Protein AF-0000000069873210 (afdb_homodimer)

Nearest PDB structures (foldseek):
  3wz3-assembly1_A  TM=5.097E-01  e=3.719E-01  Plasmid R64
  4kgo-assembly1_B  TM=3.446E-01  e=1.139E-01  Homo sapiens
  6baq-assembly4_D  TM=3.692E-01  e=7.681E-02  Mus musculus
  3wz3-assembly1_A  TM=5.098E-01  e=3.552E-01  Plasmid R64
  4kgo-assembly1_B  TM=3.445E-01  e=1.142E-01  Homo sapiens

Radius of gyration: 21.23 Å; Cα contacts (8 Å, |Δi|>4): 691; chains: 2; bounding box: 52×51×46 Å

Secondary structure (DSSP, 8-state):
--GGG-------------S-TTHHHHHHHHHHHHHHHHHT-HHHHHHHB-HHHHHHHHHTSTTHHHHHHHHHHHHHHHHHHHHHHTT-EEEEEEE---SEEEEETTTTEEEEEEEEEEEEEEE-TTS-EEEEEEEEEEEEEEETTTTPPPEEEE-TTB-HHHHHTT-TTS-SS--PPP-EEEEEP---/--GGG-------------S-TTHHHHHHHHHHHHHHHHHT-HHHHHHTB-HHHHHHHHHTSTTHHHHHHHHHHHHHHHHHHHHHHTT-EEEEEEE---SEEEEETTTTEEEEEEEEEEEEEEE-TTS-EEEEEEEEEEEEEEETTTTPPPEEEE-TTB-HHHHHTT-TTS-SS--PPP-EEEEEP---

Solvent-accessible surface area (backbone atoms only — not comparable to full-atom values): 20560 Å² total; per-residue (Å²): 131,73,81,61,68,76,53,68,80,69,89,63,77,83,69,76,56,52,82,44,99,52,39,68,64,48,48,57,56,52,53,60,47,40,57,33,62,57,69,61,39,57,67,59,49,59,71,37,32,34,60,72,60,49,49,52,59,27,72,70,21,54,77,33,63,65,43,39,51,52,51,50,50,52,49,48,51,53,48,51,51,51,38,57,75,30,55,52,39,59,76,39,68,44,77,49,70,62,59,29,52,43,65,26,74,94,59,40,28,39,39,39,32,25,32,33,40,34,31,39,35,30,35,44,95,87,61,50,74,43,26,34,40,34,35,23,30,36,34,36,36,28,41,61,77,76,64,48,69,75,20,38,41,83,42,48,38,40,32,55,57,35,51,31,65,78,33,54,63,48,51,86,79,57,73,68,62,76,62,48,75,45,70,44,83,69,80,130,132,73,81,66,65,79,54,69,78,68,87,66,80,84,69,77,55,54,83,45,99,52,41,67,64,48,47,58,55,51,54,59,48,40,58,33,62,57,69,59,40,55,66,59,50,60,70,38,31,34,61,71,61,49,48,54,58,27,72,69,21,54,77,33,61,66,44,39,51,52,49,50,50,52,50,47,51,54,48,50,52,52,37,57,76,32,54,52,40,59,78,40,68,44,78,49,69,64,60,29,52,44,66,27,74,92,59,40,27,39,38,38,32,26,33,32,41,33,31,38,36,32,36,45,96,88,61,51,75,44,25,36,38,35,34,22,30,36,34,36,38,30,42,62,77,75,63,49,70,75,21,39,42,83,42,49,37,39,32,56,58,36,53,31,68,79,32,57,65,48,56,86,77,57,71,68,61,74,62,49,74,44,71,43,83,66,80,129

Sequence (376 aa):
MIKSLLAGMMVAAVCAVQAGEYGDSAVRAARELSGAVKTGDMMWMIEKMYPPMKKQLVASFPGGEASFMETMREKMQAAAAVMKERGMVVETYEIGQPAAEHLVKGGGEVLVVLPTRMVISMKRPDGVPVKVENTGVLVLVKDLKDKGPWTFIDASRMNANGLRSMFYDLPEKVNLPPVSSRQLPVGQMIKSLLAGMMVAAVCAVQAGEYGDSAVRAARELSGAVKTGDMMWMIEKMYPPMKKQLVASFPGGEASFMETMREKMQAAAAVMKERGMVVETYEIGQPAAEHLVKGGGEVLVVLPTRMVISMKRPDGVPVKVENTGVLVLVKDLKDKGPWTFIDASRMNANGLRSMFYDLPEKVNLPPVSSRQLPVGQ

pLDDT: mean 84.12, std 19.32, range [21.66, 97.88]

Organism: Akkermansia muciniphila (strain ATCC BAA-835 / DSM 22959 / JCM 33894 / BCRC 81048 / CCUG 64013 / CIP 107961 / Muc) (NCBI:txid349741)

Foldseek 3Di:
DPVLPPQPPDPDDPPDQDCDPCQVVQQVLVVVVVVCVQVVVVVVQLVQADVVVSQVVQVVDPPGDVVVSVVVVVVSVVVVVVCVVFVKGWPDKDKAGWPGKDQFPVNQKIKTKIKIKIWMWTADPVGHIWIKIKIFIKIWMAGPVVRDDIGIDGCRPDDPVRVCSVTVPDDPDDDHDDIDMDIDDDDD/DPPLPPLDPDPDDPPDQDCDPCQVVQQVLVVVVVVCVQVVVVVVQLVQADVVVSQVVQVVDPPGDVVVSVVVVVVSVVVVVVCVVFVKGWPDKDKAGWPGKDQFPVNQKIKTKIKIKIWMWTADPVGHIWIKIKIFIKIWMAGPVVRDDIGIDGCRPDDPVRVCSVTSPDDPDDDHDDIDMDIDDDDD

Structure (mmCIF, N/CA/C/O backbone):
data_AF-0000000069873210-model_v1
#
loop_
_entity.id
_entity.type
_entity.pdbx_description
1 polymer 'DUF302 domain-containing protein'
#
loop_
_atom_site.group_PDB
_atom_site.id
_atom_site.type_symbol
_atom_site.label_atom_id
_atom_site.label_alt_id
_atom_site.label_comp_id
_atom_site.label_asym_id
_atom_site.label_entity_id
_atom_site.label_seq_id
_atom_site.pdbx_PDB_ins_code
_atom_site.Cartn_x
_atom_site.Cartn_y
_atom_site.Cartn_z
_atom_site.occupancy
_atom_site.B_iso_or_equiv
_atom_site.auth_seq_id
_atom_site.auth_comp_id
_atom_site.auth_asym_id
_atom_site.auth_atom_id
_atom_site.pdbx_PDB_model_num
ATOM 1 N N . MET A 1 1 ? 4.324 -6.938 -9 1 22.39 1 MET A N 1
ATOM 2 C CA . MET A 1 1 ? 4.539 -8.117 -8.172 1 22.39 1 MET A CA 1
ATOM 3 C C . MET A 1 1 ? 5.898 -8.742 -8.461 1 22.39 1 MET A C 1
ATOM 5 O O . MET A 1 1 ? 6.523 -9.32 -7.566 1 22.39 1 MET A O 1
ATOM 9 N N . ILE A 1 2 ? 6.375 -8.578 -9.766 1 27.92 2 ILE A N 1
ATOM 10 C CA . ILE A 1 2 ? 7.523 -9.352 -10.219 1 27.92 2 ILE A CA 1
ATOM 11 C C . ILE A 1 2 ? 8.812 -8.633 -9.828 1 27.92 2 ILE A C 1
ATOM 13 O O . ILE A 1 2 ? 9.891 -9.234 -9.82 1 27.92 2 ILE A O 1
ATOM 17 N N . LYS A 1 3 ? 8.852 -7.336 -9.812 1 29.58 3 LYS A N 1
ATOM 18 C CA . LYS A 1 3 ? 10.148 -6.668 -9.727 1 29.58 3 LYS A CA 1
ATOM 19 C C . LYS A 1 3 ? 10.836 -6.961 -8.391 1 29.58 3 LYS A C 1
ATOM 21 O O . LYS A 1 3 ? 12 -6.613 -8.195 1 29.58 3 LYS A O 1
ATOM 26 N N . SER A 1 4 ? 10.039 -7.207 -7.355 1 29.41 4 SER A N 1
ATOM 27 C CA . SER A 1 4 ? 10.719 -7.188 -6.062 1 29.41 4 SER A CA 1
ATOM 28 C C . SER A 1 4 ? 11.547 -8.445 -5.855 1 29.41 4 SER A C 1
ATOM 30 O O . SER A 1 4 ? 11.945 -8.758 -4.73 1 29.41 4 SER A O 1
ATOM 32 N N . LEU A 1 5 ? 11.609 -9.398 -6.805 1 25 5 LEU A N 1
ATOM 33 C CA . LEU A 1 5 ? 12.188 -10.688 -6.426 1 25 5 LEU A CA 1
ATOM 34 C C . LEU A 1 5 ? 13.664 -10.539 -6.074 1 25 5 LEU A C 1
ATOM 36 O O . LEU A 1 5 ? 14.25 -11.422 -5.441 1 25 5 LEU A O 1
ATOM 40 N N . LEU A 1 6 ? 14.32 -9.664 -6.719 1 26.38 6 LEU A N 1
ATOM 41 C CA . LEU A 1 6 ? 15.766 -9.867 -6.715 1 26.38 6 LEU A CA 1
ATOM 42 C C . LEU A 1 6 ? 16.391 -9.289 -5.449 1 26.38 6 LEU A C 1
ATOM 44 O O . LEU A 1 6 ? 17.062 -8.258 -5.5 1 26.38 6 LEU A O 1
ATOM 48 N N . ALA A 1 7 ? 15.695 -9.234 -4.344 1 28.53 7 ALA A N 1
ATOM 49 C CA . ALA A 1 7 ? 16.406 -8.516 -3.289 1 28.53 7 ALA A CA 1
ATOM 50 C C . ALA A 1 7 ? 17.547 -9.359 -2.729 1 28.53 7 ALA A C 1
ATOM 52 O O . ALA A 1 7 ? 17.344 -10.508 -2.334 1 28.53 7 ALA A O 1
ATOM 53 N N . GLY A 1 8 ? 18.766 -9.172 -3.014 1 25.61 8 GLY A N 1
ATOM 54 C CA . GLY A 1 8 ? 20 -9.703 -2.457 1 25.61 8 GLY A CA 1
ATOM 55 C C . GLY A 1 8 ? 20 -9.742 -0.94 1 25.61 8 GLY A C 1
ATOM 56 O O . GLY A 1 8 ? 19.516 -8.812 -0.29 1 25.61 8 GLY A O 1
ATOM 57 N N . MET A 1 9 ? 20.062 -10.93 -0.303 1 24.83 9 MET A N 1
ATOM 58 C CA . MET A 1 9 ? 20.078 -11.367 1.092 1 24.83 9 MET A CA 1
ATOM 59 C C . MET A 1 9 ? 21.219 -10.695 1.854 1 24.83 9 MET A C 1
ATOM 61 O O . MET A 1 9 ? 22.359 -11.141 1.794 1 24.83 9 MET A O 1
ATOM 65 N N . MET A 1 10 ? 21.438 -9.414 1.908 1 27.11 10 MET A N 1
ATOM 66 C CA . MET A 1 10 ? 22.531 -8.992 2.777 1 27.11 10 MET A CA 1
ATOM 67 C C . MET A 1 10 ? 22.172 -9.18 4.246 1 27.11 10 MET A C 1
ATOM 69 O O . MET A 1 10 ? 21.016 -8.977 4.633 1 27.11 10 MET A O 1
ATOM 73 N N . VAL A 1 11 ? 22.922 -9.93 5.086 1 26.52 11 VAL A N 1
ATOM 74 C CA . VAL A 1 11 ? 22.969 -10.18 6.523 1 26.52 11 VAL A CA 1
ATOM 75 C C . VAL A 1 11 ? 22.844 -8.859 7.277 1 26.52 11 VAL A C 1
ATOM 77 O O . VAL A 1 11 ? 23.734 -8.016 7.199 1 26.52 11 VAL A O 1
ATOM 80 N N . ALA A 1 12 ? 21.578 -8.352 7.531 1 27.42 12 ALA A N 1
ATOM 81 C CA . ALA A 1 12 ? 21.359 -7.086 8.227 1 27.42 12 ALA A CA 1
ATOM 82 C C . ALA A 1 12 ? 21.688 -7.215 9.711 1 27.42 12 ALA A C 1
ATOM 84 O O . ALA A 1 12 ? 21.141 -8.078 10.398 1 27.42 12 ALA A O 1
ATOM 85 N N . ALA A 1 13 ? 22.766 -6.75 10.227 1 27.11 13 ALA A N 1
ATOM 86 C CA . ALA A 1 13 ? 23.078 -6.391 11.609 1 27.11 13 ALA A CA 1
ATOM 87 C C . ALA A 1 13 ? 21.938 -5.609 12.25 1 27.11 13 ALA A C 1
ATOM 89 O O . ALA A 1 13 ? 21.438 -4.641 11.664 1 27.11 13 ALA A O 1
ATOM 90 N N . VAL A 1 14 ? 21.094 -6.199 13.148 1 30.11 14 VAL A N 1
ATOM 91 C CA . VAL A 1 14 ? 20.047 -5.629 13.992 1 30.11 14 VAL A CA 1
ATOM 92 C C . VAL A 1 14 ? 20.578 -4.395 14.711 1 30.11 14 VAL A C 1
ATOM 94 O O . VAL A 1 14 ? 21.359 -4.52 15.672 1 30.11 14 VAL A O 1
ATOM 97 N N . CYS A 1 15 ? 21 -3.291 14.109 1 31.44 15 CYS A N 1
ATOM 98 C CA . CYS A 1 15 ? 21.391 -2.115 14.875 1 31.44 15 CYS A CA 1
ATOM 99 C C . CYS A 1 15 ? 20.219 -1.564 15.672 1 31.44 15 CYS A C 1
ATOM 101 O O . CYS A 1 15 ? 19.094 -1.473 15.148 1 31.44 15 CYS A O 1
ATOM 103 N N . ALA A 1 16 ? 20.188 -1.582 16.984 1 34 16 ALA A N 1
ATOM 104 C CA . ALA A 1 16 ? 19.422 -0.821 17.969 1 34 16 ALA A CA 1
ATOM 105 C C . ALA A 1 16 ? 19.109 0.586 17.453 1 34 16 ALA A C 1
ATOM 107 O O . ALA A 1 16 ? 20.016 1.288 16.984 1 34 16 ALA A O 1
ATOM 108 N N . VAL A 1 17 ? 17.859 0.979 17.125 1 43.53 17 VAL A N 1
ATOM 109 C CA . VAL A 1 17 ? 17.453 2.277 16.609 1 43.53 17 VAL A CA 1
ATOM 110 C C . VAL A 1 17 ? 17.875 3.381 17.562 1 43.53 17 VAL A C 1
ATOM 112 O O . VAL A 1 17 ? 17.297 3.539 18.641 1 43.53 17 VAL A O 1
ATOM 115 N N . GLN A 1 18 ? 18.984 3.51 18.141 1 45.41 18 GLN A N 1
ATOM 116 C CA . GLN A 1 18 ? 19.469 4.742 18.75 1 45.41 18 GLN A CA 1
ATOM 117 C C . GLN A 1 18 ? 19.078 5.957 17.906 1 45.41 18 GLN A C 1
ATOM 119 O O . GLN A 1 18 ? 18.922 5.859 16.688 1 45.41 18 GLN A O 1
ATOM 124 N N . ALA A 1 19 ? 18.234 6.949 18.453 1 52.69 19 ALA A N 1
ATOM 125 C CA . ALA A 1 19 ? 18.062 8.227 17.766 1 52.69 19 ALA A CA 1
ATOM 126 C C . ALA A 1 19 ? 19.281 8.562 16.922 1 52.69 19 ALA A C 1
ATOM 128 O O . ALA A 1 19 ? 20.391 8.68 17.438 1 52.69 19 ALA A O 1
ATOM 129 N N . GLY A 1 20 ? 19.234 8.039 15.727 1 69.06 20 GLY A N 1
ATOM 130 C CA . GLY A 1 20 ? 20.391 8.078 14.859 1 69.06 20 GLY A CA 1
ATOM 131 C C . GLY A 1 20 ? 20.891 9.492 14.586 1 69.06 20 GLY A C 1
ATOM 132 O O . GLY A 1 20 ? 20.406 10.453 15.188 1 69.06 20 GLY A O 1
ATOM 133 N N . GLU A 1 21 ? 21.938 9.703 13.969 1 86.62 21 GLU A N 1
ATOM 134 C CA . GLU A 1 21 ? 22.672 10.883 13.523 1 86.62 21 GLU A CA 1
ATOM 135 C C . GLU A 1 21 ? 21.781 11.852 12.773 1 86.62 21 GLU A C 1
ATOM 137 O O . GLU A 1 21 ? 22 13.062 12.797 1 86.62 21 GLU A O 1
ATOM 142 N N . TYR A 1 22 ? 20.562 11.383 12.367 1 94.5 22 TYR A N 1
ATOM 143 C CA . TYR A 1 22 ? 19.797 12.188 11.422 1 94.5 22 TYR A CA 1
ATOM 144 C C . TYR A 1 22 ? 18.406 12.492 11.961 1 94.5 22 TYR A C 1
ATOM 146 O O . TYR A 1 22 ? 17.641 13.234 11.328 1 94.5 22 TYR A O 1
ATOM 154 N N . GLY A 1 23 ? 18.109 11.953 13.094 1 95.75 23 GLY A N 1
ATOM 155 C CA . GLY A 1 23 ? 16.766 12.039 13.656 1 95.75 23 GLY A CA 1
ATOM 156 C C . GLY A 1 23 ? 16.266 13.469 13.797 1 95.75 23 GLY A C 1
ATOM 157 O O . GLY A 1 23 ? 15.18 13.789 13.336 1 95.75 23 GLY A O 1
ATOM 158 N N . ASP A 1 24 ? 17.109 14.367 14.352 1 94.81 24 ASP A N 1
ATOM 159 C CA . ASP A 1 24 ? 16.688 15.75 14.586 1 94.81 24 ASP A CA 1
ATOM 160 C C . ASP A 1 24 ? 16.438 16.484 13.273 1 94.81 24 ASP A C 1
ATOM 162 O O . ASP A 1 24 ? 15.461 17.219 13.141 1 94.81 24 ASP A O 1
ATOM 166 N N . SER A 1 25 ? 17.344 16.312 12.391 1 95.06 25 S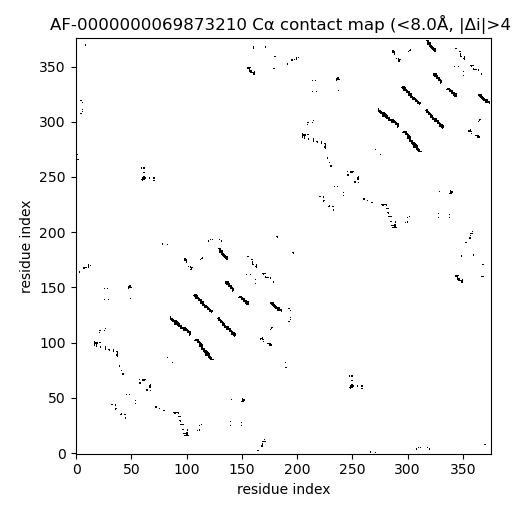ER A N 1
ATOM 167 C CA . SER A 1 25 ? 17.203 16.938 11.086 1 95.06 25 SER A CA 1
ATOM 168 C C . SER A 1 25 ? 15.961 16.453 10.367 1 95.06 25 SER A C 1
ATOM 170 O O . SER A 1 25 ? 15.258 17.234 9.719 1 95.06 25 SER A O 1
ATOM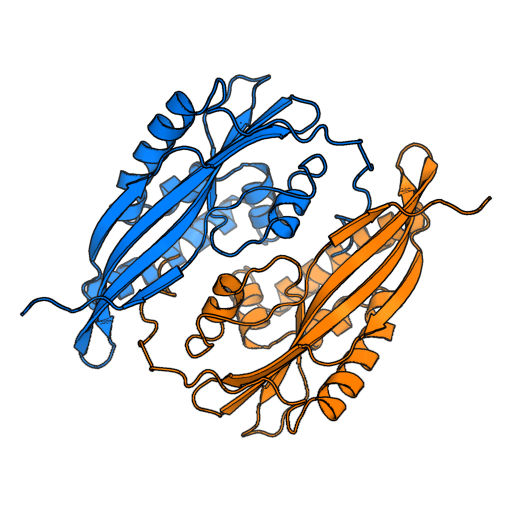 172 N N . ALA A 1 26 ? 15.648 15.188 10.492 1 96.75 26 ALA A N 1
ATOM 173 C CA . ALA A 1 26 ? 14.453 14.609 9.867 1 96.75 26 ALA A CA 1
ATOM 174 C C . ALA A 1 26 ? 13.18 15.164 10.492 1 96.75 26 ALA A C 1
ATOM 176 O O . ALA A 1 26 ? 12.227 15.5 9.789 1 96.75 26 ALA A O 1
ATOM 177 N N . VAL A 1 27 ? 13.227 15.258 11.766 1 96.56 27 VAL A N 1
ATOM 178 C CA . VAL A 1 27 ? 12.062 15.781 12.477 1 96.56 27 VAL A CA 1
ATOM 179 C C . VAL A 1 27 ? 11.797 17.219 12.047 1 96.56 27 VAL A C 1
ATOM 181 O O . VAL A 1 27 ? 10.648 17.609 11.797 1 96.56 27 VAL A O 1
ATOM 184 N N . ARG A 1 28 ? 12.812 18.047 11.898 1 94.44 28 ARG A N 1
ATOM 185 C CA . ARG A 1 28 ? 12.656 19.422 11.453 1 94.44 28 ARG A CA 1
ATOM 186 C C . ARG A 1 28 ? 12.07 19.469 10.047 1 94.44 28 ARG A C 1
ATOM 188 O O . ARG A 1 28 ? 11.156 20.266 9.781 1 94.44 28 ARG A O 1
ATOM 195 N N . ALA A 1 29 ? 12.57 18.656 9.227 1 94.44 29 ALA A N 1
ATOM 196 C CA . ALA A 1 29 ? 12.047 18.609 7.863 1 94.44 29 ALA A CA 1
ATOM 197 C C . ALA A 1 29 ? 10.586 18.156 7.852 1 94.44 29 ALA A C 1
ATOM 199 O O . ALA A 1 29 ? 9.773 18.703 7.102 1 94.44 29 ALA A O 1
ATOM 200 N N . ALA A 1 30 ? 10.234 17.203 8.688 1 95.69 30 ALA A N 1
ATOM 201 C CA . ALA A 1 30 ? 8.875 16.672 8.75 1 95.69 30 ALA A CA 1
ATOM 202 C C . ALA A 1 30 ? 7.895 17.75 9.227 1 95.69 30 ALA A C 1
ATOM 204 O O . ALA A 1 30 ? 6.723 17.734 8.844 1 95.69 30 ALA A O 1
ATOM 205 N N . ARG A 1 31 ? 8.367 18.547 10 1 92 31 ARG A N 1
ATOM 206 C CA . ARG A 1 31 ? 7.492 19.594 10.523 1 92 31 ARG A CA 1
ATOM 207 C C . ARG A 1 31 ? 7.094 20.578 9.422 1 92 31 ARG A C 1
ATOM 209 O O . ARG A 1 31 ? 6.035 21.203 9.5 1 92 31 ARG A O 1
ATOM 216 N N . GLU A 1 32 ? 7.914 20.688 8.391 1 88.06 32 GLU A N 1
ATOM 217 C CA . GLU A 1 32 ? 7.508 21.484 7.242 1 88.06 32 GLU A CA 1
ATOM 218 C C . GLU A 1 32 ? 6.309 20.875 6.531 1 88.06 32 GLU A C 1
ATOM 220 O O . GLU A 1 32 ? 5.5 21.594 5.93 1 88.06 32 GLU A O 1
ATOM 225 N N . LEU A 1 33 ? 6.184 19.594 6.629 1 88.44 33 LEU A N 1
ATOM 226 C CA . LEU A 1 33 ? 5.055 18.875 6.055 1 88.44 33 LEU A CA 1
ATOM 227 C C . LEU A 1 33 ? 3.76 19.219 6.781 1 88.44 33 LEU A C 1
ATOM 229 O O . LEU A 1 33 ? 2.684 19.203 6.18 1 88.44 33 LEU A O 1
ATOM 233 N N . SER A 1 34 ? 3.959 19.5 8.07 1 85.94 34 SER A N 1
ATOM 234 C CA . SER A 1 34 ? 2.793 19.766 8.898 1 85.94 34 SER A CA 1
ATOM 235 C C . SER A 1 34 ? 1.956 20.906 8.32 1 85.94 34 SER A C 1
ATOM 237 O O . SER A 1 34 ? 0.729 20.812 8.258 1 85.94 34 SER A O 1
ATOM 239 N N . GLY A 1 35 ? 2.623 21.953 7.855 1 83.12 35 GLY A N 1
ATOM 240 C CA . GLY A 1 35 ? 1.908 23.062 7.238 1 83.12 35 GLY A CA 1
ATOM 241 C C . GLY A 1 35 ? 1.146 22.656 5.992 1 83.12 35 GLY A C 1
ATOM 242 O O . GLY A 1 35 ? -0.016 23.031 5.82 1 83.12 35 GLY A O 1
ATOM 243 N N . ALA A 1 36 ? 1.744 21.875 5.164 1 86.31 36 ALA A N 1
ATOM 244 C CA . ALA A 1 36 ? 1.127 21.422 3.918 1 86.31 36 ALA A CA 1
ATOM 245 C C . ALA A 1 36 ? -0.077 20.531 4.195 1 86.31 36 ALA A C 1
ATOM 247 O O . ALA A 1 36 ? -1.095 20.625 3.506 1 86.31 36 ALA A O 1
ATOM 248 N N . VAL A 1 37 ? -0.01 19.719 5.215 1 86.31 37 VAL A N 1
ATOM 249 C CA . VAL A 1 37 ? -1.102 18.828 5.598 1 86.31 37 VAL A CA 1
ATOM 250 C C . VAL A 1 37 ? -2.277 19.656 6.125 1 86.31 37 VAL A C 1
ATOM 252 O O . VAL A 1 37 ? -3.428 19.406 5.75 1 86.31 37 VAL A O 1
ATOM 255 N N . LYS A 1 38 ? -2.004 20.625 6.91 1 86.38 38 LYS A N 1
ATOM 256 C CA . LYS A 1 38 ? -3.055 21.438 7.52 1 86.38 38 LYS A CA 1
ATOM 257 C C . LYS A 1 38 ? -3.785 22.266 6.465 1 86.38 38 LYS A C 1
ATOM 259 O O . LYS A 1 38 ? -4.996 22.469 6.559 1 86.38 38 LYS A O 1
ATOM 264 N N . THR A 1 39 ? -3.059 22.656 5.445 1 82.81 39 THR A N 1
ATOM 265 C CA . THR A 1 39 ? -3.664 23.516 4.438 1 82.81 39 THR A CA 1
ATOM 266 C C . THR A 1 39 ? -4.145 22.688 3.242 1 82.81 39 THR A C 1
ATOM 268 O O . THR A 1 39 ? -4.777 23.234 2.328 1 82.81 39 THR A O 1
ATOM 271 N N . GLY A 1 40 ? -3.781 21.469 3.258 1 80.94 40 GLY A N 1
ATOM 272 C CA . GLY A 1 40 ? -4.16 20.609 2.143 1 80.94 40 GLY A CA 1
ATOM 273 C C . GLY A 1 40 ? -3.361 20.875 0.883 1 80.94 40 GLY A C 1
ATOM 274 O O . GLY A 1 40 ? -3.867 20.719 -0.228 1 80.94 40 GLY A O 1
ATOM 275 N N . ASP A 1 41 ? -2.16 21.391 1.026 1 85.38 41 ASP A N 1
ATOM 276 C CA . ASP A 1 41 ? -1.308 21.641 -0.132 1 85.38 41 ASP A CA 1
ATOM 277 C C . ASP A 1 41 ? -0.726 20.344 -0.679 1 85.38 41 ASP A C 1
ATOM 279 O O . ASP A 1 41 ? 0.452 20.047 -0.469 1 85.38 41 ASP A O 1
ATOM 283 N N . MET A 1 42 ? -1.482 19.672 -1.434 1 82.94 42 MET A N 1
ATOM 284 C CA . MET A 1 42 ? -1.125 18.344 -1.945 1 82.94 42 MET A CA 1
ATOM 285 C C . MET A 1 42 ? -0.029 18.453 -3.002 1 82.94 42 MET A C 1
ATOM 287 O O . MET A 1 42 ? 0.768 17.531 -3.168 1 82.94 42 MET A O 1
ATOM 291 N N . MET A 1 43 ? -0.041 19.578 -3.682 1 84.75 43 MET A N 1
ATOM 292 C CA . MET A 1 43 ? 0.99 19.75 -4.703 1 84.75 43 MET A CA 1
ATOM 293 C C . MET A 1 43 ? 2.375 19.828 -4.066 1 84.75 43 MET A C 1
ATOM 295 O O . MET A 1 43 ? 3.332 19.25 -4.582 1 84.75 43 MET A O 1
ATOM 299 N N . TRP A 1 44 ? 2.408 20.547 -3.047 1 89.19 44 TRP A N 1
ATOM 300 C CA . TRP A 1 44 ? 3.664 20.594 -2.305 1 89.19 44 TRP A CA 1
ATOM 301 C C . TRP A 1 44 ? 4.078 19.188 -1.85 1 89.19 44 TRP A C 1
ATOM 303 O O . TRP A 1 44 ? 5.25 18.812 -1.961 1 89.19 44 TRP A O 1
ATOM 313 N N . MET A 1 45 ? 3.146 18.438 -1.41 1 88.69 45 MET A N 1
ATOM 314 C CA . MET A 1 45 ? 3.436 17.094 -0.905 1 88.69 45 MET A CA 1
ATOM 315 C C . MET A 1 45 ? 3.959 16.203 -2.02 1 88.69 45 MET A C 1
ATOM 317 O O . MET A 1 45 ? 4.887 15.414 -1.805 1 88.69 45 MET A O 1
ATOM 321 N N . ILE A 1 46 ? 3.348 16.312 -3.117 1 88.88 46 ILE A N 1
ATOM 322 C CA . ILE A 1 46 ? 3.791 15.516 -4.258 1 88.88 46 ILE A CA 1
ATOM 323 C C . ILE A 1 46 ? 5.207 15.922 -4.648 1 88.88 46 ILE A C 1
ATOM 325 O O . ILE A 1 46 ? 6.047 15.07 -4.953 1 88.88 46 ILE A O 1
ATOM 329 N N . GLU A 1 47 ? 5.496 17.172 -4.621 1 89.69 47 GLU A N 1
ATOM 330 C CA . GLU A 1 47 ? 6.82 17.672 -4.957 1 89.69 47 GLU A CA 1
ATOM 331 C C . GLU A 1 47 ? 7.879 17.141 -3.992 1 89.69 47 GLU A C 1
ATOM 333 O O . GLU A 1 47 ? 9.016 16.891 -4.387 1 89.69 47 GLU A O 1
ATOM 338 N N . LYS A 1 48 ? 7.461 16.922 -2.801 1 94.06 48 LYS A N 1
ATOM 339 C CA . LYS A 1 48 ? 8.422 16.516 -1.778 1 94.06 48 LYS A CA 1
ATOM 340 C C . LYS A 1 48 ? 8.398 15.008 -1.565 1 94.06 48 LYS A C 1
ATOM 342 O O . LYS A 1 48 ? 9.125 14.484 -0.723 1 94.06 48 LYS A O 1
ATOM 347 N N . MET A 1 49 ? 7.602 14.344 -2.318 1 94.25 49 MET A N 1
ATOM 348 C CA . MET A 1 49 ? 7.531 12.891 -2.244 1 94.25 49 MET A CA 1
ATOM 349 C C . MET A 1 49 ? 8.875 12.258 -2.611 1 94.25 49 MET A C 1
ATOM 351 O O . MET A 1 49 ? 9.617 12.812 -3.418 1 94.25 49 MET A O 1
ATOM 355 N N . TYR A 1 50 ? 9.195 11.148 -2.039 1 96.5 50 TYR A N 1
ATOM 356 C CA . TYR A 1 50 ? 10.375 10.375 -2.389 1 96.5 50 TYR A CA 1
ATOM 357 C C . TYR A 1 50 ? 10.445 10.125 -3.891 1 96.5 50 TYR A C 1
ATOM 359 O O . TYR A 1 50 ? 9.531 9.531 -4.469 1 96.5 50 TYR A O 1
ATOM 367 N N . PRO A 1 51 ? 11.547 10.5 -4.512 1 93.31 51 PRO A N 1
ATOM 368 C CA . PRO A 1 51 ? 11.586 10.594 -5.973 1 93.31 51 PRO A CA 1
ATOM 369 C C . PRO A 1 51 ? 11.336 9.25 -6.656 1 93.31 51 PRO A C 1
ATOM 371 O O . PRO A 1 51 ? 10.578 9.18 -7.625 1 93.31 51 PRO A O 1
ATOM 374 N N . PRO A 1 52 ? 11.906 8.164 -6.238 1 90.75 52 PRO A N 1
ATOM 375 C CA . PRO A 1 52 ? 11.609 6.898 -6.91 1 90.75 52 PRO A CA 1
ATOM 376 C C . PRO A 1 52 ? 10.125 6.539 -6.855 1 90.75 52 PRO A C 1
ATOM 378 O O . PRO A 1 52 ? 9.586 5.973 -7.812 1 90.75 52 PRO A O 1
ATOM 381 N N . MET A 1 53 ? 9.516 6.867 -5.742 1 90.5 53 MET A N 1
ATOM 382 C CA . MET A 1 53 ? 8.086 6.629 -5.633 1 90.5 53 MET A CA 1
ATOM 383 C C . MET A 1 53 ? 7.309 7.512 -6.602 1 90.5 53 MET A C 1
ATOM 385 O O . MET A 1 53 ? 6.402 7.039 -7.289 1 90.5 53 MET A O 1
ATOM 389 N N . LYS A 1 54 ? 7.664 8.727 -6.684 1 89.69 54 LYS A N 1
ATOM 390 C CA . LYS A 1 54 ? 7.031 9.656 -7.617 1 89.69 54 LYS A CA 1
ATOM 391 C C . LYS A 1 54 ? 7.219 9.188 -9.062 1 89.69 54 LYS A C 1
ATOM 393 O O . LYS A 1 54 ? 6.27 9.195 -9.852 1 89.69 54 LYS A O 1
ATOM 398 N N . LYS A 1 55 ? 8.398 8.797 -9.391 1 88.31 55 LYS A N 1
ATOM 399 C CA . LYS A 1 55 ? 8.711 8.32 -10.734 1 88.31 55 LYS A CA 1
ATOM 400 C C . LYS A 1 55 ? 7.84 7.129 -11.117 1 88.31 55 LYS A C 1
ATOM 402 O O . LYS A 1 55 ? 7.34 7.051 -12.242 1 88.31 55 LYS A O 1
ATOM 407 N N . GLN A 1 56 ? 7.66 6.305 -10.156 1 81.44 56 GLN A N 1
ATOM 408 C CA . GLN A 1 56 ? 6.828 5.133 -10.398 1 81.44 56 GLN A CA 1
ATOM 409 C C . GLN A 1 56 ? 5.379 5.535 -10.672 1 81.44 56 GLN A C 1
ATOM 411 O O . GLN A 1 56 ? 4.738 4.996 -11.578 1 81.44 56 GLN A O 1
ATOM 416 N N . LEU A 1 57 ? 4.91 6.453 -9.906 1 79.19 57 LEU A N 1
ATOM 417 C CA . LEU A 1 57 ? 3.549 6.941 -10.086 1 79.19 57 LEU A CA 1
ATOM 418 C C . LEU A 1 57 ? 3.389 7.602 -11.453 1 79.19 57 LEU A C 1
ATOM 420 O O . LEU A 1 57 ? 2.412 7.344 -12.164 1 79.19 57 LEU A O 1
ATOM 424 N N . VAL A 1 58 ? 4.395 8.273 -11.867 1 81.81 58 VAL A N 1
ATOM 425 C CA . VAL A 1 58 ? 4.371 9.008 -13.125 1 81.81 58 VAL A CA 1
ATOM 426 C C . VAL A 1 58 ? 4.512 8.031 -14.297 1 81.81 58 VAL A C 1
ATOM 428 O O . VAL A 1 58 ? 3.83 8.172 -15.312 1 81.81 58 VAL A O 1
ATOM 431 N N . ALA A 1 59 ? 5.422 7.145 -14.164 1 75.69 59 ALA A N 1
ATOM 432 C CA . ALA A 1 59 ? 5.695 6.188 -15.227 1 75.69 59 ALA A CA 1
ATOM 433 C C . ALA A 1 59 ? 4.441 5.395 -15.586 1 75.69 59 ALA A C 1
ATOM 435 O O . ALA A 1 59 ? 4.273 4.965 -16.734 1 75.69 59 ALA A O 1
ATOM 436 N N . SER A 1 60 ? 3.574 5.285 -14.625 1 68.88 60 SER A N 1
ATOM 437 C CA . SER A 1 60 ? 2.361 4.508 -14.852 1 68.88 60 SER A CA 1
ATOM 438 C C . SER A 1 60 ? 1.253 5.371 -15.445 1 68.88 60 SER A C 1
ATOM 440 O O . SER A 1 60 ? 0.203 4.859 -15.844 1 68.88 60 SER A O 1
ATOM 442 N N . PHE A 1 61 ? 1.656 6.637 -15.586 1 72.81 61 PHE A N 1
ATOM 443 C CA . PHE A 1 61 ? 0.647 7.594 -16.031 1 72.81 61 PHE A CA 1
ATOM 444 C C . PHE A 1 61 ? 0.851 7.961 -17.484 1 72.81 61 PHE A C 1
ATOM 446 O O . PHE A 1 61 ? 1.938 8.391 -17.875 1 72.81 61 PHE A O 1
ATOM 453 N N . PRO A 1 62 ? -0.228 7.695 -18.266 1 72.19 62 PRO A N 1
ATOM 454 C CA . PRO A 1 62 ? -0.091 8.117 -19.656 1 72.19 62 PRO A CA 1
ATOM 455 C C . PRO A 1 62 ? 0.102 9.625 -19.797 1 72.19 62 PRO A C 1
ATOM 457 O O . PRO A 1 62 ? -0.53 10.406 -19.078 1 72.19 62 PRO A O 1
ATOM 460 N N . GLY A 1 63 ? 0.977 10.078 -20.781 1 77 63 GLY A N 1
ATOM 461 C CA . GLY A 1 63 ? 1.22 11.492 -21.047 1 77 63 GLY A CA 1
ATOM 462 C C . GLY A 1 63 ? 2.359 12.062 -20.219 1 77 63 GLY A C 1
ATOM 463 O O . GLY A 1 63 ? 2.676 13.25 -20.328 1 77 63 GLY A O 1
ATOM 464 N N . GLY A 1 64 ? 2.838 11.234 -19.359 1 78.94 64 GLY A N 1
ATOM 465 C CA . GLY A 1 64 ? 4.047 11.617 -18.656 1 78.94 64 GLY A CA 1
ATOM 466 C C . GLY A 1 64 ? 3.77 12.5 -17.453 1 78.94 64 GLY A C 1
ATOM 467 O O . GLY A 1 64 ? 2.664 12.492 -16.906 1 78.94 64 GLY A O 1
ATOM 468 N N . GLU A 1 65 ? 4.797 13.203 -16.984 1 83.06 65 GLU A N 1
ATOM 469 C CA . GLU A 1 65 ? 4.766 13.969 -15.742 1 83.06 65 GLU A CA 1
ATOM 470 C C . GLU A 1 65 ? 3.781 15.133 -15.836 1 83.06 65 GLU A C 1
ATOM 472 O O . GLU A 1 65 ? 3.033 15.398 -14.891 1 83.06 65 GLU A O 1
ATOM 477 N N . ALA A 1 66 ? 3.771 15.805 -17 1 84.31 66 ALA A N 1
ATOM 478 C CA . ALA A 1 66 ? 2.889 16.953 -17.156 1 84.31 66 ALA A CA 1
ATOM 479 C C . ALA A 1 66 ? 1.424 16.547 -17.031 1 84.31 66 ALA A C 1
ATOM 481 O O . ALA A 1 66 ? 0.656 17.188 -16.312 1 84.31 66 ALA A O 1
ATOM 482 N N . SER A 1 67 ? 1.053 15.547 -17.703 1 83.69 67 SER A N 1
ATOM 483 C CA . SER A 1 67 ? -0.318 15.047 -17.625 1 83.69 67 SER A CA 1
ATOM 484 C C . SER A 1 67 ? -0.657 14.555 -16.219 1 83.69 67 SER A C 1
ATOM 486 O O . SER A 1 67 ? -1.764 14.789 -15.734 1 83.69 67 SER A O 1
ATOM 488 N N . PHE A 1 68 ? 0.287 13.922 -15.641 1 83.62 68 PHE A N 1
ATOM 489 C CA . PHE A 1 68 ? 0.115 13.461 -14.266 1 83.62 68 PHE A CA 1
ATOM 490 C C . PHE A 1 68 ? -0.175 14.641 -13.336 1 83.62 68 PHE A C 1
ATOM 492 O O . PHE A 1 68 ? -1.146 14.609 -12.578 1 83.62 68 PHE A O 1
ATOM 499 N N . MET A 1 69 ? 0.657 15.594 -13.469 1 85.75 69 MET A N 1
ATOM 500 C CA . MET A 1 69 ? 0.521 16.75 -12.586 1 85.75 69 MET A CA 1
ATOM 501 C C . MET A 1 69 ? -0.802 17.469 -12.836 1 85.75 69 MET A C 1
ATOM 503 O O . MET A 1 69 ? -1.442 17.938 -11.891 1 85.75 69 MET A O 1
ATOM 507 N N . GLU A 1 70 ? -1.193 17.562 -13.992 1 85.25 70 GLU A N 1
ATOM 508 C CA . GLU A 1 70 ? -2.467 18.203 -14.32 1 85.25 70 GLU A CA 1
ATOM 509 C C . GLU A 1 70 ? -3.639 17.422 -13.727 1 85.25 70 GLU A C 1
ATOM 511 O O . GLU A 1 70 ? -4.531 18.016 -13.117 1 85.25 70 GLU A O 1
ATOM 516 N N . THR A 1 71 ? -3.588 16.203 -13.906 1 82.44 71 THR A N 1
ATOM 517 C CA . THR A 1 71 ? -4.641 15.359 -13.359 1 82.44 71 THR A CA 1
ATOM 518 C C . THR A 1 71 ? -4.684 15.453 -11.836 1 82.44 71 THR A C 1
ATOM 520 O O . THR A 1 71 ? -5.758 15.539 -11.242 1 82.44 71 THR A O 1
ATOM 523 N N . MET A 1 72 ? -3.488 15.438 -11.25 1 85.44 72 MET A N 1
ATOM 524 C CA . MET A 1 72 ? -3.418 15.531 -9.797 1 85.44 72 MET A CA 1
ATOM 525 C C . MET A 1 72 ? -3.986 16.859 -9.305 1 85.44 72 MET A C 1
ATOM 527 O O . MET A 1 72 ? -4.688 16.906 -8.297 1 85.44 72 MET A O 1
ATOM 531 N N . ARG A 1 73 ? -3.701 17.859 -10.008 1 87 73 ARG A N 1
ATOM 532 C CA . ARG A 1 73 ? -4.242 19.172 -9.648 1 87 73 ARG A CA 1
ATOM 533 C C . ARG A 1 73 ? -5.77 19.156 -9.68 1 87 73 ARG A C 1
ATOM 535 O O . ARG A 1 73 ? -6.418 19.656 -8.758 1 87 73 ARG A O 1
ATOM 542 N N . GLU A 1 74 ? -6.336 18.594 -10.695 1 85.06 74 GLU A N 1
ATOM 543 C CA . GLU A 1 74 ? -7.785 18.516 -10.82 1 85.06 74 GLU A CA 1
ATOM 544 C C . GLU A 1 74 ? -8.398 17.688 -9.695 1 85.06 74 GLU A C 1
ATOM 546 O O . GLU A 1 74 ? -9.406 18.094 -9.102 1 85.06 74 GLU A O 1
ATOM 551 N N . LYS A 1 75 ? -7.793 16.656 -9.445 1 82.75 75 LYS A N 1
ATOM 552 C CA . LYS A 1 75 ? -8.312 15.789 -8.391 1 82.75 75 LYS A CA 1
ATOM 553 C C . LYS A 1 75 ? -8.211 16.453 -7.023 1 82.75 75 LYS A C 1
ATOM 555 O O . LYS A 1 75 ? -9.102 16.297 -6.188 1 82.75 75 LYS A O 1
ATOM 560 N N . MET A 1 76 ? -7.164 17.078 -6.844 1 85 76 MET A N 1
ATOM 561 C CA . MET A 1 76 ? -6.969 17.766 -5.57 1 85 76 MET A CA 1
ATOM 562 C C . MET A 1 76 ? -7.984 18.891 -5.402 1 85 76 MET A C 1
ATOM 564 O O . MET A 1 76 ? -8.477 19.125 -4.297 1 85 76 MET A O 1
ATOM 568 N N . GLN A 1 77 ? -8.234 19.594 -6.496 1 85.44 77 GLN A N 1
ATOM 569 C CA . GLN A 1 77 ? -9.25 20.641 -6.449 1 85.44 77 GLN A CA 1
ATOM 570 C C . GLN A 1 77 ? -10.617 20.062 -6.105 1 85.44 77 GLN A C 1
ATOM 572 O O . GLN A 1 77 ? -11.336 20.609 -5.27 1 85.44 77 GLN A O 1
ATOM 577 N N . ALA A 1 78 ? -10.898 19 -6.723 1 85.38 78 ALA A N 1
ATOM 578 C CA . ALA A 1 78 ? -12.164 18.344 -6.43 1 85.38 78 ALA A CA 1
ATOM 579 C C . ALA A 1 78 ? -12.219 17.875 -4.977 1 85.38 78 ALA A C 1
ATOM 581 O O . ALA A 1 78 ? -13.242 18.047 -4.305 1 85.38 78 ALA A O 1
ATOM 582 N N . ALA A 1 79 ? -11.156 17.359 -4.523 1 83.88 79 ALA A N 1
ATOM 583 C CA . ALA A 1 79 ? -11.086 16.891 -3.141 1 83.88 79 ALA A CA 1
ATOM 584 C C . ALA A 1 79 ? -11.219 18.062 -2.166 1 83.88 79 ALA A C 1
ATOM 586 O O . ALA A 1 79 ? -11.906 17.953 -1.149 1 83.88 79 ALA A O 1
ATOM 587 N N . ALA A 1 80 ? -10.5 19.094 -2.477 1 83.88 80 ALA A N 1
ATOM 588 C CA . ALA A 1 80 ? -10.555 20.281 -1.637 1 83.88 80 ALA A CA 1
ATOM 589 C C . ALA A 1 80 ? -11.984 20.812 -1.532 1 83.88 80 ALA A C 1
ATOM 591 O O . ALA A 1 80 ? -12.422 21.234 -0.462 1 83.88 80 ALA A O 1
ATOM 592 N N . ALA A 1 81 ? -12.727 20.766 -2.586 1 87.62 81 ALA A N 1
ATOM 593 C CA . ALA A 1 81 ? -14.117 21.203 -2.596 1 87.62 81 ALA A CA 1
ATOM 594 C C . ALA A 1 81 ? -14.977 20.359 -1.667 1 87.62 81 ALA A C 1
ATOM 596 O O . ALA A 1 81 ? -15.773 20.891 -0.891 1 87.62 81 ALA A O 1
ATOM 597 N N . VAL A 1 82 ? -14.75 19.125 -1.71 1 85.06 82 VAL A N 1
ATOM 598 C CA . VAL A 1 82 ? -15.5 18.203 -0.864 1 85.06 82 VAL A CA 1
ATOM 599 C C . VAL A 1 82 ? -15.148 18.438 0.602 1 85.06 82 VAL A C 1
ATOM 601 O O . VAL A 1 82 ? -16.031 18.453 1.466 1 85.06 82 VAL A O 1
ATOM 604 N N . MET A 1 83 ? -13.906 18.531 0.876 1 87.56 83 MET A N 1
ATOM 605 C CA . MET A 1 83 ? -13.445 18.781 2.24 1 87.56 83 MET A CA 1
ATOM 606 C C . MET A 1 83 ? -14.047 20.062 2.799 1 87.56 83 MET A C 1
ATOM 608 O O . MET A 1 83 ? -14.477 20.094 3.955 1 87.56 83 MET A O 1
ATOM 612 N N . LYS A 1 84 ? -14.062 21.078 2.008 1 88.5 84 LYS A N 1
ATOM 613 C CA . LYS A 1 84 ? -14.656 22.344 2.406 1 88.5 84 LYS A CA 1
ATOM 614 C C . LYS A 1 84 ? -16.156 22.188 2.682 1 88.5 84 LYS A C 1
ATOM 616 O O . LYS A 1 84 ? -16.656 22.703 3.676 1 88.5 84 LYS A O 1
ATOM 621 N N . GLU A 1 85 ? -16.797 21.547 1.794 1 91.12 85 GLU A N 1
ATOM 622 C CA . GLU A 1 85 ? -18.234 21.312 1.956 1 91.12 85 GLU A CA 1
ATOM 623 C C . GLU A 1 85 ? -18.516 20.578 3.268 1 91.12 85 GLU A C 1
ATOM 625 O O . GLU A 1 85 ? -19.516 20.875 3.934 1 91.12 85 GLU A O 1
ATOM 630 N N . ARG A 1 86 ? -17.641 19.703 3.654 1 92.69 86 ARG A N 1
ATOM 631 C CA . ARG A 1 86 ? -17.828 18.906 4.855 1 92.69 86 ARG A CA 1
ATOM 632 C C . ARG A 1 86 ? -17.281 19.625 6.09 1 92.69 86 ARG A C 1
ATOM 634 O O . ARG A 1 86 ? -17.344 19.094 7.199 1 92.69 86 ARG A O 1
ATOM 641 N N . GLY A 1 87 ? -16.688 20.75 5.852 1 93.56 87 GLY A N 1
ATOM 642 C CA . GLY A 1 87 ? -16.125 21.484 6.969 1 93.56 87 GLY A CA 1
ATOM 643 C C . GLY A 1 87 ? -14.93 20.781 7.602 1 93.56 87 GLY A C 1
ATOM 644 O O . GLY A 1 87 ? -14.742 20.844 8.82 1 93.56 87 GLY A O 1
ATOM 645 N N . MET A 1 88 ? -14.203 20.141 6.816 1 92.75 88 MET A N 1
ATOM 646 C CA . MET A 1 88 ? -13.07 19.391 7.348 1 92.75 88 MET A CA 1
ATOM 647 C C . MET A 1 88 ? -12 20.328 7.879 1 92.75 88 MET A C 1
ATOM 649 O O . MET A 1 88 ? -11.625 21.297 7.211 1 92.75 88 MET A O 1
ATOM 653 N N . VAL A 1 89 ? -11.516 20.078 9.078 1 92.88 89 VAL A N 1
ATOM 654 C CA . VAL A 1 89 ? -10.438 20.828 9.711 1 92.88 89 VAL A CA 1
ATOM 655 C C . VAL A 1 89 ? -9.414 19.859 10.289 1 92.88 89 VAL A C 1
ATOM 657 O O . VAL A 1 89 ? -9.766 18.938 11.031 1 92.88 89 VAL A O 1
ATOM 660 N N . VAL A 1 90 ? -8.211 20.078 9.867 1 92.94 90 VAL A N 1
ATOM 661 C CA . VAL A 1 90 ? -7.125 19.391 10.562 1 92.94 90 VAL A CA 1
ATOM 662 C C . VAL A 1 90 ? -6.773 20.141 11.844 1 92.94 90 VAL A C 1
ATOM 664 O O . VAL A 1 90 ? -6.082 21.172 11.797 1 92.94 90 VAL A O 1
ATOM 667 N N . GLU A 1 91 ? -7.152 19.594 12.922 1 94.44 91 GLU A N 1
ATOM 668 C CA . GLU A 1 91 ? -6.953 20.266 14.195 1 94.44 91 GLU A CA 1
ATOM 669 C C . GLU A 1 91 ? -5.512 20.125 14.68 1 94.44 91 GLU A C 1
ATOM 671 O O . GLU A 1 91 ? -4.957 21.047 15.273 1 94.44 91 GLU A O 1
ATOM 676 N N . THR A 1 92 ? -5.109 18.953 14.461 1 94.25 92 THR A N 1
ATOM 677 C CA . THR A 1 92 ? -3.76 18.656 14.93 1 94.25 92 THR A CA 1
ATOM 678 C C . THR A 1 92 ? -3.027 17.781 13.914 1 94.25 92 THR A C 1
ATOM 680 O O . THR A 1 92 ? -3.623 16.891 13.312 1 94.25 92 THR A O 1
ATOM 683 N N . TYR A 1 93 ? -1.815 18.125 13.656 1 95.25 93 TYR A N 1
ATOM 684 C CA . TYR A 1 93 ? -0.856 17.25 13.008 1 95.25 93 TYR A CA 1
ATOM 685 C C . TYR A 1 93 ? 0.501 17.312 13.695 1 95.25 93 TYR A C 1
ATOM 687 O O . TYR A 1 93 ? 1.192 18.328 13.633 1 95.25 93 TYR A O 1
ATOM 695 N N . GLU A 1 94 ? 0.881 16.188 14.297 1 96 94 GLU A N 1
ATOM 696 C CA . GLU A 1 94 ? 2.088 16.141 15.117 1 96 94 GLU A CA 1
ATOM 697 C C . GLU A 1 94 ? 3.064 15.086 14.602 1 96 94 GLU A C 1
ATOM 699 O O . GLU A 1 94 ? 2.65 14.016 14.156 1 96 94 GLU A O 1
ATOM 704 N N . ILE A 1 95 ? 4.223 15.5 14.688 1 96.38 95 ILE A N 1
ATOM 705 C CA . ILE A 1 95 ? 5.332 14.602 14.383 1 96.38 95 ILE A CA 1
ATOM 706 C C . ILE A 1 95 ? 5.992 14.141 15.68 1 96.38 95 ILE A C 1
ATOM 708 O O . ILE A 1 95 ? 6.367 14.961 16.516 1 96.38 95 ILE A O 1
ATOM 712 N N . GLY A 1 96 ? 6.086 12.836 15.828 1 95.69 96 GLY A N 1
ATOM 713 C CA . GLY A 1 96 ? 6.727 12.305 17.016 1 95.69 96 GLY A CA 1
ATOM 714 C C . GLY A 1 96 ? 8.219 12.102 16.844 1 95.69 96 GLY A C 1
ATOM 715 O O . GLY A 1 96 ? 8.797 12.492 15.836 1 95.69 96 GLY A O 1
ATOM 716 N N . GLN A 1 97 ? 8.812 11.5 17.938 1 95.5 97 GLN A N 1
ATOM 717 C CA . GLN A 1 97 ? 10.242 11.188 17.906 1 95.5 97 GLN A CA 1
ATOM 718 C C . GLN A 1 97 ? 10.523 10.008 16.969 1 95.5 97 GLN A C 1
ATOM 720 O O . GLN A 1 97 ? 9.672 9.133 16.797 1 95.5 97 GLN A O 1
ATOM 725 N N . PRO A 1 98 ? 11.727 9.977 16.375 1 96.75 98 PRO A N 1
ATOM 726 C CA . PRO A 1 98 ? 12.078 8.883 15.477 1 96.75 98 PRO A CA 1
ATOM 727 C C . PRO A 1 98 ? 11.93 7.508 16.125 1 96.75 98 PRO A C 1
ATOM 729 O O . PRO A 1 98 ? 12.398 7.297 17.25 1 96.75 98 PRO A O 1
ATOM 732 N N . ALA A 1 99 ? 11.289 6.645 15.398 1 95.94 99 ALA A N 1
ATOM 733 C CA . ALA A 1 99 ? 11.125 5.266 15.859 1 95.94 99 ALA A CA 1
ATOM 734 C C . ALA A 1 99 ? 12.273 4.387 15.367 1 95.94 99 ALA A C 1
ATOM 736 O O . ALA A 1 99 ? 12.586 3.367 15.984 1 95.94 99 ALA A O 1
ATOM 737 N N . ALA A 1 100 ? 12.844 4.738 14.281 1 95.31 100 ALA A N 1
ATOM 738 C CA . ALA A 1 100 ? 13.945 3.975 13.688 1 95.31 100 ALA A CA 1
ATOM 739 C C . ALA A 1 100 ? 14.719 4.816 12.68 1 95.31 100 ALA A C 1
ATOM 741 O O . ALA A 1 100 ? 14.188 5.793 12.141 1 95.31 100 ALA A O 1
ATOM 742 N N . GLU A 1 101 ? 15.914 4.457 12.508 1 96 101 GLU A N 1
ATOM 743 C CA . GLU A 1 101 ? 16.812 5.004 11.492 1 96 101 GLU A CA 1
ATOM 744 C C . GLU A 1 1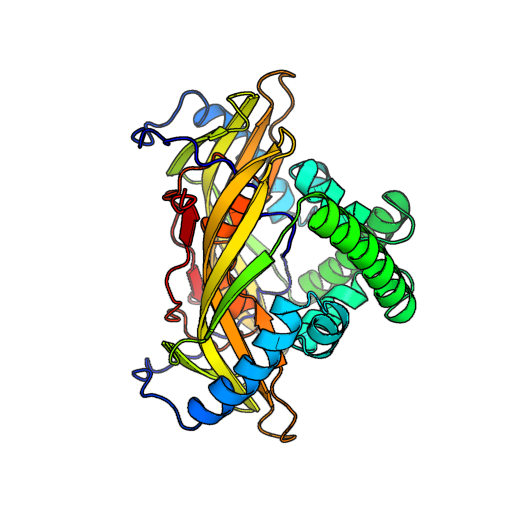01 ? 17.594 3.898 10.805 1 96 101 GLU A C 1
ATOM 746 O O . GLU A 1 101 ? 18.125 3.004 11.461 1 96 101 GLU A O 1
ATOM 751 N N . HIS A 1 102 ? 17.609 3.982 9.477 1 95.62 102 HIS A N 1
ATOM 752 C CA . HIS A 1 102 ? 18.328 2.959 8.727 1 95.62 102 HIS A CA 1
ATOM 753 C C . HIS A 1 102 ? 19.125 3.574 7.578 1 95.62 102 HIS A C 1
ATOM 755 O O . HIS A 1 102 ? 18.625 4.441 6.859 1 95.62 102 HIS A O 1
ATOM 761 N N . LEU A 1 103 ? 20.328 3.111 7.453 1 94 103 LEU A N 1
ATOM 762 C CA . LEU A 1 103 ? 21.031 3.342 6.199 1 94 103 LEU A CA 1
ATOM 763 C C . LEU A 1 103 ? 20.625 2.311 5.148 1 94 103 LEU A C 1
ATOM 765 O O . LEU A 1 103 ? 20.562 1.114 5.441 1 94 103 LEU A O 1
ATOM 769 N N . VAL A 1 104 ? 20.328 2.881 3.953 1 93.62 104 VAL A N 1
ATOM 770 C CA . VAL A 1 104 ? 19.844 1.987 2.906 1 93.62 104 VAL A CA 1
ATOM 771 C C . VAL A 1 104 ? 20.562 2.283 1.596 1 93.62 104 VAL A C 1
ATOM 773 O O . VAL A 1 104 ? 21.344 3.238 1.511 1 93.62 104 VAL A O 1
ATOM 776 N N . LYS A 1 105 ? 20.359 1.362 0.618 1 92 105 LYS A N 1
ATOM 777 C CA . LYS A 1 105 ? 21 1.46 -0.693 1 92 105 LYS A CA 1
ATOM 778 C C . LYS A 1 105 ? 22.516 1.55 -0.565 1 92 105 LYS A C 1
ATOM 780 O O . LYS A 1 105 ? 23.141 2.449 -1.132 1 92 105 LYS A O 1
ATOM 785 N N . GLY A 1 106 ? 22.984 0.621 0.213 1 90.75 106 GLY A N 1
ATOM 786 C CA . GLY A 1 106 ? 24.422 0.525 0.435 1 90.75 106 GLY A CA 1
ATOM 787 C C . GLY A 1 106 ? 24.984 1.708 1.199 1 90.75 106 GLY A C 1
ATOM 788 O O . GLY A 1 106 ? 26.141 2.094 0.992 1 90.75 106 GLY A O 1
ATOM 789 N N . GLY A 1 107 ? 24.125 2.41 1.899 1 91.12 107 GLY A N 1
ATOM 790 C CA . GLY A 1 107 ? 24.578 3.549 2.684 1 91.12 107 GLY A CA 1
ATOM 791 C C . GLY A 1 107 ? 24.438 4.871 1.952 1 91.12 107 GLY A C 1
ATOM 792 O O . GLY A 1 107 ? 24.766 5.926 2.498 1 91.12 107 GLY A O 1
ATOM 793 N N . GLY A 1 108 ? 23.875 4.867 0.789 1 93.62 108 GLY A N 1
ATOM 794 C CA . GLY A 1 108 ? 23.75 6.086 0.005 1 93.62 108 GLY A CA 1
ATOM 795 C C . GLY A 1 108 ? 22.562 6.941 0.433 1 93.62 108 GLY A C 1
ATOM 796 O O . GLY A 1 108 ? 22.516 8.133 0.115 1 93.62 108 GLY A O 1
ATOM 797 N N . GLU A 1 109 ? 21.594 6.289 1.116 1 95.88 109 GLU A N 1
ATOM 798 C CA . GLU A 1 109 ? 20.438 7 1.639 1 95.88 109 GLU A CA 1
ATOM 799 C C . GLU A 1 109 ? 20.188 6.652 3.104 1 95.88 109 GLU A C 1
ATOM 801 O O . GLU A 1 109 ? 20.625 5.598 3.578 1 95.88 109 GLU A O 1
ATOM 806 N N . VAL A 1 110 ? 19.594 7.629 3.746 1 96.5 110 VAL A N 1
ATOM 807 C CA . VAL A 1 110 ? 19.141 7.371 5.109 1 96.5 110 VAL A CA 1
ATOM 808 C C . VAL A 1 110 ? 17.625 7.484 5.18 1 96.5 110 VAL A C 1
ATOM 810 O O . VAL A 1 110 ? 17.031 8.367 4.559 1 96.5 110 VAL A O 1
ATOM 813 N N . LEU A 1 111 ? 17.062 6.523 5.922 1 96.75 111 LEU A N 1
ATOM 814 C CA . LEU A 1 111 ? 15.633 6.5 6.227 1 96.75 111 LEU A CA 1
ATOM 815 C C . LEU A 1 111 ? 15.391 6.762 7.707 1 96.75 111 LEU A C 1
ATOM 817 O O . LEU A 1 111 ? 16.047 6.16 8.562 1 96.75 111 LEU A O 1
ATOM 821 N N . VAL A 1 112 ? 14.516 7.691 7.977 1 97 112 VAL A N 1
ATOM 822 C CA . VAL A 1 112 ? 14.07 7.91 9.352 1 97 112 VAL A CA 1
ATOM 823 C C . VAL A 1 112 ? 12.57 7.684 9.445 1 97 112 VAL A C 1
ATOM 825 O O . VAL A 1 112 ? 11.797 8.266 8.68 1 97 112 VAL A O 1
ATOM 828 N N . VAL A 1 113 ? 12.188 6.816 10.406 1 97.56 113 VAL A N 1
ATOM 829 C CA . VAL A 1 113 ? 10.789 6.465 10.602 1 97.56 113 VAL A CA 1
ATOM 830 C C . VAL A 1 113 ? 10.195 7.305 11.734 1 97.56 113 VAL A C 1
ATOM 832 O O . VAL A 1 113 ? 10.695 7.27 12.859 1 97.56 113 VAL A O 1
ATOM 835 N N . LEU A 1 114 ? 9.164 8.023 11.383 1 97.44 114 LEU A N 1
ATOM 836 C CA . LEU A 1 114 ? 8.555 8.922 12.352 1 97.44 114 LEU A CA 1
ATOM 837 C C . LEU A 1 114 ? 7.09 8.57 12.578 1 97.44 114 LEU A C 1
ATOM 839 O O . LEU A 1 114 ? 6.348 8.359 11.617 1 97.44 114 LEU A O 1
ATOM 843 N N . PRO A 1 115 ? 6.684 8.523 13.844 1 97.75 115 PRO A N 1
ATOM 844 C CA . PRO A 1 115 ? 5.242 8.445 14.102 1 97.75 115 PRO A CA 1
ATOM 845 C C . PRO A 1 115 ? 4.527 9.773 13.883 1 97.75 115 PRO A C 1
ATOM 847 O O . PRO A 1 115 ? 5.102 10.836 14.133 1 97.75 115 PRO A O 1
ATOM 850 N N . THR A 1 116 ? 3.307 9.727 13.359 1 97.25 116 THR A N 1
ATOM 851 C CA . THR A 1 116 ? 2.479 10.922 13.195 1 97.25 116 THR A CA 1
ATOM 852 C C . THR A 1 116 ? 1.15 10.758 13.93 1 97.25 116 THR A C 1
ATOM 854 O O . THR A 1 116 ? 0.703 9.633 14.172 1 97.25 116 THR A O 1
ATOM 857 N N . ARG A 1 117 ? 0.623 11.883 14.375 1 97.12 117 ARG A N 1
ATOM 858 C CA . ARG A 1 117 ? -0.713 11.969 14.953 1 97.12 117 ARG A CA 1
ATOM 859 C C . ARG A 1 117 ? -1.516 13.094 14.305 1 97.12 117 ARG A C 1
ATOM 861 O O . ARG A 1 117 ? -1.071 14.242 14.266 1 97.12 117 ARG A O 1
ATOM 868 N N . MET A 1 118 ? -2.67 12.734 13.789 1 96.5 118 MET A N 1
ATOM 869 C CA . MET A 1 118 ? -3.547 13.711 13.148 1 96.5 118 MET A CA 1
ATOM 870 C C . MET A 1 118 ? -4.953 13.641 13.734 1 96.5 118 MET A C 1
ATOM 872 O O . MET A 1 118 ? -5.504 12.555 13.914 1 96.5 118 MET A O 1
ATOM 876 N N . VAL A 1 119 ? -5.457 14.766 14.039 1 96.31 119 VAL A N 1
ATOM 877 C CA . VAL A 1 119 ? -6.852 14.875 14.453 1 96.31 119 VAL A CA 1
ATOM 878 C C . VAL A 1 119 ? -7.629 15.711 13.438 1 96.31 119 VAL A C 1
ATOM 880 O O . VAL A 1 119 ? -7.238 16.828 13.117 1 96.31 119 VAL A O 1
ATOM 883 N N . ILE A 1 120 ? -8.688 15.141 12.938 1 95.12 120 ILE A N 1
ATOM 884 C CA . ILE A 1 120 ? -9.516 15.789 11.93 1 95.12 120 ILE A CA 1
ATOM 885 C C . ILE A 1 120 ? -10.953 15.891 12.43 1 95.12 120 ILE A C 1
ATOM 887 O O . ILE A 1 120 ? -11.484 14.945 13.016 1 95.12 120 ILE A O 1
ATOM 891 N N . SER A 1 121 ? -11.516 17.031 12.219 1 96.25 121 SER A N 1
ATOM 892 C CA . SER A 1 121 ? -12.953 17.203 12.406 1 96.25 121 SER A CA 1
ATOM 893 C C . SER A 1 121 ? -13.656 17.453 11.07 1 96.25 121 SER A C 1
ATOM 895 O O . SER A 1 121 ? -13.117 18.125 10.188 1 96.25 121 SER A O 1
ATOM 897 N N . MET A 1 122 ? -14.82 16.828 10.953 1 95.44 122 MET A N 1
ATOM 898 C CA . MET A 1 122 ? -15.633 17.031 9.758 1 95.44 122 MET A CA 1
ATOM 899 C C . MET A 1 122 ? -17.094 16.656 10.023 1 95.44 122 MET A C 1
ATOM 901 O O . MET A 1 122 ? -17.438 16.25 11.133 1 95.44 122 MET A O 1
ATOM 905 N N . LYS A 1 123 ? -17.891 16.891 9 1 94.44 123 LYS A N 1
ATOM 906 C CA . LYS A 1 123 ? -19.266 16.422 9.031 1 94.44 123 LYS A CA 1
ATOM 907 C C . LYS A 1 123 ? -19.469 15.258 8.062 1 94.44 123 LYS A C 1
ATOM 909 O O . LYS A 1 123 ? -18.922 15.258 6.953 1 94.44 123 LYS A O 1
ATOM 914 N N . ARG A 1 124 ? -20.266 14.281 8.539 1 89.31 124 ARG A N 1
ATOM 915 C CA . ARG A 1 124 ? -20.719 13.242 7.625 1 89.31 124 ARG A CA 1
ATOM 916 C C . ARG A 1 124 ? -21.688 13.812 6.59 1 89.31 124 ARG A C 1
ATOM 918 O O . ARG A 1 124 ? -22.141 14.953 6.715 1 89.31 124 ARG A O 1
ATOM 925 N N . PRO A 1 125 ? -21.938 12.945 5.602 1 86.12 125 PRO A N 1
ATOM 926 C CA . PRO A 1 125 ? -22.891 13.438 4.602 1 86.12 125 PRO A CA 1
ATOM 927 C C . PRO A 1 125 ? -24.25 13.789 5.203 1 86.12 125 PRO A C 1
ATOM 929 O O . PRO A 1 125 ? -24.953 14.664 4.695 1 86.12 125 PRO A O 1
ATOM 932 N N . ASP A 1 126 ? -24.609 13.172 6.227 1 90.06 126 ASP A N 1
ATOM 933 C CA . ASP A 1 126 ? -25.891 13.414 6.867 1 90.06 126 ASP A CA 1
ATOM 934 C C . ASP A 1 126 ? -25.828 14.617 7.801 1 90.06 126 ASP A C 1
ATOM 936 O O . ASP A 1 126 ? -26.797 14.938 8.484 1 90.06 126 ASP A O 1
ATOM 940 N N . GLY A 1 127 ? -24.672 15.219 7.914 1 91.56 127 GLY A N 1
ATOM 941 C CA . GLY A 1 127 ? -24.531 16.453 8.672 1 91.56 127 GLY A CA 1
ATOM 942 C C . GLY A 1 127 ? -24 16.234 10.078 1 91.56 127 GLY A C 1
ATOM 943 O O . GLY A 1 127 ? -23.719 17.188 10.805 1 91.56 127 GLY A O 1
ATOM 944 N N . VAL A 1 128 ? -23.812 14.992 10.477 1 93.12 128 VAL A N 1
ATOM 945 C CA . VAL A 1 128 ? -23.375 14.672 11.836 1 93.12 128 VAL A CA 1
ATOM 946 C C . VAL A 1 128 ? -21.891 14.969 11.984 1 93.12 128 VAL A C 1
ATOM 948 O O . VAL A 1 128 ? -21.062 14.5 11.195 1 93.12 128 VAL A O 1
ATOM 951 N N . PRO A 1 129 ? -21.547 15.758 13.008 1 95.44 129 PRO A N 1
ATOM 952 C CA . PRO A 1 129 ? -20.125 16.031 13.234 1 95.44 129 PRO A CA 1
ATOM 953 C C . PRO A 1 129 ? -19.344 14.805 13.672 1 95.44 129 PRO A C 1
ATOM 955 O O . PRO A 1 129 ? -19.859 13.977 14.43 1 95.44 129 PRO A O 1
ATOM 958 N N . VAL A 1 130 ? -18.188 14.703 13.141 1 94.5 130 VAL A N 1
ATOM 959 C CA . VAL A 1 130 ? -17.312 13.594 13.508 1 94.5 130 VAL A CA 1
ATOM 960 C C . VAL A 1 130 ? -15.883 14.109 13.727 1 94.5 130 VAL A C 1
ATOM 962 O O . VAL A 1 130 ? -15.453 15.055 13.062 1 94.5 130 VAL A O 1
ATOM 965 N N . LYS A 1 131 ? -15.289 13.547 14.727 1 95.88 131 LYS A N 1
ATOM 966 C CA . LYS A 1 131 ? -13.875 13.805 15.016 1 95.88 131 LYS A CA 1
ATOM 967 C C . LYS A 1 131 ? -13.078 12.508 15.047 1 95.88 131 LYS A C 1
ATOM 969 O O . LYS A 1 131 ? -13.469 11.539 15.703 1 95.88 131 LYS A O 1
ATOM 974 N N . VAL A 1 132 ? -11.992 12.531 14.258 1 93.56 132 VAL A N 1
ATOM 975 C CA . VAL A 1 132 ? -11.227 11.297 14.117 1 93.56 132 VAL A CA 1
ATOM 976 C C . VAL A 1 132 ? -9.758 11.562 14.438 1 93.56 132 VAL A C 1
ATOM 978 O O . VAL A 1 132 ? -9.203 12.586 14.047 1 93.56 132 VAL A O 1
ATOM 981 N N . GLU A 1 133 ? -9.219 10.68 15.234 1 95.62 133 GLU A N 1
ATOM 982 C CA . GLU A 1 133 ? -7.773 10.664 15.453 1 95.62 133 GLU A CA 1
ATOM 983 C C . GLU A 1 133 ? -7.113 9.547 14.648 1 95.62 133 GLU A C 1
ATOM 985 O O . GLU A 1 133 ? -7.543 8.391 14.703 1 95.62 133 GLU A O 1
ATOM 990 N N . ASN A 1 134 ? -6.117 9.93 13.867 1 94 134 ASN A N 1
ATOM 991 C CA . ASN A 1 134 ? -5.312 8.977 13.109 1 94 134 ASN A CA 1
ATOM 992 C C . ASN A 1 134 ? -3.85 9.016 13.547 1 94 134 ASN A C 1
ATOM 994 O O . ASN A 1 134 ? -3.238 10.086 13.586 1 94 134 ASN A O 1
ATOM 998 N N . THR A 1 135 ? -3.338 7.848 13.938 1 96 135 THR A N 1
ATOM 999 C CA . THR A 1 135 ? -1.89 7.719 14.047 1 96 135 THR A CA 1
ATOM 1000 C C . THR A 1 135 ? -1.309 7.031 12.82 1 96 135 THR A C 1
ATOM 1002 O O . THR A 1 135 ? -1.953 6.16 12.227 1 96 135 THR A O 1
ATOM 1005 N N . GLY A 1 136 ? -0.167 7.508 12.406 1 96.19 136 GLY A N 1
ATOM 1006 C CA . GLY A 1 136 ? 0.421 7 11.18 1 96.19 136 GLY A CA 1
ATOM 1007 C C . GLY A 1 136 ? 1.936 6.93 11.227 1 96.19 136 GLY A C 1
ATOM 1008 O O . GLY A 1 136 ? 2.535 7.078 12.297 1 96.19 136 GLY A O 1
ATOM 1009 N N . VAL A 1 137 ? 2.5 6.551 10.078 1 97.38 137 VAL A N 1
ATOM 1010 C CA . VAL A 1 137 ? 3.939 6.402 9.898 1 97.38 137 VAL A CA 1
ATOM 1011 C C . VAL A 1 137 ? 4.41 7.277 8.734 1 97.38 137 VAL A C 1
ATOM 1013 O O . VAL A 1 137 ? 3.893 7.168 7.621 1 97.38 137 VAL A O 1
ATOM 1016 N N . LEU A 1 138 ? 5.262 8.102 9 1 97.56 138 LEU A N 1
ATOM 1017 C CA . LEU A 1 138 ? 5.961 8.906 8.008 1 97.56 138 LEU A CA 1
ATOM 1018 C C . LEU A 1 138 ? 7.426 8.492 7.906 1 97.56 138 LEU A C 1
ATOM 1020 O O . LEU A 1 138 ? 8.102 8.336 8.922 1 97.56 138 LEU A O 1
ATOM 1024 N N . VAL A 1 139 ? 7.828 8.266 6.68 1 97.81 139 VAL A N 1
ATOM 1025 C CA . VAL A 1 139 ? 9.234 7.945 6.453 1 97.81 139 VAL A CA 1
ATOM 1026 C C . VAL A 1 139 ? 9.914 9.086 5.699 1 97.81 139 VAL A C 1
ATOM 1028 O O . VAL A 1 139 ? 9.445 9.5 4.637 1 97.81 139 VAL A O 1
ATOM 1031 N N . LEU A 1 140 ? 10.898 9.617 6.293 1 97.81 140 LEU A N 1
ATOM 1032 C CA . LEU A 1 140 ? 11.742 10.594 5.605 1 97.81 140 LEU A CA 1
ATOM 1033 C C . LEU A 1 140 ? 12.969 9.922 5.004 1 97.81 140 LEU A C 1
ATOM 1035 O O . LEU A 1 140 ? 13.562 9.031 5.621 1 97.81 140 LEU A O 1
ATOM 1039 N N . VAL A 1 141 ? 13.336 10.375 3.844 1 97.56 141 VAL A N 1
ATOM 1040 C CA . VAL A 1 141 ? 14.484 9.805 3.137 1 97.56 141 VAL A CA 1
ATOM 1041 C C . VAL A 1 141 ? 15.422 10.922 2.684 1 97.56 141 VAL A C 1
ATOM 1043 O O . VAL A 1 141 ? 14.969 11.953 2.184 1 97.56 141 VAL A O 1
ATOM 1046 N N . LYS A 1 142 ? 16.656 10.75 2.887 1 97.06 142 LYS A N 1
ATOM 1047 C CA . LYS A 1 142 ? 17.656 11.703 2.428 1 97.06 142 LYS A CA 1
ATOM 1048 C C . LYS A 1 142 ? 18.797 10.984 1.695 1 97.06 142 LYS A C 1
ATOM 1050 O O . LYS A 1 142 ? 19.297 9.961 2.164 1 97.06 142 LYS A O 1
ATOM 1055 N N . ASP A 1 143 ? 19.094 11.539 0.536 1 95.5 143 ASP A N 1
ATOM 1056 C CA . ASP A 1 143 ? 20.281 11.109 -0.18 1 95.5 143 ASP A CA 1
ATOM 1057 C C . ASP A 1 143 ? 21.547 11.648 0.483 1 95.5 143 ASP A C 1
ATOM 1059 O O . ASP A 1 143 ? 21.688 12.867 0.644 1 95.5 143 ASP A O 1
ATOM 1063 N N . LEU A 1 144 ? 22.406 10.773 0.817 1 93.81 144 LEU A N 1
ATOM 1064 C CA . LEU A 1 144 ? 23.594 11.195 1.556 1 93.81 144 LEU A CA 1
ATOM 1065 C C . LEU A 1 144 ? 24.734 11.531 0.604 1 93.81 144 LEU A C 1
ATOM 1067 O O . LEU A 1 144 ? 25.703 12.203 0.989 1 93.81 144 LEU A O 1
ATOM 1071 N N . LYS A 1 145 ? 24.656 11.055 -0.554 1 90.06 145 LYS A N 1
ATOM 1072 C CA . LYS A 1 145 ? 25.703 11.32 -1.531 1 90.06 145 LYS A CA 1
ATOM 1073 C C . LYS A 1 145 ? 25.562 12.727 -2.121 1 90.06 145 LYS A C 1
ATOM 1075 O O . LYS A 1 145 ? 26.531 13.484 -2.158 1 90.06 145 LYS A O 1
ATOM 1080 N N . ASP A 1 146 ? 24.375 13.055 -2.477 1 85.44 146 ASP A N 1
ATOM 1081 C CA . ASP A 1 146 ? 24.156 14.328 -3.164 1 85.44 146 ASP A CA 1
ATOM 1082 C C . ASP A 1 146 ? 23.672 15.398 -2.193 1 85.44 146 ASP A C 1
ATOM 1084 O O . ASP A 1 146 ? 23.312 16.5 -2.609 1 85.44 146 ASP A O 1
ATOM 1088 N N . LYS A 1 147 ? 23.625 15.016 -1.005 1 84.19 147 LYS A N 1
ATOM 1089 C CA . LYS A 1 147 ? 23.188 15.914 0.06 1 84.19 147 LYS A CA 1
ATOM 1090 C C . LYS A 1 147 ? 21.875 16.594 -0.303 1 84.19 147 LYS A C 1
ATOM 1092 O O . LYS A 1 147 ? 21.719 17.797 -0.106 1 84.19 147 LYS A O 1
ATOM 1097 N N . GLY A 1 148 ? 21.016 15.891 -0.896 1 86.81 148 GLY A N 1
ATOM 1098 C CA . GLY A 1 148 ? 19.719 16.422 -1.31 1 86.81 148 GLY A CA 1
ATOM 1099 C C . GLY A 1 148 ? 18.797 16.703 -0.146 1 86.81 148 GLY A C 1
ATOM 1100 O O . GLY A 1 148 ? 19.125 16.422 1.007 1 86.81 148 GLY A O 1
ATOM 1101 N N . PRO A 1 149 ? 17.688 17.375 -0.464 1 94.44 149 PRO A N 1
ATOM 1102 C CA . PRO A 1 149 ? 16.703 17.641 0.59 1 94.44 149 PRO A CA 1
ATOM 1103 C C . PRO A 1 149 ? 16.047 16.359 1.122 1 94.44 149 PRO A C 1
ATOM 1105 O O . PRO A 1 149 ? 16.172 15.305 0.507 1 94.44 149 PRO A O 1
ATOM 1108 N N . TRP A 1 150 ? 15.461 16.484 2.314 1 96.62 150 TRP A N 1
ATOM 1109 C CA . TRP A 1 150 ? 14.609 15.406 2.803 1 96.62 150 TRP A CA 1
ATOM 1110 C C . TRP A 1 150 ? 13.375 15.258 1.923 1 96.62 150 TRP A C 1
ATOM 1112 O O . TRP A 1 150 ? 12.781 16.25 1.497 1 96.62 150 TRP A O 1
ATOM 1122 N N . THR A 1 151 ? 12.992 13.992 1.657 1 97 151 THR A N 1
ATOM 1123 C CA . THR A 1 151 ? 11.742 13.641 0.984 1 97 151 THR A CA 1
ATOM 1124 C C . THR A 1 151 ? 10.922 12.68 1.834 1 97 151 THR A C 1
ATOM 1126 O 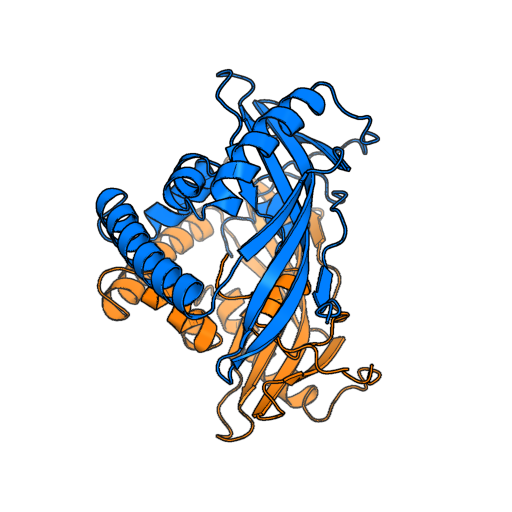O . THR A 1 151 ? 11.406 12.164 2.846 1 97 151 THR A O 1
ATOM 1129 N N . PHE A 1 152 ? 9.688 12.531 1.401 1 96.81 152 PHE A N 1
ATOM 1130 C CA . PHE A 1 152 ? 8.781 11.875 2.334 1 96.81 152 PHE A CA 1
ATOM 1131 C C . PHE A 1 152 ? 8.078 10.703 1.669 1 96.81 152 PHE A C 1
ATOM 1133 O O . PHE A 1 152 ? 7.852 10.711 0.457 1 96.81 152 PHE A O 1
ATOM 1140 N N . ILE A 1 153 ? 7.688 9.727 2.473 1 96.44 153 ILE A N 1
ATOM 1141 C CA . ILE A 1 153 ? 6.781 8.625 2.174 1 96.44 153 ILE A CA 1
ATOM 1142 C C . ILE A 1 153 ? 5.727 8.516 3.271 1 96.44 153 ILE A C 1
ATOM 1144 O O . ILE A 1 153 ? 6.055 8.328 4.445 1 96.44 153 ILE A O 1
ATOM 1148 N N . ASP A 1 154 ? 4.504 8.68 2.932 1 94.69 154 ASP A N 1
ATOM 1149 C CA . ASP A 1 154 ? 3.463 8.273 3.873 1 94.69 154 ASP A CA 1
ATOM 1150 C C . ASP A 1 154 ? 3.312 6.754 3.904 1 94.69 154 ASP A C 1
ATOM 1152 O O . ASP A 1 154 ? 2.721 6.164 2.996 1 94.69 154 ASP A O 1
ATOM 1156 N N . ALA A 1 155 ? 3.809 6.125 4.934 1 96.56 155 ALA A N 1
ATOM 1157 C CA . ALA A 1 155 ? 3.834 4.668 5.012 1 96.56 155 ALA A CA 1
ATOM 1158 C C . ALA A 1 155 ? 2.717 4.145 5.91 1 96.56 155 ALA A C 1
ATOM 1160 O O . ALA A 1 155 ? 2.752 2.996 6.355 1 96.56 155 ALA A O 1
ATOM 1161 N N . SER A 1 156 ? 1.726 4.938 6.133 1 95.75 156 SER A N 1
ATOM 1162 C CA . SER A 1 156 ? 0.695 4.637 7.121 1 95.75 156 SER A CA 1
ATOM 1163 C C . SER A 1 156 ? -0.123 3.414 6.715 1 95.75 156 SER A C 1
ATOM 1165 O O . SER A 1 156 ? -0.809 2.814 7.543 1 95.75 156 SER A O 1
ATOM 1167 N N . ARG A 1 157 ? -0.08 3.037 5.508 1 94.25 157 ARG A N 1
ATOM 1168 C CA . ARG A 1 157 ? -0.876 1.906 5.047 1 94.25 157 ARG A CA 1
ATOM 1169 C C . ARG A 1 157 ? 0.015 0.725 4.672 1 94.25 157 ARG A C 1
ATOM 1171 O O . ARG A 1 157 ? -0.469 -0.289 4.168 1 94.25 157 ARG A O 1
ATOM 1178 N N . MET A 1 158 ? 1.266 0.862 4.906 1 94.06 158 MET A N 1
ATOM 1179 C CA . MET A 1 158 ? 2.242 -0.142 4.496 1 94.06 158 MET A CA 1
ATOM 1180 C C . MET A 1 158 ? 2.723 -0.956 5.691 1 94.06 158 MET A C 1
ATOM 1182 O O . MET A 1 158 ? 2.799 -0.441 6.809 1 94.06 158 MET A O 1
ATOM 1186 N N . ASN A 1 159 ? 3.049 -2.186 5.449 1 92.44 159 ASN A N 1
ATOM 1187 C CA . ASN A 1 159 ? 3.854 -2.957 6.391 1 92.44 159 ASN A CA 1
ATOM 1188 C C . ASN A 1 159 ? 5.336 -2.918 6.031 1 92.44 159 ASN A C 1
ATOM 1190 O O . ASN A 1 159 ? 5.734 -2.201 5.109 1 92.44 159 ASN A O 1
ATOM 1194 N N . ALA A 1 160 ? 6.133 -3.643 6.805 1 91.06 160 ALA A N 1
ATOM 1195 C CA . ALA A 1 160 ? 7.578 -3.641 6.586 1 91.06 160 ALA A CA 1
ATOM 1196 C C . ALA A 1 160 ? 7.922 -4.129 5.184 1 91.06 160 ALA A C 1
ATOM 1198 O O . ALA A 1 160 ? 8.859 -3.627 4.555 1 91.06 160 ALA A O 1
ATOM 1199 N N . ASN A 1 161 ? 7.141 -5.031 4.715 1 89.62 161 ASN A N 1
ATOM 1200 C CA . ASN A 1 161 ? 7.379 -5.555 3.373 1 89.62 161 ASN A CA 1
ATOM 1201 C C . ASN A 1 161 ? 7.117 -4.5 2.305 1 89.62 161 ASN A C 1
ATOM 1203 O O . ASN A 1 161 ? 7.801 -4.461 1.281 1 89.62 161 ASN A O 1
ATOM 1207 N N . GLY A 1 162 ? 6.145 -3.68 2.539 1 91.69 162 GLY A N 1
ATOM 1208 C CA . GLY A 1 162 ? 5.91 -2.557 1.646 1 91.69 162 GLY A CA 1
ATOM 1209 C C . GLY A 1 162 ? 7.105 -1.628 1.532 1 91.69 162 GLY A C 1
ATOM 1210 O O . GLY A 1 162 ? 7.504 -1.255 0.427 1 91.69 162 GLY A O 1
ATOM 1211 N N . LEU A 1 163 ? 7.734 -1.357 2.57 1 93.75 163 LEU A N 1
ATOM 1212 C CA . LEU A 1 163 ? 8.922 -0.507 2.572 1 93.75 163 LEU A CA 1
ATOM 1213 C C . LEU A 1 163 ? 10.102 -1.226 1.935 1 93.75 163 LEU A C 1
ATOM 1215 O O . LEU A 1 163 ? 10.867 -0.62 1.182 1 93.75 163 LEU A O 1
ATOM 1219 N N . ARG A 1 164 ? 10.219 -2.467 2.191 1 90.94 164 ARG A N 1
ATOM 1220 C CA . ARG A 1 164 ? 11.352 -3.23 1.673 1 90.94 164 ARG A CA 1
ATOM 1221 C C . ARG A 1 164 ? 11.281 -3.346 0.154 1 90.94 164 ARG A C 1
ATOM 1223 O O . ARG A 1 164 ? 12.297 -3.582 -0.501 1 90.94 164 ARG A O 1
ATOM 1230 N N . SER A 1 165 ? 10.055 -3.176 -0.326 1 85.12 165 SER A N 1
ATOM 1231 C CA . SER A 1 165 ? 9.93 -3.197 -1.78 1 85.12 165 SER A CA 1
ATOM 1232 C C . SER A 1 165 ? 10.648 -2.008 -2.414 1 85.12 165 SER A C 1
ATOM 1234 O O . SER A 1 165 ? 11.023 -2.057 -3.588 1 85.12 165 SER A O 1
ATOM 1236 N N . MET A 1 166 ? 10.812 -0.963 -1.661 1 88.75 166 MET A N 1
ATOM 1237 C CA . MET A 1 166 ? 11.5 0.227 -2.146 1 88.75 166 MET A CA 1
ATOM 1238 C C . MET A 1 166 ? 12.953 0.24 -1.678 1 88.75 166 MET A C 1
ATOM 1240 O O . MET A 1 166 ? 13.812 0.835 -2.328 1 88.75 166 MET A O 1
ATOM 1244 N N . PHE A 1 167 ? 13.102 -0.426 -0.579 1 92.94 167 PHE A N 1
ATOM 1245 C CA . PHE A 1 167 ? 14.422 -0.487 0.038 1 92.94 167 PHE A CA 1
ATOM 1246 C C . PHE A 1 167 ? 14.82 -1.929 0.336 1 92.94 167 PHE A C 1
ATOM 1248 O O . PHE A 1 167 ? 14.617 -2.414 1.45 1 92.94 167 PHE A O 1
ATOM 1255 N N . TYR A 1 168 ? 15.508 -2.508 -0.577 1 83.94 168 TYR A N 1
ATOM 1256 C CA . TYR A 1 168 ? 15.75 -3.947 -0.568 1 83.94 168 TYR A CA 1
ATOM 1257 C C . TYR A 1 168 ? 16.656 -4.34 0.59 1 83.94 168 TYR A C 1
ATOM 1259 O O . TYR A 1 168 ? 16.625 -5.484 1.052 1 83.94 168 TYR A O 1
ATOM 1267 N N . ASP A 1 169 ? 17.453 -3.416 1.019 1 88.31 169 ASP A N 1
ATOM 1268 C CA . ASP A 1 169 ? 18.438 -3.754 2.045 1 88.31 169 ASP A CA 1
ATOM 1269 C C . ASP A 1 169 ? 17.938 -3.354 3.434 1 88.31 169 ASP A C 1
ATOM 1271 O O . ASP A 1 169 ? 18.703 -3.363 4.398 1 88.31 169 ASP A O 1
ATOM 1275 N N . LEU A 1 170 ? 16.641 -2.988 3.436 1 91.5 170 LEU A N 1
ATOM 1276 C CA . LEU A 1 170 ? 16.031 -2.797 4.75 1 91.5 170 LEU A CA 1
ATOM 1277 C C . LEU A 1 170 ? 15.969 -4.113 5.516 1 91.5 170 LEU A C 1
ATOM 1279 O O . LEU A 1 170 ? 15.656 -5.156 4.938 1 91.5 170 LEU A O 1
ATOM 1283 N N . PRO A 1 171 ? 16.219 -3.984 6.832 1 86.5 171 PRO A N 1
ATOM 1284 C CA . PRO A 1 171 ? 16.109 -5.219 7.609 1 86.5 171 PRO A CA 1
ATOM 1285 C C . PRO A 1 171 ? 14.703 -5.824 7.547 1 86.5 171 PRO A C 1
ATOM 1287 O O . PRO A 1 171 ? 13.734 -5.113 7.277 1 86.5 171 PRO A O 1
ATOM 1290 N N . GLU A 1 172 ? 14.68 -7.066 7.797 1 79 172 GLU A N 1
ATOM 1291 C CA . GLU A 1 172 ? 13.406 -7.781 7.773 1 79 172 GLU A CA 1
ATOM 1292 C C . GLU A 1 172 ? 12.445 -7.223 8.812 1 79 172 GLU A C 1
ATOM 1294 O O . GLU A 1 172 ? 11.242 -7.102 8.555 1 79 172 GLU A O 1
ATOM 1299 N N . LYS A 1 173 ? 13.141 -6.996 9.922 1 80.06 173 LYS A N 1
ATOM 1300 C CA . LYS A 1 173 ? 12.328 -6.41 10.984 1 80.06 173 LYS A CA 1
ATOM 1301 C C . LYS A 1 173 ? 12.562 -4.906 11.094 1 80.06 173 LYS A C 1
ATOM 1303 O O . LYS A 1 173 ? 13.68 -4.465 11.359 1 80.06 173 LYS A O 1
ATOM 1308 N N . VAL A 1 174 ? 11.633 -4.176 10.578 1 86.56 174 VAL A N 1
ATOM 1309 C CA . VAL A 1 174 ? 11.641 -2.727 10.734 1 86.56 174 VAL A CA 1
ATOM 1310 C C . VAL A 1 174 ? 10.625 -2.316 11.797 1 86.56 174 VAL A C 1
ATOM 1312 O O . VAL A 1 174 ? 9.469 -2.756 11.758 1 86.56 174 VAL A O 1
ATOM 1315 N N . ASN A 1 175 ? 11.109 -1.584 12.734 1 89 175 ASN A N 1
ATOM 1316 C CA . ASN A 1 175 ? 10.195 -1.069 13.742 1 89 175 ASN A CA 1
ATOM 1317 C C . ASN A 1 175 ? 9.297 0.028 13.18 1 89 175 ASN A C 1
ATOM 1319 O O . ASN A 1 175 ? 9.758 1.137 12.906 1 89 175 ASN A O 1
ATOM 1323 N N . LEU A 1 176 ? 8.125 -0.316 12.93 1 93.75 176 LEU A N 1
ATOM 1324 C CA . LEU A 1 176 ? 7.133 0.667 12.5 1 93.75 176 LEU A CA 1
ATOM 1325 C C . LEU A 1 176 ? 6.188 1.021 13.641 1 93.75 176 LEU A C 1
ATOM 1327 O O . LEU A 1 176 ? 5.707 0.137 14.359 1 93.75 176 LEU A O 1
ATOM 1331 N N . PRO A 1 177 ? 5.988 2.338 13.789 1 95.75 177 PRO A N 1
ATOM 1332 C CA . PRO A 1 177 ? 5.008 2.734 14.797 1 95.75 177 PRO A CA 1
ATOM 1333 C C . PRO A 1 177 ? 3.621 2.146 14.539 1 95.75 177 PRO A C 1
ATOM 1335 O O 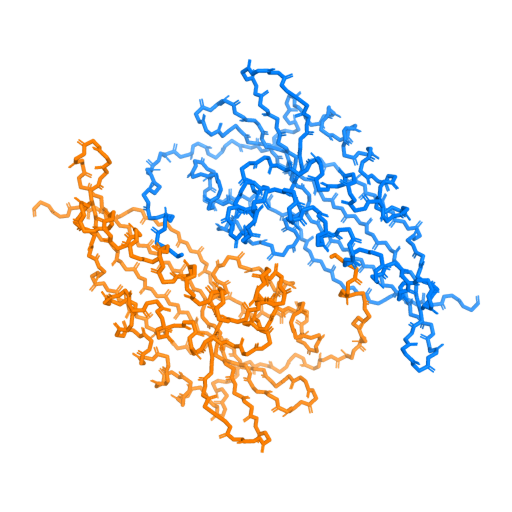. PRO A 1 177 ? 3.283 1.84 13.391 1 95.75 177 PRO A O 1
ATOM 1338 N N . PRO A 1 178 ? 2.918 1.97 15.688 1 91.75 178 PRO A N 1
ATOM 1339 C CA . PRO A 1 178 ? 1.545 1.5 15.484 1 91.75 178 PRO A CA 1
ATOM 1340 C C . PRO A 1 178 ? 0.68 2.512 14.734 1 91.75 178 PRO A C 1
ATOM 1342 O O . PRO A 1 178 ? 0.888 3.721 14.859 1 91.75 178 PRO A O 1
ATOM 1345 N N . VAL A 1 179 ? -0.221 1.987 13.93 1 92.88 179 VAL A N 1
ATOM 1346 C CA . VAL A 1 179 ? -1.181 2.818 13.211 1 92.88 179 VAL A CA 1
ATOM 1347 C C . VAL A 1 179 ? -2.592 2.535 13.719 1 92.88 179 VAL A C 1
ATOM 1349 O O . VAL A 1 179 ? -2.939 1.385 13.992 1 92.88 179 VAL A O 1
ATOM 1352 N N . SER A 1 180 ? -3.336 3.605 13.844 1 90.38 180 SER A N 1
ATOM 1353 C CA . SER A 1 180 ? -4.707 3.445 14.32 1 90.38 180 SER A CA 1
ATOM 1354 C C . SER A 1 180 ? -5.605 4.562 13.797 1 90.38 180 SER A C 1
ATOM 1356 O O . SER A 1 180 ? -5.117 5.594 13.328 1 90.38 180 SER A O 1
ATOM 1358 N N . SER A 1 181 ? -6.844 4.289 13.711 1 89.62 181 SER A N 1
ATOM 1359 C CA . SER A 1 181 ? -7.914 5.25 13.469 1 89.62 181 SER A CA 1
ATOM 1360 C C . SER A 1 181 ? -9.039 5.098 14.484 1 89.62 181 SER A C 1
ATOM 1362 O O . SER A 1 181 ? -9.594 4.008 14.648 1 89.62 181 SER A O 1
ATOM 1364 N N . ARG A 1 182 ? -9.273 6.152 15.195 1 90.19 182 ARG A N 1
ATOM 1365 C CA . ARG A 1 182 ? -10.344 6.062 16.188 1 90.19 182 ARG A CA 1
ATOM 1366 C C . ARG A 1 182 ? -11.18 7.34 16.203 1 90.19 182 ARG A C 1
ATOM 1368 O O . ARG A 1 182 ? -10.664 8.43 15.945 1 90.19 182 ARG A O 1
ATOM 1375 N N . GLN A 1 183 ? -12.375 7.199 16.453 1 90.62 183 GLN A N 1
ATOM 1376 C CA . GLN A 1 183 ? -13.258 8.344 16.609 1 90.62 183 GLN A CA 1
ATOM 1377 C C . GLN A 1 183 ? -13.109 8.961 18 1 90.62 183 GLN A C 1
ATOM 1379 O O . GLN A 1 183 ? -13 8.25 19 1 90.62 183 GLN A O 1
ATOM 1384 N N . LEU A 1 184 ? -13.023 10.242 17.953 1 95.06 184 LEU A N 1
ATOM 1385 C CA . LEU A 1 184 ? -12.984 10.977 19.219 1 95.06 184 LEU A CA 1
ATOM 1386 C C . LEU A 1 184 ? -14.344 11.609 19.516 1 95.06 184 LEU A C 1
ATOM 1388 O O . LEU A 1 184 ? -15.133 11.859 18.594 1 95.06 184 LEU A O 1
ATOM 1392 N N . PRO A 1 185 ? -14.609 11.758 20.828 1 93.12 185 PRO A N 1
ATOM 1393 C CA . PRO A 1 185 ? -15.82 12.508 21.156 1 93.12 185 PRO A CA 1
ATOM 1394 C C . PRO A 1 185 ? -15.805 13.93 20.578 1 93.12 185 PRO A C 1
ATOM 1396 O O . PRO A 1 185 ? -14.758 14.578 20.562 1 93.12 185 PRO A O 1
ATOM 1399 N N . VAL A 1 186 ? -16.984 14.242 20.031 1 89.06 186 VAL A N 1
ATOM 1400 C CA . VAL A 1 186 ? -17.109 15.586 19.484 1 89.06 186 VAL A CA 1
ATOM 1401 C C . VAL A 1 186 ? -17.484 16.562 20.594 1 89.06 186 VAL A C 1
ATOM 1403 O O . VAL A 1 186 ? -18.328 16.25 21.453 1 89.06 186 VAL A O 1
ATOM 1406 N N . GLY A 1 187 ? -16.578 17.188 21.297 1 65.06 187 GLY A N 1
ATOM 1407 C CA . GLY A 1 187 ? -16.922 18.094 22.375 1 65.06 187 GLY A CA 1
ATOM 1408 C C . GLY A 1 187 ? -18.156 18.922 22.078 1 65.06 187 GLY A C 1
ATOM 1409 O O . GLY A 1 187 ? -18.391 19.312 20.922 1 65.06 187 GLY A O 1
ATOM 1410 N N . GLN A 1 188 ? -19.234 18.812 22.953 1 47.38 188 GLN A N 1
ATOM 1411 C CA . GLN A 1 188 ? -20.344 19.766 23.031 1 47.38 188 GLN A CA 1
ATOM 1412 C C . GLN A 1 188 ? -19.812 21.188 23.141 1 47.38 188 GLN A C 1
ATOM 1414 O O . GLN A 1 188 ? -18.734 21.422 23.672 1 47.38 188 GLN A O 1
ATOM 1419 N N . MET B 1 1 ? -5.227 10.969 0.37 1 21.66 1 MET B N 1
ATOM 1420 C CA . MET B 1 1 ? -5.059 11.047 1.818 1 21.66 1 MET B CA 1
ATOM 1421 C C . MET B 1 1 ? -6.352 11.508 2.49 1 21.66 1 MET B C 1
ATOM 1423 O O . MET B 1 1 ? -6.605 11.172 3.648 1 21.66 1 MET B O 1
ATOM 1427 N N . ILE B 1 2 ? -7.215 12.297 1.719 1 27.73 2 ILE B N 1
ATOM 1428 C CA . ILE B 1 2 ? -8.336 12.992 2.346 1 27.73 2 ILE B CA 1
ATOM 1429 C C . ILE B 1 2 ? -9.547 12.062 2.414 1 27.73 2 ILE B C 1
ATOM 1431 O O . ILE B 1 2 ? -10.5 12.328 3.145 1 27.73 2 ILE B O 1
ATOM 1435 N N . LYS B 1 3 ? -9.727 11.156 1.468 1 28.81 3 LYS B N 1
ATOM 1436 C CA . LYS B 1 3 ? -11.023 10.5 1.378 1 28.81 3 LYS B CA 1
ATOM 1437 C C . LYS B 1 3 ? -11.289 9.641 2.607 1 28.81 3 LYS B C 1
ATOM 1439 O O . LYS B 1 3 ? -12.391 9.094 2.766 1 28.81 3 LYS B O 1
ATOM 1444 N N . SER B 1 4 ? -10.234 9.133 3.215 1 28.59 4 SER B N 1
ATOM 1445 C CA . SER B 1 4 ? -10.547 8.086 4.188 1 28.59 4 SER B CA 1
ATOM 1446 C C . SER B 1 4 ? -11.117 8.68 5.469 1 28.59 4 SER B C 1
ATOM 1448 O O . SER B 1 4 ? -11.141 8.016 6.508 1 28.59 4 SER B O 1
ATOM 1450 N N . LEU B 1 5 ? -11.336 10.008 5.586 1 24.66 5 LEU B N 1
ATOM 1451 C CA . LEU B 1 5 ? -11.609 10.516 6.926 1 24.66 5 LEU B CA 1
ATOM 1452 C C . LEU B 1 5 ? -12.922 9.945 7.461 1 24.66 5 LEU B C 1
ATOM 1454 O O . LEU B 1 5 ? -13.148 9.938 8.672 1 24.66 5 LEU B O 1
ATOM 1458 N N . LEU B 1 6 ? -13.859 9.773 6.617 1 26.12 6 LEU B N 1
ATOM 1459 C CA . LEU B 1 6 ? -15.195 9.727 7.207 1 26.12 6 LEU B CA 1
ATOM 1460 C C . LEU B 1 6 ? -15.508 8.32 7.719 1 26.12 6 LEU B C 1
ATOM 1462 O O . LEU B 1 6 ? -16.281 7.586 7.098 1 26.12 6 LEU B O 1
ATOM 1466 N N . ALA B 1 7 ? -14.531 7.598 8.18 1 28.08 7 ALA B N 1
ATOM 1467 C CA . ALA B 1 7 ? -14.984 6.246 8.516 1 28.08 7 ALA B CA 1
ATOM 1468 C C . ALA B 1 7 ? -15.852 6.258 9.766 1 28.08 7 ALA B C 1
ATOM 1470 O O . ALA B 1 7 ? -15.453 6.77 10.812 1 28.08 7 ALA B O 1
ATOM 1471 N N . GLY B 1 8 ? -17.109 6.156 9.766 1 25.19 8 GLY B N 1
ATOM 1472 C CA . GLY B 1 8 ? -18.094 5.934 10.812 1 25.19 8 GLY B CA 1
ATOM 1473 C C . GLY B 1 8 ? -17.719 4.816 11.766 1 25.19 8 GLY B C 1
ATOM 1474 O O . GLY B 1 8 ? -17.188 3.783 11.336 1 25.19 8 GLY B O 1
ATOM 1475 N N . MET B 1 9 ? -17.484 5.078 13.078 1 24.44 9 MET B N 1
ATOM 1476 C CA . MET B 1 9 ? -17.078 4.32 14.258 1 24.44 9 MET B CA 1
ATOM 1477 C C . MET B 1 9 ? -18.047 3.172 14.531 1 24.44 9 MET B C 1
ATOM 1479 O O . MET B 1 9 ? -19.078 3.359 15.172 1 24.44 9 MET B O 1
ATOM 1483 N N . MET B 1 10 ? -18.453 2.277 13.664 1 27 10 MET B N 1
ATOM 1484 C CA . MET B 1 10 ? -19.328 1.235 14.188 1 27 10 MET B CA 1
ATOM 1485 C C . MET B 1 10 ? -18.562 0.275 15.086 1 27 10 MET B C 1
ATOM 1487 O O . MET B 1 10 ? -17.422 -0.063 14.805 1 27 10 MET B O 1
ATOM 1491 N N . VAL B 1 11 ? -18.891 0.099 16.375 1 26.39 11 VAL B N 1
ATOM 1492 C CA . VAL B 1 11 ? -18.469 -0.818 17.438 1 26.39 11 VAL B CA 1
ATOM 1493 C C . VAL B 1 11 ? -18.5 -2.252 16.906 1 26.39 11 VAL B C 1
ATOM 1495 O O . VAL B 1 11 ? -19.562 -2.799 16.625 1 26.39 11 VAL B O 1
ATOM 1498 N N . ALA B 1 12 ? -17.516 -2.703 16.094 1 27.03 12 ALA B N 1
ATOM 1499 C CA . ALA B 1 12 ? -17.547 -4.07 15.594 1 27.03 12 ALA B CA 1
ATOM 1500 C C . ALA B 1 12 ? -17.203 -5.074 16.688 1 27.03 12 ALA B C 1
ATOM 1502 O O . ALA B 1 12 ? -16.25 -4.879 17.453 1 27.03 12 ALA B O 1
ATOM 1503 N N . ALA B 1 13 ? -18.047 -5.945 17.141 1 27.02 13 ALA B N 1
ATOM 1504 C CA . ALA B 1 13 ? -17.969 -7.211 17.859 1 27.02 13 ALA B CA 1
ATOM 1505 C C . ALA B 1 13 ? -16.844 -8.086 17.297 1 27.02 13 ALA B C 1
ATOM 1507 O O . ALA B 1 13 ? -16.719 -8.258 16.094 1 27.02 13 ALA B O 1
ATOM 1508 N N . VAL B 1 14 ? -15.68 -8.258 18.031 1 30.14 14 VAL B N 1
ATOM 1509 C CA . VAL B 1 14 ? -14.547 -9.156 17.797 1 30.14 14 VAL B CA 1
ATOM 1510 C C . VAL B 1 14 ? -15.055 -10.57 17.531 1 30.14 14 VAL B C 1
ATOM 1512 O O . VAL B 1 14 ? -15.453 -11.281 18.469 1 30.14 14 VAL B O 1
ATOM 1515 N N . CYS B 1 15 ? -15.797 -10.938 16.531 1 31.86 15 CYS B N 1
ATOM 1516 C CA . CYS B 1 15 ? -16.109 -12.336 16.266 1 31.86 15 CYS B CA 1
ATOM 1517 C C . CYS B 1 15 ? -14.836 -13.148 16.047 1 31.86 15 CYS B C 1
ATOM 1519 O O . CYS B 1 15 ? -13.93 -12.711 15.344 1 31.86 15 CYS B O 1
ATOM 1521 N N . ALA B 1 16 ? -14.352 -14.062 16.859 1 31.75 16 ALA B N 1
ATOM 1522 C CA . ALA B 1 16 ? -13.453 -15.203 16.688 1 31.75 16 ALA B CA 1
ATOM 1523 C C . ALA B 1 16 ? -13.516 -15.7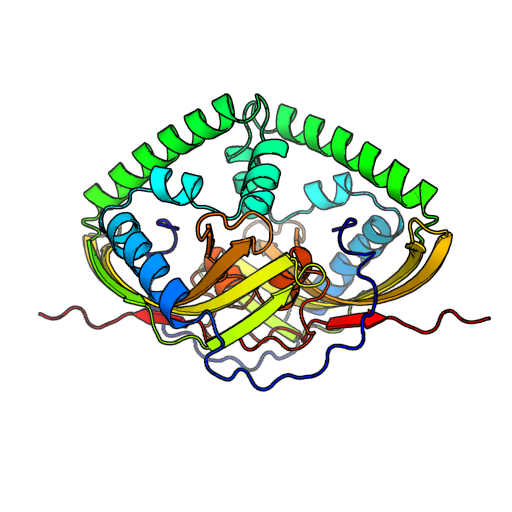5 15.273 1 31.75 16 ALA B C 1
ATOM 1525 O O . ALA B 1 16 ? -14.602 -16.047 14.766 1 31.75 16 ALA B O 1
ATOM 1526 N N . VAL B 1 17 ? -12.547 -15.578 14.367 1 42.66 17 VAL B N 1
ATOM 1527 C CA . VAL B 1 17 ? -12.555 -15.953 12.953 1 42.66 17 VAL B CA 1
ATOM 1528 C C . VAL B 1 17 ? -12.75 -17.469 12.82 1 42.66 17 VAL B C 1
ATOM 1530 O O . VAL B 1 17 ? -11.852 -18.234 13.164 1 42.66 17 VAL B O 1
ATOM 1533 N N . GLN B 1 18 ? -13.641 -18.188 13.383 1 46.09 18 GLN B N 1
ATOM 1534 C CA . GLN B 1 18 ? -14.094 -19.5 12.945 1 46.09 18 GLN B CA 1
ATOM 1535 C C . GLN B 1 18 ? -14.031 -19.625 11.43 1 46.09 18 GLN B C 1
ATOM 1537 O O . GLN B 1 18 ? -14.156 -18.641 10.711 1 46.09 18 GLN B O 1
ATOM 1542 N N . ALA B 1 19 ? -13.258 -20.594 10.82 1 52.66 19 ALA B N 1
ATOM 1543 C CA . ALA B 1 19 ? -13.391 -20.922 9.398 1 52.66 19 ALA B CA 1
ATOM 1544 C C . ALA B 1 19 ? -14.805 -20.625 8.906 1 52.66 19 ALA B C 1
ATOM 1546 O O . ALA B 1 19 ? -15.781 -21.188 9.406 1 52.66 19 ALA B O 1
ATOM 1547 N N . GLY B 1 20 ? -14.953 -19.359 8.547 1 69.19 20 GLY B N 1
ATOM 1548 C CA . GLY B 1 20 ? -16.297 -18.859 8.258 1 69.19 20 GLY B CA 1
ATOM 1549 C C . GLY B 1 20 ? -17 -19.625 7.16 1 69.19 20 GLY B C 1
ATOM 1550 O O . GLY B 1 20 ? -16.484 -20.656 6.695 1 69.19 20 GLY B O 1
ATOM 1551 N N . GLU B 1 21 ? -18.203 -19.438 6.895 1 86.75 21 GLU B N 1
ATOM 1552 C CA . GLU B 1 21 ? -19.156 -19.953 5.93 1 86.75 21 GLU B CA 1
ATOM 1553 C C . GLU B 1 21 ? -18.594 -19.922 4.512 1 86.75 21 GLU B C 1
ATOM 1555 O O . GLU B 1 21 ? -18.922 -20.781 3.686 1 86.75 21 GLU B O 1
ATOM 1560 N N . TYR B 1 22 ? -17.469 -19.188 4.305 1 94.62 22 TYR B N 1
ATOM 1561 C CA . TYR B 1 22 ? -17.078 -18.938 2.928 1 94.62 22 TYR B CA 1
ATOM 1562 C C . TYR B 1 22 ? -15.641 -19.375 2.68 1 94.62 22 TYR B C 1
ATOM 1564 O O . TYR B 1 22 ? -15.148 -19.312 1.55 1 94.62 22 TYR B O 1
ATOM 1572 N N . GLY B 1 23 ? -15 -19.828 3.709 1 95.75 23 GLY B N 1
ATOM 1573 C CA . GLY B 1 23 ? -13.578 -20.156 3.656 1 95.75 23 GLY B CA 1
ATOM 1574 C C . GLY B 1 23 ? -13.234 -21.141 2.557 1 95.75 23 GLY B C 1
ATOM 1575 O O . GLY B 1 23 ? -12.336 -20.891 1.752 1 95.75 23 GLY B O 1
ATOM 1576 N N . ASP B 1 24 ? -13.992 -22.234 2.439 1 94.88 24 ASP B N 1
ATOM 1577 C CA . ASP B 1 24 ? -13.695 -23.281 1.458 1 94.88 24 ASP B CA 1
ATOM 1578 C C . ASP B 1 24 ? -13.875 -22.75 0.035 1 94.88 24 ASP B C 1
ATOM 1580 O O . ASP B 1 24 ? -13.039 -23.016 -0.837 1 94.88 24 ASP B O 1
ATOM 1584 N N . SER B 1 25 ? -14.945 -22.094 -0.153 1 95.12 25 SER B N 1
ATOM 1585 C CA . SER B 1 25 ? -15.219 -21.531 -1.47 1 95.12 25 SER B CA 1
ATOM 1586 C C . SER B 1 25 ? -14.141 -20.516 -1.864 1 95.12 25 SER B C 1
ATOM 1588 O O . SER B 1 25 ? -13.727 -20.469 -3.023 1 95.12 25 SER B O 1
ATOM 1590 N N . ALA B 1 26 ? -13.672 -19.734 -0.924 1 96.75 26 ALA B N 1
ATOM 1591 C CA . ALA B 1 26 ? -12.625 -18.75 -1.179 1 96.75 26 ALA B CA 1
ATOM 1592 C C . ALA B 1 26 ? -11.305 -19.438 -1.524 1 96.75 26 ALA B C 1
ATOM 1594 O O . ALA B 1 26 ? -10.602 -19.016 -2.451 1 96.75 26 ALA B O 1
ATOM 1595 N N . VAL B 1 27 ? -11.023 -20.453 -0.8 1 96.56 27 VAL B N 1
ATOM 1596 C CA . VAL B 1 27 ? -9.789 -21.188 -1.04 1 96.56 27 VAL B CA 1
ATOM 1597 C C . VAL B 1 27 ? -9.812 -21.781 -2.441 1 96.56 27 VAL B C 1
ATOM 1599 O O . VAL B 1 27 ? -8.812 -21.719 -3.168 1 96.56 27 VAL B O 1
ATOM 1602 N N . ARG B 1 28 ? -10.914 -22.328 -2.879 1 94.5 28 ARG B N 1
ATOM 1603 C CA . ARG B 1 28 ? -11.031 -22.891 -4.223 1 94.5 28 ARG B CA 1
ATOM 1604 C C . ARG B 1 28 ? -10.828 -21.812 -5.285 1 94.5 28 ARG B C 1
ATOM 1606 O O . ARG B 1 28 ? -10.109 -22.031 -6.266 1 94.5 28 ARG B O 1
ATOM 1613 N N . ALA B 1 29 ? -11.43 -20.719 -5.062 1 94.5 29 ALA B N 1
ATOM 1614 C CA . ALA B 1 29 ? -11.266 -19.609 -6.004 1 94.5 29 ALA B CA 1
ATOM 1615 C C . ALA B 1 29 ? -9.812 -19.141 -6.051 1 94.5 29 ALA B C 1
ATOM 1617 O O . ALA B 1 29 ? -9.281 -18.859 -7.125 1 94.5 29 ALA B O 1
ATOM 1618 N N . ALA B 1 30 ? -9.148 -19.094 -4.906 1 95.75 30 ALA B N 1
ATOM 1619 C CA . ALA B 1 30 ? -7.762 -18.641 -4.816 1 95.75 30 ALA B CA 1
ATOM 1620 C C . ALA B 1 30 ? -6.824 -19.594 -5.562 1 95.75 30 ALA B C 1
ATOM 1622 O O . ALA B 1 30 ? -5.797 -19.172 -6.094 1 95.75 30 ALA B O 1
ATOM 1623 N N . ARG B 1 31 ? -7.172 -20.75 -5.559 1 92.06 31 ARG B N 1
ATOM 1624 C CA . ARG B 1 31 ? -6.324 -21.719 -6.234 1 92.06 31 ARG B CA 1
ATOM 1625 C C . ARG B 1 31 ? -6.336 -21.5 -7.746 1 92.06 31 ARG B C 1
ATOM 1627 O O . ARG B 1 31 ? -5.375 -21.859 -8.438 1 92.06 31 ARG B O 1
ATOM 1634 N N . GLU B 1 32 ? -7.398 -20.906 -8.266 1 88.25 32 GLU B N 1
ATOM 1635 C CA . GLU B 1 32 ? -7.395 -20.531 -9.68 1 88.25 32 GLU B CA 1
ATOM 1636 C C . GLU B 1 32 ? -6.352 -19.453 -9.969 1 88.25 32 GLU B C 1
ATOM 1638 O O . GLU B 1 32 ? -5.812 -19.391 -11.07 1 88.25 32 GLU B O 1
ATOM 1643 N N . LEU B 1 33 ? -6.066 -18.672 -8.984 1 88.75 33 LEU B N 1
ATOM 1644 C CA . LEU B 1 33 ? -5.047 -17.625 -9.094 1 88.75 33 LEU B CA 1
ATOM 1645 C C . LEU B 1 33 ? -3.658 -18.234 -9.227 1 88.75 33 LEU B C 1
ATOM 1647 O O . LEU B 1 33 ? -2.775 -17.656 -9.859 1 88.75 33 LEU B O 1
ATOM 1651 N N . SER B 1 34 ? -3.541 -19.406 -8.594 1 86.19 34 SER B N 1
ATOM 1652 C CA . SER B 1 34 ? -2.238 -20.062 -8.578 1 86.19 34 SER B CA 1
ATOM 1653 C C . SER B 1 34 ? -1.714 -20.281 -9.992 1 86.19 34 SER B C 1
ATOM 1655 O O . SER B 1 34 ? -0.542 -20.031 -10.273 1 86.19 34 SER B O 1
ATOM 1657 N N . GLY B 1 35 ? -2.598 -20.719 -10.875 1 83.31 35 GLY B N 1
ATOM 1658 C CA . GLY B 1 35 ? -2.197 -20.906 -12.266 1 83.31 35 GLY B CA 1
ATOM 1659 C C . GLY B 1 35 ? -1.74 -19.625 -12.93 1 83.31 35 GLY B C 1
ATOM 1660 O O . GLY B 1 35 ? -0.716 -19.594 -13.617 1 83.31 35 GLY B O 1
ATOM 1661 N N . ALA B 1 36 ? -2.432 -18.562 -12.719 1 86.44 36 ALA B N 1
ATOM 1662 C CA . ALA B 1 36 ? -2.105 -17.266 -13.312 1 86.44 36 ALA B CA 1
ATOM 1663 C C . ALA B 1 36 ? -0.776 -16.75 -12.781 1 86.44 36 ALA B C 1
ATOM 1665 O O . ALA B 1 36 ? 0.016 -16.172 -13.531 1 86.44 36 ALA B O 1
ATOM 1666 N N . VAL B 1 37 ? -0.489 -16.969 -11.523 1 86.44 37 VAL B N 1
ATOM 1667 C CA . VAL B 1 37 ? 0.758 -16.531 -10.906 1 86.44 37 VAL B CA 1
ATOM 1668 C C . VAL B 1 37 ? 1.928 -17.328 -11.484 1 86.44 37 VAL B C 1
ATOM 1670 O O . VAL B 1 37 ? 2.963 -16.75 -11.828 1 86.44 37 VAL B O 1
ATOM 1673 N N . LYS B 1 38 ? 1.76 -18.578 -11.656 1 86.5 38 LYS B N 1
ATOM 1674 C CA . LYS B 1 38 ? 2.832 -19.438 -12.148 1 86.5 38 LYS B CA 1
ATOM 1675 C C . LYS B 1 38 ? 3.166 -19.125 -13.609 1 86.5 38 LYS B C 1
ATOM 1677 O O . LYS B 1 38 ? 4.328 -19.188 -14.008 1 86.5 38 LYS B O 1
ATOM 1682 N N . THR B 1 39 ? 2.164 -18.703 -14.328 1 82.94 39 THR B N 1
ATOM 1683 C CA . THR B 1 39 ? 2.385 -18.453 -15.75 1 82.94 39 THR B CA 1
ATOM 1684 C C . THR B 1 39 ? 2.625 -16.969 -16 1 82.94 39 THR B C 1
ATOM 1686 O O . THR B 1 39 ? 2.924 -16.578 -17.141 1 82.94 39 THR B O 1
ATOM 1689 N N . GLY B 1 40 ? 2.43 -16.203 -15 1 81 40 GLY B N 1
ATOM 1690 C CA . GLY B 1 40 ? 2.602 -14.773 -15.164 1 81 40 GLY B CA 1
ATOM 1691 C C . GLY B 1 40 ? 1.476 -14.117 -15.938 1 81 40 GLY B C 1
ATOM 1692 O O . GLY B 1 40 ? 1.692 -13.133 -16.641 1 81 40 GLY B O 1
ATOM 1693 N N . ASP B 1 41 ? 0.304 -14.703 -15.922 1 85.5 41 ASP B N 1
ATOM 1694 C CA . ASP B 1 41 ? -0.842 -14.117 -16.609 1 85.5 41 ASP B CA 1
ATOM 1695 C C . ASP B 1 41 ? -1.392 -12.914 -15.836 1 85.5 41 ASP B C 1
ATOM 1697 O O . ASP B 1 41 ? -2.434 -13.016 -15.188 1 85.5 41 ASP B O 1
ATOM 1701 N N . MET B 1 42 ? -0.773 -11.828 -15.992 1 83.19 42 MET B N 1
ATOM 1702 C CA . MET B 1 42 ? -1.092 -10.617 -15.242 1 83.19 42 MET B CA 1
ATOM 1703 C C . MET B 1 42 ? -2.424 -10.031 -15.695 1 83.19 42 MET B C 1
ATOM 1705 O O . MET B 1 42 ? -3.125 -9.391 -14.914 1 83.19 42 MET B O 1
ATOM 1709 N N . MET B 1 43 ? -2.715 -10.266 -16.969 1 84.88 43 MET B N 1
ATOM 1710 C CA . MET B 1 43 ? -3.982 -9.734 -17.469 1 84.88 43 MET B CA 1
ATOM 1711 C C . MET B 1 43 ? -5.16 -10.422 -16.781 1 84.88 43 MET B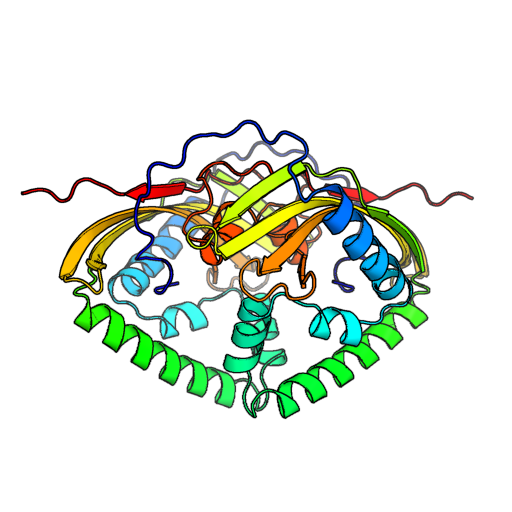 C 1
ATOM 1713 O O . MET B 1 43 ? -6.145 -9.773 -16.438 1 84.88 43 MET B O 1
ATOM 1717 N N . TRP B 1 44 ? -5.016 -11.664 -16.672 1 89.31 44 TRP B N 1
ATOM 1718 C CA . TRP B 1 44 ? -6.039 -12.391 -15.922 1 89.31 44 TRP B CA 1
ATOM 1719 C C . TRP B 1 44 ? -6.16 -11.859 -14.5 1 89.31 44 TRP B C 1
ATOM 1721 O O . TRP B 1 44 ? -7.27 -11.664 -13.992 1 89.31 44 TRP B O 1
ATOM 1731 N N . MET B 1 45 ? -5.07 -11.586 -13.898 1 89 45 MET B N 1
ATOM 1732 C CA . MET B 1 45 ? -5.066 -11.117 -12.516 1 89 45 MET B CA 1
ATOM 1733 C C . MET B 1 45 ? -5.742 -9.75 -12.398 1 89 45 MET B C 1
ATOM 1735 O O . MET B 1 45 ? -6.48 -9.5 -11.445 1 89 45 MET B O 1
ATOM 1739 N N . ILE B 1 46 ? -5.449 -8.93 -13.32 1 89.06 46 ILE B N 1
ATOM 1740 C CA . ILE B 1 46 ? -6.07 -7.613 -13.32 1 89.06 46 ILE B CA 1
ATOM 1741 C C . ILE B 1 46 ? -7.578 -7.754 -13.508 1 89.06 46 ILE B C 1
ATOM 1743 O O . ILE B 1 46 ? -8.359 -7.062 -12.852 1 89.06 46 ILE B O 1
ATOM 1747 N N . GLU B 1 47 ? -7.984 -8.633 -14.344 1 89.75 47 GLU B N 1
ATOM 1748 C CA . GLU B 1 47 ? -9.406 -8.867 -14.594 1 89.75 47 GLU B CA 1
ATOM 1749 C C . GLU B 1 47 ? -10.109 -9.359 -13.328 1 89.75 47 GLU B C 1
ATOM 1751 O O . GLU B 1 47 ? -11.273 -9.039 -13.102 1 89.75 47 GLU B O 1
ATOM 1756 N N . LYS B 1 48 ? -9.375 -10.062 -12.539 1 94.19 48 LYS B N 1
ATOM 1757 C CA . LYS B 1 48 ? -9.992 -10.664 -11.359 1 94.19 48 LYS B CA 1
ATOM 1758 C C . LYS B 1 48 ? -9.734 -9.82 -10.109 1 94.19 48 LYS B C 1
ATOM 1760 O O . LYS B 1 48 ? -10.148 -10.195 -9.016 1 94.19 48 LYS B O 1
ATOM 1765 N N . MET B 1 49 ? -9.102 -8.734 -10.289 1 94.44 49 MET B N 1
ATOM 1766 C CA . MET B 1 49 ? -8.844 -7.816 -9.18 1 94.44 49 MET B CA 1
ATOM 1767 C C . MET B 1 49 ? -10.148 -7.285 -8.602 1 94.44 49 MET B C 1
ATOM 1769 O O . MET B 1 49 ? -11.141 -7.133 -9.32 1 94.44 49 MET B O 1
ATOM 1773 N N . TYR B 1 50 ? -10.172 -7.012 -7.336 1 96.5 50 TYR B N 1
ATOM 1774 C CA . TYR B 1 50 ? -11.312 -6.375 -6.68 1 96.5 50 TYR B CA 1
ATOM 1775 C C . TYR B 1 50 ? -11.727 -5.105 -7.414 1 96.5 50 TYR B C 1
ATOM 1777 O O . TYR B 1 50 ? -10.922 -4.176 -7.562 1 96.5 50 TYR B O 1
ATOM 1785 N N . PRO B 1 51 ? -12.977 -5.008 -7.789 1 93.31 51 PRO B N 1
ATOM 1786 C CA . PRO B 1 51 ? -13.391 -3.99 -8.758 1 93.31 51 PRO B CA 1
ATOM 1787 C C . PRO B 1 51 ? -13.172 -2.568 -8.242 1 93.31 51 PRO B C 1
ATOM 1789 O O . PRO B 1 51 ? -12.68 -1.712 -8.984 1 93.31 51 PRO B O 1
ATOM 1792 N N . PRO B 1 52 ? -13.477 -2.236 -7.031 1 90.88 52 PRO B N 1
ATOM 1793 C CA . PRO B 1 52 ? -13.219 -0.867 -6.582 1 90.88 52 PRO B CA 1
ATOM 1794 C C . PRO B 1 52 ? -11.734 -0.497 -6.652 1 90.88 52 PRO B C 1
ATOM 1796 O O . PRO B 1 52 ? -11.398 0.649 -6.957 1 90.88 52 PRO B O 1
ATOM 1799 N N . MET B 1 53 ? -10.914 -1.47 -6.355 1 90.62 53 MET B N 1
ATOM 1800 C CA . MET B 1 53 ? -9.477 -1.23 -6.473 1 90.62 53 MET B CA 1
ATOM 1801 C C . MET B 1 53 ? -9.078 -1.001 -7.926 1 90.62 53 MET B C 1
ATOM 1803 O O . MET B 1 53 ? -8.328 -0.075 -8.234 1 90.62 53 MET B O 1
ATOM 1807 N N . LYS B 1 54 ? -9.578 -1.777 -8.781 1 89.81 54 LYS B N 1
ATOM 1808 C CA . LYS B 1 54 ? -9.32 -1.616 -10.211 1 89.81 54 LYS B CA 1
ATOM 1809 C C . LYS B 1 54 ? -9.805 -0.26 -10.711 1 89.81 54 LYS B C 1
ATOM 1811 O O . LYS B 1 54 ? -9.094 0.429 -11.445 1 89.81 54 LYS B O 1
ATOM 1816 N N . LYS B 1 55 ? -10.969 0.109 -10.336 1 88.44 55 LYS B N 1
ATOM 1817 C CA . LYS B 1 55 ? -11.555 1.385 -10.734 1 88.44 55 LYS B CA 1
ATOM 1818 C C . LYS B 1 55 ? -10.672 2.555 -10.305 1 88.44 55 LYS B C 1
ATOM 1820 O O . LYS B 1 55 ? -10.469 3.498 -11.07 1 88.44 55 LYS B O 1
ATOM 1825 N N . GLN B 1 56 ? -10.172 2.398 -9.141 1 81.69 56 GLN B N 1
ATOM 1826 C CA . GLN B 1 56 ? -9.289 3.447 -8.625 1 81.69 56 GLN B CA 1
ATOM 1827 C C . GLN B 1 56 ? -8.016 3.551 -9.461 1 81.69 56 GLN B C 1
ATOM 1829 O O . GLN B 1 56 ? -7.566 4.652 -9.781 1 81.69 56 GLN B O 1
ATOM 1834 N N . LEU B 1 57 ? -7.488 2.438 -9.797 1 79.62 57 LEU B N 1
ATOM 1835 C CA . LEU B 1 57 ? -6.285 2.412 -10.617 1 79.62 57 LEU B CA 1
ATOM 1836 C C . LEU B 1 57 ? -6.555 3.014 -11.992 1 79.62 57 LEU B C 1
ATOM 1838 O O . LEU B 1 57 ? -5.766 3.818 -12.492 1 79.62 57 LEU B O 1
ATOM 1842 N N . VAL B 1 58 ? -7.703 2.762 -12.484 1 82.06 58 VAL B N 1
ATOM 1843 C CA . VAL B 1 58 ? -8.086 3.223 -13.812 1 82.06 58 VAL B CA 1
ATOM 1844 C C . VAL B 1 58 ? -8.406 4.715 -13.773 1 82.06 58 VAL B C 1
ATOM 1846 O O . VAL B 1 58 ? -8.031 5.465 -14.68 1 82.06 58 VAL B O 1
ATOM 1849 N N . ALA B 1 59 ? -9.148 5.09 -12.805 1 75.88 59 ALA B N 1
ATOM 1850 C CA . ALA B 1 59 ? -9.57 6.48 -12.688 1 75.88 59 ALA B CA 1
ATOM 1851 C C . ALA B 1 59 ? -8.367 7.422 -12.633 1 75.88 59 ALA B C 1
ATOM 1853 O O . ALA B 1 59 ? -8.445 8.57 -13.07 1 75.88 59 ALA B O 1
ATOM 1854 N N . SER B 1 60 ? -7.277 6.887 -12.18 1 68.94 60 SER B N 1
ATOM 1855 C CA . SER B 1 60 ? -6.082 7.715 -12.055 1 68.94 60 SER B CA 1
ATOM 1856 C C . SER B 1 60 ? -5.266 7.707 -13.336 1 68.94 60 SER B C 1
ATOM 1858 O O . SER B 1 60 ? -4.293 8.461 -13.469 1 68.94 60 SER B O 1
ATOM 1860 N N . PHE B 1 61 ? -5.832 6.934 -14.266 1 73.25 61 PHE B N 1
ATOM 1861 C CA . PHE B 1 61 ? -5.078 6.742 -15.492 1 73.25 61 PHE B CA 1
ATOM 1862 C C . PHE B 1 61 ? -5.68 7.566 -16.625 1 73.25 61 PHE B C 1
ATOM 1864 O O . PHE B 1 61 ? -6.867 7.441 -16.938 1 73.25 61 PHE B O 1
ATOM 1871 N N . PRO B 1 62 ? -4.793 8.445 -17.188 1 72.44 62 PRO B N 1
ATOM 1872 C CA . PRO B 1 62 ? -5.316 9.188 -18.328 1 72.44 62 PRO B CA 1
ATOM 1873 C C . PRO B 1 62 ? -5.711 8.281 -19.484 1 72.44 62 PRO B C 1
ATOM 1875 O O . PRO B 1 62 ? -5.012 7.305 -19.781 1 72.44 62 PRO B O 1
ATOM 1878 N N . GLY B 1 63 ? -6.859 8.594 -20.203 1 77.06 63 GLY B N 1
ATOM 1879 C CA . GLY B 1 63 ? -7.32 7.832 -21.344 1 77.06 63 GLY B CA 1
ATOM 1880 C C . GLY B 1 63 ? -8.273 6.711 -20.969 1 77.06 63 GLY B C 1
ATOM 1881 O O . GLY B 1 63 ? -8.742 5.973 -21.844 1 77.06 63 GLY B O 1
ATOM 1882 N N . GLY B 1 64 ? -8.43 6.582 -19.703 1 79.12 64 GLY B N 1
ATOM 1883 C CA . GLY B 1 64 ? -9.461 5.66 -19.25 1 79.12 64 GLY B CA 1
ATOM 1884 C C . GLY B 1 64 ? -9 4.215 -19.219 1 79.12 64 GLY B C 1
ATOM 1885 O O . GLY B 1 64 ? -7.797 3.945 -19.156 1 79.12 64 GLY B O 1
ATOM 1886 N N . GLU B 1 65 ? -9.953 3.289 -19.219 1 83.12 65 GLU B N 1
ATOM 1887 C CA . GLU B 1 65 ? -9.703 1.864 -19.016 1 83.12 65 GLU B CA 1
ATOM 1888 C C . GLU B 1 65 ? -8.914 1.283 -20.188 1 83.12 65 GLU B C 1
ATOM 1890 O O . GLU B 1 65 ? -7.984 0.493 -19.984 1 83.12 65 GLU B O 1
ATOM 1895 N N . ALA B 1 66 ? -9.273 1.717 -21.406 1 84.31 66 ALA B N 1
ATOM 1896 C CA . ALA B 1 66 ? -8.602 1.18 -22.578 1 84.31 66 ALA B CA 1
ATOM 1897 C C . ALA B 1 66 ? -7.113 1.519 -22.562 1 84.31 66 ALA B C 1
ATOM 1899 O O . ALA B 1 66 ? -6.27 0.649 -22.797 1 84.31 66 ALA B O 1
ATOM 1900 N N . SER B 1 67 ? -6.812 2.713 -22.328 1 83.69 67 SER B N 1
ATOM 1901 C CA . SER B 1 67 ? -5.422 3.148 -22.266 1 83.69 67 SER B CA 1
ATOM 1902 C C . SER B 1 67 ? -4.688 2.465 -21.109 1 83.69 67 SER B C 1
ATOM 1904 O O . SER B 1 67 ? -3.525 2.076 -21.266 1 83.69 67 SER B O 1
ATOM 1906 N N . PHE B 1 68 ? -5.367 2.326 -20.031 1 83.69 68 PHE B N 1
ATOM 1907 C CA . PHE B 1 68 ? -4.801 1.626 -18.891 1 83.69 68 PHE B CA 1
ATOM 1908 C C . PHE B 1 68 ? -4.426 0.197 -19.266 1 83.69 68 PHE B C 1
ATOM 1910 O O . PHE B 1 68 ? -3.297 -0.237 -19.016 1 83.69 68 PHE B O 1
ATOM 1917 N N . MET B 1 69 ? -5.371 -0.428 -19.859 1 85.69 69 MET B N 1
ATOM 1918 C CA . MET B 1 69 ? -5.152 -1.829 -20.203 1 85.69 69 MET B CA 1
ATOM 1919 C C . MET B 1 69 ? -4.027 -1.965 -21.219 1 85.69 69 MET B C 1
ATOM 1921 O O . MET B 1 69 ? -3.227 -2.898 -21.156 1 85.69 69 MET B O 1
ATOM 1925 N N . GLU B 1 70 ? -3.963 -1.114 -22.125 1 85.19 70 GLU B N 1
ATOM 1926 C CA . GLU B 1 70 ? -2.895 -1.133 -23.109 1 85.19 70 GLU B CA 1
ATOM 1927 C C . GLU B 1 70 ? -1.53 -0.932 -22.453 1 85.19 70 GLU B C 1
ATOM 1929 O O . GLU B 1 70 ? -0.585 -1.671 -22.75 1 85.19 70 GLU B O 1
ATOM 1934 N N . THR B 1 71 ? -1.485 -0.003 -21.641 1 82.38 71 THR B N 1
ATOM 1935 C CA . THR B 1 71 ? -0.237 0.272 -20.938 1 82.38 71 THR B CA 1
ATOM 1936 C C . THR B 1 71 ? 0.173 -0.92 -20.078 1 82.38 71 THR B C 1
ATOM 1938 O O . THR B 1 71 ? 1.347 -1.295 -20.047 1 82.38 71 THR B O 1
ATOM 1941 N N . MET B 1 72 ? -0.817 -1.486 -19.406 1 85.31 72 MET B N 1
ATOM 1942 C CA . MET B 1 72 ? -0.529 -2.639 -18.547 1 85.31 72 MET B CA 1
ATOM 1943 C C . MET B 1 72 ? -0.012 -3.811 -19.375 1 85.31 72 MET B C 1
ATOM 1945 O O . MET B 1 72 ? 0.915 -4.508 -18.969 1 85.31 72 MET B O 1
ATOM 1949 N N . ARG B 1 73 ? -0.581 -3.977 -20.484 1 87.06 73 ARG B N 1
ATOM 1950 C CA . ARG B 1 73 ? -0.116 -5.039 -21.375 1 87.06 73 ARG B CA 1
ATOM 1951 C C . ARG B 1 73 ? 1.344 -4.828 -21.766 1 87.06 73 ARG B C 1
ATOM 1953 O O . ARG B 1 73 ? 2.145 -5.766 -21.719 1 87.06 73 ARG B O 1
ATOM 1960 N N . GLU B 1 74 ? 1.695 -3.646 -22.109 1 85.06 74 GLU B N 1
ATOM 1961 C CA . GLU B 1 74 ? 3.066 -3.324 -22.5 1 85.06 74 GLU B CA 1
ATOM 1962 C C . GLU B 1 74 ? 4.031 -3.555 -21.344 1 85.06 74 GLU B C 1
ATOM 1964 O O . GLU B 1 74 ? 5.102 -4.141 -21.516 1 85.06 74 GLU B O 1
ATOM 1969 N N . LYS B 1 75 ? 3.629 -3.135 -20.266 1 82.62 75 LYS B N 1
ATOM 1970 C CA . LYS B 1 75 ? 4.488 -3.279 -19.094 1 82.62 75 LYS B CA 1
ATOM 1971 C C . LYS B 1 75 ? 4.668 -4.746 -18.719 1 82.62 75 LYS B C 1
ATOM 1973 O O . LYS B 1 75 ? 5.754 -5.164 -18.312 1 82.62 75 LYS B O 1
ATOM 1978 N N . MET B 1 76 ? 3.637 -5.41 -18.812 1 84.75 76 MET B N 1
ATOM 1979 C CA . MET B 1 76 ? 3.691 -6.832 -18.484 1 84.75 76 MET B CA 1
ATOM 1980 C C . MET B 1 76 ? 4.586 -7.578 -19.469 1 84.75 76 MET B C 1
ATOM 1982 O O . MET B 1 76 ? 5.309 -8.5 -19.094 1 84.75 76 MET B O 1
ATOM 1986 N N . GLN B 1 77 ? 4.473 -7.199 -20.734 1 85.19 77 GLN B N 1
ATOM 1987 C CA . GLN B 1 77 ? 5.348 -7.797 -21.734 1 85.19 77 GLN B CA 1
ATOM 1988 C C . GLN B 1 77 ? 6.816 -7.516 -21.422 1 85.19 77 GLN B C 1
ATOM 1990 O O . GLN B 1 77 ? 7.656 -8.414 -21.5 1 85.19 77 GLN B O 1
ATOM 1995 N N . ALA B 1 78 ? 7.039 -6.328 -21.094 1 85.06 78 ALA B N 1
ATOM 1996 C CA . ALA B 1 78 ? 8.406 -5.961 -20.734 1 85.06 78 ALA B CA 1
ATOM 1997 C C . ALA B 1 78 ? 8.875 -6.734 -19.516 1 85.06 78 ALA B C 1
ATOM 1999 O O . ALA B 1 78 ? 10.008 -7.223 -19.469 1 85.06 78 ALA B O 1
ATOM 2000 N N . ALA B 1 79 ? 8.023 -6.859 -18.578 1 83.88 79 ALA B N 1
ATOM 2001 C CA . ALA B 1 79 ? 8.359 -7.594 -17.359 1 83.88 79 ALA B CA 1
ATOM 2002 C C . ALA B 1 79 ? 8.594 -9.07 -17.656 1 83.88 79 ALA B C 1
ATOM 2004 O O . ALA B 1 79 ? 9.531 -9.68 -17.125 1 83.88 79 ALA B O 1
ATOM 2005 N N . ALA B 1 80 ? 7.719 -9.594 -18.438 1 83.75 80 ALA B N 1
ATOM 2006 C CA . ALA B 1 80 ? 7.855 -10.992 -18.828 1 83.75 80 ALA B CA 1
ATOM 2007 C C . ALA B 1 80 ? 9.195 -11.242 -19.516 1 83.75 80 ALA B C 1
ATOM 2009 O O . ALA B 1 80 ? 9.836 -12.273 -19.281 1 83.75 80 ALA B O 1
ATOM 2010 N N . ALA B 1 81 ? 9.633 -10.344 -20.312 1 87.56 81 ALA B N 1
ATOM 2011 C CA . ALA B 1 81 ? 10.914 -10.461 -21 1 87.56 81 ALA B CA 1
ATOM 2012 C C . ALA B 1 81 ? 12.07 -10.492 -20.016 1 87.56 81 ALA B C 1
ATOM 2014 O O . ALA B 1 81 ? 12.977 -11.32 -20.125 1 87.56 81 ALA B O 1
ATOM 2015 N N . VAL B 1 82 ? 11.984 -9.672 -19.047 1 84.88 82 VAL B N 1
ATOM 2016 C CA . VAL B 1 82 ? 13.031 -9.609 -18.031 1 84.88 82 VAL B CA 1
ATOM 2017 C C . VAL B 1 82 ? 13.031 -10.906 -17.219 1 84.88 82 VAL B C 1
ATOM 2019 O O . VAL B 1 82 ? 14.094 -11.445 -16.906 1 84.88 82 VAL B O 1
ATOM 2022 N N . MET B 1 83 ? 11.898 -11.328 -16.812 1 87.69 83 MET B N 1
ATOM 2023 C CA . MET B 1 83 ? 11.773 -12.555 -16.031 1 87.69 83 MET B CA 1
ATOM 2024 C C . MET B 1 83 ? 12.352 -13.742 -16.797 1 87.69 83 MET B C 1
ATOM 2026 O O . MET B 1 83 ? 13.047 -14.578 -16.219 1 87.69 83 MET B O 1
ATOM 2030 N N . LYS B 1 84 ? 12.055 -13.812 -18.047 1 88.44 84 LYS B N 1
ATOM 2031 C CA . LYS B 1 84 ? 12.586 -14.875 -18.891 1 88.44 84 LYS B CA 1
ATOM 2032 C C . LYS B 1 84 ? 14.109 -14.797 -18.984 1 88.44 84 LYS B C 1
ATOM 2034 O O . LYS B 1 84 ? 14.797 -15.82 -18.875 1 88.44 84 LYS B O 1
ATOM 2039 N N . GLU B 1 85 ? 14.578 -13.625 -19.219 1 91.12 85 GLU B N 1
ATOM 2040 C CA . GLU B 1 85 ? 16.016 -13.414 -19.297 1 91.12 85 GLU B CA 1
ATOM 2041 C C . GLU B 1 85 ? 16.719 -13.883 -18.016 1 91.12 85 GLU B C 1
ATOM 2043 O O . GLU B 1 85 ? 17.812 -14.453 -18.078 1 91.12 85 GLU B O 1
ATOM 2048 N N . ARG B 1 86 ? 16.047 -13.711 -16.906 1 92.62 86 ARG B N 1
ATOM 2049 C CA . ARG B 1 86 ? 16.625 -14.055 -15.609 1 92.62 86 ARG B CA 1
ATOM 2050 C C . ARG B 1 86 ? 16.344 -15.508 -15.242 1 92.62 86 ARG B C 1
ATOM 2052 O O . ARG B 1 86 ? 16.734 -15.977 -14.18 1 92.62 86 ARG B O 1
ATOM 2059 N N . GLY B 1 87 ? 15.578 -16.141 -16.094 1 93.69 87 GLY B N 1
ATOM 2060 C CA . GLY B 1 87 ? 15.227 -17.531 -15.805 1 93.69 87 GLY B CA 1
ATOM 2061 C C . GLY B 1 87 ? 14.328 -17.672 -14.594 1 93.69 87 GLY B C 1
ATOM 2062 O O . GLY B 1 87 ? 14.453 -18.641 -13.836 1 93.69 87 GLY B O 1
ATOM 2063 N N . MET B 1 88 ? 13.5 -16.75 -14.422 1 92.75 88 MET B N 1
ATOM 2064 C CA . MET B 1 88 ? 12.633 -16.797 -13.242 1 92.75 88 MET B CA 1
ATOM 2065 C C . MET B 1 88 ? 11.625 -17.938 -13.344 1 92.75 88 MET B C 1
ATOM 2067 O O . MET B 1 88 ? 10.984 -18.109 -14.383 1 92.75 88 MET B O 1
ATOM 2071 N N . VAL B 1 89 ? 11.508 -18.703 -12.289 1 92.81 89 VAL B N 1
ATOM 2072 C CA . VAL B 1 89 ? 10.547 -19.797 -12.188 1 92.81 89 VAL B CA 1
ATOM 2073 C C . VAL B 1 89 ? 9.82 -19.719 -10.852 1 92.81 89 VAL B C 1
ATOM 2075 O O . VAL B 1 89 ? 10.453 -19.625 -9.797 1 92.81 89 VAL B O 1
ATOM 2078 N N . VAL B 1 90 ? 8.531 -19.688 -10.977 1 93 90 VAL B N 1
ATOM 2079 C CA . VAL B 1 90 ? 7.738 -19.875 -9.766 1 93 90 VAL B CA 1
ATOM 2080 C C . VAL B 1 90 ? 7.645 -21.359 -9.438 1 93 90 VAL B C 1
ATOM 2082 O O . VAL B 1 90 ? 6.855 -22.094 -10.055 1 93 90 VAL B O 1
ATOM 2085 N N . GLU B 1 91 ? 8.352 -21.766 -8.461 1 94.5 91 GLU B N 1
ATOM 2086 C CA . GLU B 1 91 ? 8.406 -23.188 -8.125 1 94.5 91 GLU B CA 1
ATOM 2087 C C . GLU B 1 91 ? 7.16 -23.609 -7.352 1 94.5 91 GLU B C 1
ATOM 2089 O O . GLU B 1 91 ? 6.668 -24.734 -7.531 1 94.5 91 GLU B O 1
ATOM 2094 N N . THR B 1 92 ? 6.848 -22.734 -6.52 1 94.31 92 THR B N 1
ATOM 2095 C CA . THR B 1 92 ? 5.703 -23.031 -5.664 1 94.31 92 THR B CA 1
ATOM 2096 C C . THR B 1 92 ? 4.84 -21.797 -5.461 1 94.31 92 THR B C 1
ATOM 2098 O O . THR B 1 92 ? 5.359 -20.688 -5.316 1 94.31 92 THR B O 1
ATOM 2101 N N . TYR B 1 93 ? 3.572 -21.969 -5.57 1 95.25 93 TYR B N 1
ATOM 2102 C CA . TYR B 1 93 ? 2.588 -21.016 -5.078 1 95.25 93 TYR B CA 1
ATOM 2103 C C . TYR B 1 93 ? 1.45 -21.719 -4.355 1 95.25 93 TYR B C 1
ATOM 2105 O O . TYR B 1 93 ? 0.649 -22.422 -4.984 1 95.25 93 TYR B O 1
ATOM 2113 N N . GLU B 1 94 ? 1.369 -21.5 -3.061 1 96.06 94 GLU B N 1
ATOM 2114 C CA . GLU B 1 94 ? 0.424 -22.219 -2.213 1 96.06 94 GLU B CA 1
ATOM 2115 C C . GLU B 1 94 ? -0.524 -21.266 -1.503 1 96.06 94 GLU B C 1
ATOM 2117 O O . GLU B 1 94 ? -0.118 -20.172 -1.089 1 96.06 94 GLU B O 1
ATOM 2122 N N . ILE B 1 95 ? -1.664 -21.734 -1.461 1 96.44 95 ILE B N 1
ATOM 2123 C CA . ILE B 1 95 ? -2.699 -21.047 -0.701 1 96.44 95 ILE B CA 1
ATOM 2124 C C . ILE B 1 95 ? -2.955 -21.781 0.612 1 96.44 95 ILE B C 1
ATOM 2126 O O . ILE B 1 95 ? -3.201 -22.984 0.615 1 96.44 95 ILE B O 1
ATOM 2130 N N . GLY B 1 96 ? -2.852 -21.031 1.7 1 95.81 96 GLY B N 1
ATOM 2131 C CA . GLY B 1 96 ? -3.105 -21.641 2.998 1 95.81 96 GLY B CA 1
ATOM 2132 C C . GLY B 1 96 ? -4.559 -21.562 3.422 1 95.81 96 GLY B C 1
ATOM 2133 O O . GLY B 1 96 ? -5.418 -21.141 2.637 1 95.81 96 GLY B O 1
ATOM 2134 N N . GLN B 1 97 ? -4.789 -22.031 4.684 1 95.56 97 GLN B N 1
ATOM 2135 C CA . GLN B 1 97 ? -6.129 -21.969 5.258 1 95.56 97 GLN B CA 1
ATOM 2136 C C . GLN B 1 97 ? -6.504 -20.547 5.629 1 95.56 97 GLN B C 1
ATOM 2138 O O . GLN B 1 97 ? -5.633 -19.734 5.953 1 95.56 97 GLN B O 1
ATOM 2143 N N . PRO B 1 98 ? -7.801 -20.219 5.59 1 96.88 98 PRO B N 1
ATOM 2144 C CA . PRO B 1 98 ? -8.242 -18.859 5.938 1 96.88 98 PRO B CA 1
ATOM 2145 C C . PRO B 1 98 ? -7.777 -18.438 7.324 1 96.88 98 PRO B C 1
ATOM 2147 O O . PRO B 1 98 ? -7.914 -19.188 8.289 1 96.88 98 PRO B O 1
ATOM 2150 N N . ALA B 1 99 ? -7.25 -17.234 7.363 1 96 99 ALA B N 1
ATOM 2151 C CA . ALA B 1 99 ? -6.82 -16.656 8.633 1 96 99 ALA B CA 1
ATOM 2152 C C . ALA B 1 99 ? -7.941 -15.844 9.273 1 96 99 ALA B C 1
ATOM 2154 O O . ALA B 1 99 ? -7.969 -15.664 10.492 1 96 99 ALA B O 1
ATOM 2155 N N . ALA B 1 100 ? -8.82 -15.336 8.469 1 95.38 100 ALA B N 1
ATOM 2156 C CA . ALA B 1 100 ? -9.93 -14.523 8.945 1 95.38 100 ALA B CA 1
ATOM 2157 C C . ALA B 1 100 ? -11.023 -14.414 7.891 1 95.38 100 ALA B C 1
ATOM 2159 O O . ALA B 1 100 ? -10.766 -14.594 6.699 1 95.38 100 ALA B O 1
ATOM 2160 N N . GLU B 1 101 ? -12.18 -14.18 8.352 1 96.06 101 GLU B N 1
ATOM 2161 C CA . GLU B 1 101 ? -13.352 -13.891 7.543 1 96.06 101 GLU B CA 1
ATOM 2162 C C . GLU B 1 101 ? -14.164 -12.742 8.141 1 96.06 101 GLU B C 1
ATOM 2164 O O . GLU B 1 101 ? -14.414 -12.711 9.344 1 96.06 101 GLU B O 1
ATOM 2169 N N . HIS B 1 102 ? -14.523 -11.82 7.262 1 95.56 102 HIS B N 1
ATOM 2170 C CA . HIS B 1 102 ? -15.273 -10.664 7.734 1 95.56 102 HIS B CA 1
ATOM 2171 C C . HIS B 1 102 ? -16.406 -10.305 6.77 1 95.56 102 HIS B C 1
ATOM 2173 O O . HIS B 1 102 ? -16.203 -10.289 5.551 1 95.56 102 HIS B O 1
ATOM 2179 N N . LEU B 1 103 ? -17.531 -10.047 7.328 1 93.94 103 LEU B N 1
ATOM 2180 C CA . LEU B 1 103 ? -18.547 -9.344 6.559 1 93.94 103 LEU B CA 1
ATOM 2181 C C . LEU B 1 103 ? -18.297 -7.84 6.57 1 93.94 103 LEU B C 1
ATOM 2183 O O . LEU B 1 103 ? -18.031 -7.266 7.625 1 93.94 103 LEU B O 1
ATOM 2187 N N . VAL B 1 104 ? -18.391 -7.289 5.332 1 93.75 104 VAL B N 1
ATOM 2188 C CA . VAL B 1 104 ? -18.078 -5.863 5.227 1 93.75 104 VAL B CA 1
ATOM 2189 C C . VAL B 1 104 ? -19.141 -5.172 4.375 1 93.75 104 VAL B C 1
ATOM 2191 O O . VAL B 1 104 ? -20.016 -5.824 3.803 1 93.75 104 VAL B O 1
ATOM 2194 N N . LYS B 1 105 ? -19.094 -3.818 4.395 1 92.25 105 LYS B N 1
ATOM 2195 C CA . LYS B 1 105 ? -20.031 -2.979 3.67 1 92.25 105 LYS B CA 1
ATOM 2196 C C . LYS B 1 105 ? -21.469 -3.303 4.07 1 92.25 105 LYS B C 1
ATOM 2198 O O . LYS B 1 105 ? -22.328 -3.545 3.211 1 92.25 105 LYS B O 1
ATOM 2203 N N . GLY B 1 106 ? -21.625 -3.309 5.375 1 90.94 106 GLY B N 1
ATOM 2204 C CA . GLY B 1 106 ? -22.938 -3.572 5.949 1 90.94 106 GLY B CA 1
ATOM 2205 C C . GLY B 1 106 ? -23.422 -4.984 5.695 1 90.94 106 GLY B C 1
ATOM 2206 O O . GLY B 1 106 ? -24.625 -5.219 5.582 1 90.94 106 GLY B O 1
ATOM 2207 N N . GLY B 1 107 ? -22.5 -5.887 5.379 1 91.31 107 GLY B N 1
ATOM 2208 C CA . GLY B 1 107 ? -22.875 -7.273 5.145 1 91.31 107 GLY B CA 1
ATOM 2209 C C . GLY B 1 107 ? -23.078 -7.598 3.674 1 91.31 107 GLY B C 1
ATOM 2210 O O . GLY B 1 107 ? -23.375 -8.742 3.32 1 91.31 107 GLY B O 1
ATOM 2211 N N . GLY B 1 108 ? -22.844 -6.664 2.801 1 93.75 108 GLY B N 1
ATOM 2212 C CA . GLY B 1 108 ? -23.062 -6.879 1.378 1 93.75 108 GLY B CA 1
ATOM 2213 C C . GLY B 1 108 ? -21.922 -7.625 0.708 1 93.75 108 GLY B C 1
ATOM 2214 O O . GLY B 1 108 ? -22.094 -8.18 -0.381 1 93.75 108 GLY B O 1
ATOM 2215 N N . GLU B 1 109 ? -20.734 -7.586 1.365 1 96 109 GLU B N 1
ATOM 2216 C CA . GLU B 1 109 ? -19.562 -8.312 0.871 1 96 109 GLU B CA 1
ATOM 2217 C C . GLU B 1 109 ? -18.922 -9.141 1.978 1 96 109 GLU B C 1
ATOM 2219 O O . GLU B 1 109 ? -19.094 -8.836 3.162 1 96 109 GLU B O 1
ATOM 2224 N N . VAL B 1 110 ? -18.297 -10.195 1.496 1 96.5 110 VAL B N 1
ATOM 2225 C CA . VAL B 1 110 ? -17.484 -10.984 2.42 1 96.5 110 VAL B CA 1
ATOM 2226 C C . VAL B 1 110 ? -16.016 -10.938 1.995 1 96.5 110 VAL B C 1
ATOM 2228 O O . VAL B 1 110 ? -15.711 -10.992 0.803 1 96.5 110 VAL B O 1
ATOM 2231 N N . LEU B 1 111 ? -15.195 -10.789 3.021 1 96.81 111 LEU B N 1
ATOM 2232 C CA . LEU B 1 111 ? -13.742 -10.836 2.869 1 96.81 111 LEU B CA 1
ATOM 2233 C C . LEU B 1 111 ? -13.164 -12.078 3.531 1 96.81 111 LEU B C 1
ATOM 2235 O O . LEU B 1 111 ? -13.508 -12.398 4.668 1 96.81 111 LEU B O 1
ATOM 2239 N N . VAL B 1 112 ? -12.352 -12.789 2.797 1 97.06 112 VAL B N 1
ATOM 2240 C CA . VAL B 1 112 ? -11.602 -13.898 3.375 1 97.06 112 VAL B CA 1
ATOM 2241 C C . VAL B 1 112 ? -10.102 -13.656 3.219 1 97.06 112 VAL B C 1
ATOM 2243 O O . VAL B 1 112 ? -9.625 -13.375 2.117 1 97.06 112 VAL B O 1
ATOM 2246 N N . VAL B 1 113 ? -9.398 -13.758 4.355 1 97.56 113 VAL B N 1
ATOM 2247 C CA . VAL B 1 113 ? -7.961 -13.508 4.383 1 97.56 113 VAL B CA 1
ATOM 2248 C C . VAL B 1 113 ? -7.207 -14.836 4.312 1 97.56 113 VAL B C 1
ATOM 2250 O O . VAL B 1 113 ? -7.395 -15.711 5.16 1 97.56 113 VAL B O 1
ATOM 2253 N N . LEU B 1 114 ? -6.379 -14.922 3.303 1 97.5 114 LEU B N 1
ATOM 2254 C CA . LEU B 1 114 ? -5.648 -16.172 3.086 1 97.5 114 LEU B CA 1
ATOM 2255 C C . LEU B 1 114 ? -4.145 -15.922 3.111 1 97.5 114 LEU B C 1
ATOM 2257 O O . LEU B 1 114 ? -3.65 -14.977 2.49 1 97.5 114 LEU B O 1
ATOM 2261 N N . PRO B 1 115 ? -3.43 -16.797 3.824 1 97.75 115 PRO B N 1
ATOM 2262 C CA . PRO B 1 115 ? -1.973 -16.766 3.676 1 97.75 115 PRO B CA 1
ATOM 2263 C C . PRO B 1 115 ? -1.498 -17.391 2.367 1 97.75 115 PRO B C 1
ATOM 2265 O O . PRO B 1 115 ? -2.105 -18.344 1.881 1 97.75 115 PRO B O 1
ATOM 2268 N N . THR B 1 116 ? -0.459 -16.828 1.771 1 97.31 116 THR B N 1
ATOM 2269 C CA . THR B 1 116 ? 0.16 -17.406 0.58 1 97.31 116 THR B CA 1
ATOM 2270 C C . THR B 1 116 ? 1.64 -17.688 0.822 1 97.31 116 THR B C 1
ATOM 2272 O O . THR B 1 116 ? 2.26 -17.062 1.69 1 97.31 116 THR B O 1
ATOM 2275 N N . ARG B 1 117 ? 2.131 -18.688 0.132 1 97.12 117 ARG B N 1
ATOM 2276 C CA . ARG B 1 117 ? 3.551 -19.016 0.088 1 97.12 117 ARG B CA 1
ATOM 2277 C C . ARG B 1 117 ? 4.031 -19.188 -1.351 1 97.12 117 ARG B C 1
ATOM 2279 O O . ARG B 1 117 ? 3.465 -19.969 -2.115 1 97.12 117 ARG B O 1
ATOM 2286 N N . MET B 1 118 ? 5.035 -18.422 -1.696 1 96.5 118 MET B N 1
ATOM 2287 C CA . MET B 1 118 ? 5.605 -18.484 -3.039 1 96.5 118 MET B CA 1
ATOM 2288 C C . MET B 1 118 ? 7.113 -18.703 -2.984 1 96.5 118 MET B C 1
ATOM 2290 O O . MET B 1 118 ? 7.812 -18.062 -2.205 1 96.5 118 MET B O 1
ATOM 2294 N N . VAL B 1 119 ? 7.547 -19.625 -3.746 1 96.31 119 VAL B N 1
ATOM 2295 C CA . VAL B 1 119 ? 8.977 -19.844 -3.926 1 96.31 119 VAL B CA 1
ATOM 2296 C C . VAL B 1 119 ? 9.367 -19.547 -5.371 1 96.31 119 VAL B C 1
ATOM 2298 O O . VAL B 1 119 ? 8.781 -20.094 -6.305 1 96.31 119 VAL B O 1
ATOM 2301 N N . ILE B 1 120 ? 10.328 -18.672 -5.512 1 95.12 120 ILE B N 1
ATOM 2302 C CA . ILE B 1 120 ? 10.797 -18.266 -6.832 1 95.12 120 ILE B CA 1
ATOM 2303 C C . ILE B 1 120 ? 12.289 -18.531 -6.957 1 95.12 120 ILE B C 1
ATOM 2305 O O . ILE B 1 120 ? 13.055 -18.281 -6.023 1 95.12 120 ILE B O 1
ATOM 2309 N N . SER B 1 121 ? 12.656 -19.047 -8.078 1 96.19 121 SER B N 1
ATOM 2310 C CA . SER B 1 121 ? 14.062 -19.141 -8.461 1 96.19 121 SER B CA 1
ATOM 2311 C C . SER B 1 121 ? 14.375 -18.219 -9.641 1 96.19 121 SER B C 1
ATOM 2313 O O . SER B 1 121 ? 13.555 -18.062 -10.547 1 96.19 121 SER B O 1
ATOM 2315 N N . MET B 1 122 ? 15.531 -17.594 -9.555 1 95.5 122 MET B N 1
ATOM 2316 C CA . MET B 1 122 ? 15.992 -16.734 -10.641 1 95.5 122 MET B CA 1
ATOM 2317 C C . MET B 1 122 ? 17.5 -16.516 -10.57 1 95.5 122 MET B C 1
ATOM 2319 O O . MET B 1 122 ? 18.156 -17.031 -9.664 1 95.5 122 MET B O 1
ATOM 2323 N N . LYS B 1 123 ? 17.984 -15.805 -11.57 1 94.44 123 LYS B N 1
ATOM 2324 C CA . LYS B 1 123 ? 19.375 -15.344 -11.555 1 94.44 123 LYS B CA 1
ATOM 2325 C C . LYS B 1 123 ? 19.453 -13.836 -11.336 1 94.44 123 LYS B C 1
ATOM 2327 O O . LYS B 1 123 ? 18.641 -13.086 -11.875 1 94.44 123 LYS B O 1
ATOM 2332 N N . ARG B 1 124 ? 20.453 -13.477 -10.516 1 89.31 124 ARG B N 1
ATOM 2333 C CA . ARG B 1 124 ? 20.781 -12.055 -10.422 1 89.31 124 ARG B CA 1
ATOM 2334 C C . ARG B 1 124 ? 21.375 -11.547 -11.727 1 89.31 124 ARG B C 1
ATOM 2336 O O . ARG B 1 124 ? 21.703 -12.336 -12.617 1 89.31 124 ARG B O 1
ATOM 2343 N N . PRO B 1 125 ? 21.484 -10.195 -11.758 1 86 125 PRO B N 1
ATOM 2344 C CA . PRO B 1 125 ? 22.078 -9.664 -12.984 1 86 125 PRO B CA 1
ATOM 2345 C C . PRO B 1 125 ? 23.5 -10.188 -13.219 1 86 125 PRO B C 1
ATOM 2347 O O . PRO B 1 125 ? 23.938 -10.305 -14.367 1 86 125 PRO B O 1
ATOM 2350 N N . ASP B 1 126 ? 24.172 -10.5 -12.219 1 90.12 126 ASP B N 1
ATOM 2351 C CA . ASP B 1 126 ? 25.547 -10.984 -12.336 1 90.12 126 ASP B CA 1
ATOM 2352 C C . ASP B 1 126 ? 25.578 -12.484 -12.633 1 90.12 126 ASP B C 1
ATOM 2354 O O . ASP B 1 126 ? 26.641 -13.086 -12.688 1 90.12 126 ASP B O 1
ATOM 2358 N N . GLY B 1 127 ? 24.406 -13.102 -12.727 1 91.44 127 GLY B N 1
ATOM 2359 C CA . GLY B 1 127 ? 24.312 -14.492 -13.141 1 91.44 127 GLY B CA 1
ATOM 2360 C C . GLY B 1 127 ? 24.203 -15.453 -11.969 1 91.44 127 GLY B C 1
ATOM 2361 O O . GLY B 1 127 ? 24 -16.656 -12.164 1 91.44 127 GLY B O 1
ATOM 2362 N N . VAL B 1 128 ? 24.266 -14.961 -10.75 1 93 128 VAL B N 1
ATOM 2363 C CA . VAL B 1 128 ? 24.234 -15.812 -9.562 1 93 128 VAL B CA 1
ATOM 2364 C C . VAL B 1 128 ? 22.812 -16.297 -9.312 1 93 128 VAL B C 1
ATOM 2366 O O . VAL B 1 128 ? 21.875 -15.492 -9.242 1 93 128 VAL B O 1
ATOM 2369 N N . PRO B 1 129 ? 22.641 -17.609 -9.188 1 95.44 129 PRO B N 1
ATOM 2370 C CA . PRO B 1 129 ? 21.312 -18.141 -8.891 1 95.44 129 PRO B CA 1
ATOM 2371 C C . PRO B 1 129 ? 20.812 -17.75 -7.5 1 95.44 129 PRO B C 1
ATOM 2373 O O . PRO B 1 129 ? 21.609 -17.703 -6.551 1 95.44 129 PRO B O 1
ATOM 2376 N N . VAL B 1 130 ? 19.562 -17.422 -7.473 1 94.44 130 VAL B N 1
ATOM 2377 C CA . VAL B 1 130 ? 18.953 -17.078 -6.195 1 94.44 130 VAL B CA 1
ATOM 2378 C C . VAL B 1 130 ? 17.578 -17.75 -6.086 1 94.44 130 VAL B C 1
ATOM 2380 O O . VAL B 1 130 ? 16.891 -17.938 -7.094 1 94.44 130 VAL B O 1
ATOM 2383 N N . LYS B 1 131 ? 17.312 -18.172 -4.883 1 95.94 131 LYS B N 1
ATOM 2384 C CA . LYS B 1 131 ? 16 -18.719 -4.543 1 95.94 131 LYS B CA 1
ATOM 2385 C C . LYS B 1 131 ? 15.383 -17.984 -3.363 1 95.94 131 LYS B C 1
ATOM 2387 O O . LYS B 1 131 ? 16.031 -17.781 -2.338 1 95.94 131 LYS B O 1
ATOM 2392 N N . VAL B 1 132 ? 14.156 -17.547 -3.594 1 93.69 132 VAL B N 1
ATOM 2393 C CA . VAL B 1 132 ? 13.523 -16.719 -2.576 1 93.69 132 VAL B CA 1
ATOM 2394 C C . VAL B 1 132 ? 12.164 -17.312 -2.197 1 93.69 132 VAL B C 1
ATOM 2396 O O . VAL B 1 132 ? 11.414 -17.766 -3.064 1 93.69 132 VAL B O 1
ATOM 2399 N N . GLU B 1 133 ? 11.938 -17.375 -0.925 1 95.62 133 GLU B N 1
ATOM 2400 C CA . GLU B 1 133 ? 10.609 -17.703 -0.414 1 95.62 133 GLU B CA 1
ATOM 2401 C C . GLU B 1 133 ? 9.898 -16.453 0.089 1 95.62 133 GLU B C 1
ATOM 2403 O O . GLU B 1 133 ? 10.453 -15.68 0.875 1 95.62 133 GLU B O 1
ATOM 2408 N N . ASN B 1 134 ? 8.695 -16.25 -0.43 1 94 134 ASN B N 1
ATOM 2409 C CA . ASN B 1 134 ? 7.836 -15.148 0.017 1 94 134 ASN B CA 1
ATOM 2410 C C . ASN B 1 134 ? 6.535 -15.672 0.624 1 94 134 ASN B C 1
ATOM 2412 O O . ASN B 1 134 ? 5.832 -16.469 0.004 1 94 134 ASN B O 1
ATOM 2416 N N . THR B 1 135 ? 6.289 -15.25 1.874 1 96.06 135 THR B N 1
ATOM 2417 C CA . THR B 1 135 ? 4.938 -15.422 2.4 1 96.06 135 THR B CA 1
ATOM 2418 C C . THR B 1 135 ? 4.152 -14.117 2.295 1 96.06 135 THR B C 1
ATOM 2420 O O . THR B 1 135 ? 4.723 -13.031 2.412 1 96.06 135 THR B O 1
ATOM 2423 N N . GLY B 1 136 ? 2.895 -14.258 1.968 1 96.25 136 GLY B N 1
ATOM 2424 C CA . GLY B 1 136 ? 2.078 -13.078 1.729 1 96.25 136 GLY B CA 1
ATOM 2425 C C . GLY B 1 136 ? 0.643 -13.242 2.193 1 96.25 136 GLY B C 1
ATOM 2426 O O . GLY B 1 136 ? 0.314 -14.211 2.883 1 96.25 136 GLY B O 1
ATOM 2427 N N . VAL B 1 137 ? -0.139 -12.203 1.912 1 97.44 137 VAL B N 1
ATOM 2428 C CA . VAL B 1 137 ? -1.552 -12.141 2.273 1 97.44 137 VAL B CA 1
ATOM 2429 C C . VAL B 1 137 ? -2.395 -11.914 1.021 1 97.44 137 VAL B C 1
ATOM 2431 O O . VAL B 1 137 ? -2.17 -10.953 0.278 1 97.44 137 VAL B O 1
ATOM 2434 N N . LEU B 1 138 ? -3.25 -12.75 0.773 1 97.56 138 LEU B N 1
ATOM 2435 C CA . LEU B 1 138 ? -4.266 -12.625 -0.266 1 97.56 138 LEU B CA 1
ATOM 2436 C C . LEU B 1 138 ? -5.652 -12.453 0.347 1 97.56 138 LEU B C 1
ATOM 2438 O O . LEU B 1 138 ? -6.027 -13.188 1.265 1 97.56 138 LEU B O 1
ATOM 2442 N N . VAL B 1 139 ? -6.312 -11.438 -0.127 1 97.88 139 VAL B N 1
ATOM 2443 C CA . VAL B 1 139 ? -7.684 -11.227 0.329 1 97.88 139 VAL B CA 1
ATOM 2444 C C . VAL B 1 139 ? -8.656 -11.492 -0.816 1 97.88 139 VAL B C 1
ATOM 2446 O O . VAL B 1 139 ? -8.516 -10.93 -1.903 1 97.88 139 VAL B O 1
ATOM 2449 N N . LEU B 1 140 ? -9.516 -12.391 -0.596 1 97.88 140 LEU B N 1
ATOM 2450 C CA . LEU B 1 140 ? -10.617 -12.617 -1.53 1 97.88 140 LEU B CA 1
ATOM 2451 C C . LEU B 1 140 ? -11.867 -11.867 -1.092 1 97.88 140 LEU B C 1
ATOM 2453 O O . LEU B 1 140 ? -12.172 -11.805 0.101 1 97.88 140 LEU B O 1
ATOM 2457 N N . VAL B 1 141 ? -12.578 -11.352 -2.051 1 97.62 141 VAL B N 1
ATOM 2458 C CA . VAL B 1 141 ? -13.797 -10.586 -1.773 1 97.62 141 VAL B CA 1
ATOM 2459 C C . VAL B 1 141 ? -14.938 -11.094 -2.648 1 97.62 141 VAL B C 1
ATOM 2461 O O . VAL B 1 141 ? -14.75 -11.352 -3.842 1 97.62 141 VAL B O 1
ATOM 2464 N N . LYS B 1 142 ? -16.047 -11.281 -2.09 1 97.12 142 LYS B N 1
ATOM 2465 C CA . LYS B 1 142 ? -17.234 -11.68 -2.824 1 97.12 142 LYS B CA 1
ATOM 2466 C C . LYS B 1 142 ? -18.438 -10.797 -2.461 1 97.12 142 LYS B C 1
ATOM 2468 O O . LYS B 1 142 ? -18.672 -10.531 -1.281 1 97.12 142 LYS B O 1
ATOM 2473 N N . ASP B 1 143 ? -19.078 -10.336 -3.521 1 95.56 143 ASP B N 1
ATOM 2474 C CA . ASP B 1 143 ? -20.359 -9.656 -3.34 1 95.56 143 ASP B CA 1
ATOM 2475 C C . ASP B 1 143 ? -21.469 -10.656 -3.018 1 95.56 143 ASP B C 1
ATOM 2477 O O . ASP B 1 143 ? -21.703 -11.594 -3.783 1 95.56 143 ASP B O 1
ATOM 2481 N N . LEU B 1 144 ? -22.109 -10.43 -1.939 1 93.88 144 LEU B N 1
ATOM 2482 C CA . LEU B 1 144 ? -23.109 -11.391 -1.494 1 93.88 144 LEU B CA 1
ATOM 2483 C C . LEU B 1 144 ? -24.484 -11.039 -2.045 1 93.88 144 LEU B C 1
ATOM 2485 O O . LEU B 1 144 ? -25.391 -11.883 -2.066 1 93.88 144 LEU B O 1
ATOM 2489 N N . LYS B 1 145 ? -24.641 -9.844 -2.43 1 90.06 145 LYS B N 1
ATOM 2490 C CA . LYS B 1 145 ? -25.922 -9.422 -2.969 1 90.06 145 LYS B CA 1
ATOM 2491 C C . LYS B 1 145 ? -26.109 -9.891 -4.41 1 90.06 145 LYS B C 1
ATOM 2493 O O . LYS B 1 145 ? -27.125 -10.469 -4.758 1 90.06 145 LYS B O 1
ATOM 2498 N N . ASP B 1 146 ? -25.078 -9.695 -5.184 1 85.31 146 ASP B N 1
ATOM 2499 C CA . ASP B 1 146 ? -25.203 -9.992 -6.609 1 85.31 146 ASP B CA 1
ATOM 2500 C C . ASP B 1 146 ? -24.625 -11.375 -6.93 1 85.31 146 ASP B C 1
ATOM 2502 O O . ASP B 1 146 ? -24.5 -11.75 -8.094 1 85.31 146 ASP B O 1
ATOM 2506 N N . LYS B 1 147 ? -24.234 -12.008 -5.91 1 84 147 LYS B N 1
ATOM 2507 C CA . LYS B 1 147 ? -23.656 -13.336 -6.027 1 84 147 LYS B CA 1
ATOM 2508 C C . LYS B 1 147 ? -22.562 -13.367 -7.09 1 84 147 LYS B C 1
ATOM 2510 O O . LYS B 1 147 ? -22.5 -14.289 -7.906 1 84 147 LYS B O 1
ATOM 2515 N N . GLY B 1 148 ? -21.812 -12.367 -7.164 1 86.69 148 GLY B N 1
ATOM 2516 C CA . GLY B 1 148 ? -20.734 -12.258 -8.141 1 86.69 148 GLY B CA 1
ATOM 2517 C C . GLY B 1 148 ? -19.578 -13.195 -7.859 1 86.69 148 GLY B C 1
ATOM 2518 O O . GLY B 1 148 ? -19.578 -13.906 -6.852 1 86.69 148 GLY B O 1
ATOM 2519 N N . PRO B 1 149 ? -18.656 -13.289 -8.836 1 94.44 149 PRO B N 1
ATOM 2520 C CA . PRO B 1 149 ? -17.484 -14.125 -8.625 1 94.44 149 PRO B CA 1
ATOM 2521 C C . PRO B 1 149 ? -16.578 -13.602 -7.508 1 94.44 149 PRO B C 1
ATOM 2523 O O . PRO B 1 149 ? -16.734 -12.461 -7.07 1 94.44 149 PRO B O 1
ATOM 2526 N N . TRP B 1 150 ? -15.711 -14.492 -7.012 1 96.62 150 TRP B N 1
ATOM 2527 C CA . TRP B 1 150 ? -14.641 -14.039 -6.125 1 96.62 150 TRP B CA 1
ATOM 2528 C C . TRP B 1 150 ? -13.664 -13.141 -6.871 1 96.62 150 TRP B C 1
ATOM 2530 O O . TRP B 1 150 ? -13.32 -13.406 -8.023 1 96.62 150 TRP B O 1
ATOM 2540 N N . THR B 1 151 ? -13.219 -12.07 -6.195 1 97.06 151 THR B N 1
ATOM 2541 C CA . THR B 1 151 ? -12.148 -11.195 -6.668 1 97.06 151 THR B CA 1
ATOM 2542 C C . THR B 1 151 ? -11.031 -11.094 -5.637 1 97.06 151 THR B C 1
ATOM 2544 O O . THR B 1 151 ? -11.18 -11.57 -4.508 1 97.06 151 THR B O 1
ATOM 2547 N N . PHE B 1 152 ? -9.945 -10.523 -6.102 1 96.94 152 PHE B N 1
ATOM 2548 C CA . PHE B 1 152 ? -8.758 -10.688 -5.277 1 96.94 152 PHE B CA 1
ATOM 2549 C C . PHE B 1 152 ? -8.117 -9.336 -4.984 1 96.94 152 PHE B C 1
ATOM 2551 O O . PHE B 1 152 ? -8.203 -8.414 -5.797 1 96.94 152 PHE B O 1
ATOM 2558 N N . ILE B 1 153 ? -7.418 -9.25 -3.859 1 96.5 153 ILE B N 1
ATOM 2559 C CA . ILE B 1 153 ? -6.496 -8.195 -3.447 1 96.5 153 ILE B CA 1
ATOM 2560 C C . ILE B 1 153 ? -5.191 -8.812 -2.957 1 96.5 153 ILE B C 1
ATOM 2562 O O . ILE B 1 153 ? -5.188 -9.602 -2.008 1 96.5 153 ILE B O 1
ATOM 2566 N N . ASP B 1 154 ? -4.137 -8.539 -3.602 1 94.75 154 ASP B N 1
ATOM 2567 C CA . ASP B 1 154 ? -2.85 -8.852 -2.984 1 94.75 154 ASP B CA 1
ATOM 2568 C C . ASP B 1 154 ? -2.518 -7.852 -1.877 1 94.75 154 ASP B C 1
ATOM 2570 O O . ASP B 1 154 ? -2.111 -6.719 -2.156 1 94.75 154 ASP B O 1
ATOM 2574 N N . ALA B 1 155 ? -2.654 -8.258 -0.647 1 96.56 155 ALA B N 1
ATOM 2575 C CA . ALA B 1 155 ? -2.488 -7.359 0.489 1 96.56 155 ALA B CA 1
ATOM 2576 C C . ALA B 1 155 ? -1.127 -7.555 1.151 1 96.56 155 ALA B C 1
ATOM 2578 O O . ALA B 1 155 ? -0.916 -7.129 2.289 1 96.56 155 ALA B O 1
ATOM 2579 N N . SER B 1 156 ? -0.204 -8.125 0.443 1 95.81 156 SER B N 1
ATOM 2580 C CA . SER B 1 156 ? 1.069 -8.547 1.018 1 95.81 156 SER B CA 1
ATOM 2581 C C . SER B 1 156 ? 1.896 -7.348 1.467 1 95.81 156 SER B C 1
ATOM 2583 O O . SER B 1 156 ? 2.832 -7.488 2.256 1 95.81 156 SER B O 1
ATOM 2585 N N . ARG B 1 157 ? 1.596 -6.211 1.004 1 94.25 157 ARG B N 1
ATOM 2586 C CA . ARG B 1 157 ? 2.379 -5.031 1.355 1 94.25 157 ARG B CA 1
ATOM 2587 C C . ARG B 1 157 ? 1.57 -4.078 2.23 1 94.25 157 ARG B C 1
ATOM 2589 O O . ARG B 1 157 ? 2.029 -2.979 2.549 1 94.25 157 ARG B O 1
ATOM 2596 N N . MET B 1 158 ? 0.405 -4.484 2.604 1 94.06 158 MET B N 1
ATOM 2597 C CA . MET B 1 158 ? -0.52 -3.629 3.342 1 94.06 158 MET B CA 1
ATOM 2598 C C . MET B 1 158 ? -0.585 -4.039 4.809 1 94.06 158 MET B C 1
ATOM 2600 O O . MET B 1 158 ? -0.444 -5.215 5.137 1 94.06 158 MET B O 1
ATOM 2604 N N . ASN B 1 159 ? -0.806 -3.078 5.664 1 92.38 159 ASN B N 1
ATOM 2605 C CA . ASN B 1 159 ? -1.253 -3.361 7.023 1 92.38 159 ASN B CA 1
ATOM 2606 C C . ASN B 1 159 ? -2.773 -3.291 7.141 1 92.38 159 ASN B C 1
ATOM 2608 O O . ASN B 1 159 ? -3.469 -3.125 6.137 1 92.38 159 ASN B O 1
ATOM 2612 N N . ALA B 1 160 ? -3.264 -3.492 8.352 1 91 160 ALA B N 1
ATOM 2613 C CA . ALA B 1 160 ? -4.707 -3.5 8.578 1 91 160 ALA B CA 1
ATOM 2614 C C . ALA B 1 160 ? -5.332 -2.176 8.156 1 91 160 ALA B C 1
ATOM 2616 O O . ALA B 1 160 ? -6.449 -2.148 7.629 1 91 160 ALA B O 1
ATOM 2617 N N . ASN B 1 161 ? -4.602 -1.137 8.336 1 89.62 161 ASN B N 1
ATOM 2618 C CA . ASN B 1 161 ? -5.109 0.176 7.953 1 89.62 161 ASN B CA 1
ATOM 2619 C C . ASN B 1 161 ? -5.254 0.303 6.441 1 89.62 161 ASN B C 1
ATOM 2621 O O . ASN B 1 161 ? -6.172 0.961 5.953 1 89.62 161 ASN B O 1
ATOM 2625 N N . GLY B 1 162 ? -4.352 -0.305 5.734 1 91.69 162 GLY B N 1
ATOM 2626 C CA . GLY B 1 162 ? -4.484 -0.357 4.285 1 91.69 162 GLY B CA 1
ATOM 2627 C C . GLY B 1 162 ? -5.77 -1.021 3.83 1 91.69 162 GLY B C 1
ATOM 2628 O O . GLY B 1 162 ? -6.477 -0.492 2.967 1 91.69 162 GLY B O 1
ATOM 2629 N N . LEU B 1 163 ? -6.148 -2.021 4.434 1 93.75 163 LEU B N 1
ATOM 2630 C CA . LEU B 1 163 ? -7.387 -2.719 4.105 1 93.75 163 LEU B CA 1
ATOM 2631 C C . LEU B 1 163 ? -8.602 -1.907 4.543 1 93.75 163 LEU B C 1
ATOM 2633 O O . LEU B 1 163 ? -9.594 -1.835 3.82 1 93.75 163 LEU B O 1
ATOM 2637 N N . ARG B 1 164 ? -8.508 -1.303 5.656 1 90.81 164 ARG B N 1
ATOM 2638 C CA . ARG B 1 164 ? -9.633 -0.543 6.188 1 90.81 164 ARG B CA 1
ATOM 2639 C C . ARG B 1 164 ? -9.938 0.668 5.312 1 90.81 164 ARG B C 1
ATOM 2641 O O . ARG B 1 164 ? -11.055 1.191 5.332 1 90.81 164 ARG B O 1
ATOM 2648 N N . SER B 1 165 ? -8.906 1.061 4.594 1 85 165 SER B N 1
ATOM 2649 C CA . SER B 1 165 ? -9.148 2.17 3.676 1 85 165 SER B CA 1
ATOM 2650 C C . SER B 1 165 ? -10.133 1.774 2.58 1 85 165 SER B C 1
ATOM 2652 O O . SER B 1 165 ? -10.781 2.635 1.983 1 85 165 SER B O 1
ATOM 2654 N N . MET B 1 166 ? -10.227 0.507 2.311 1 88.94 166 MET B N 1
ATOM 2655 C CA . MET B 1 166 ? -11.156 0.006 1.301 1 88.94 166 MET B CA 1
ATOM 2656 C C . MET B 1 166 ? -12.43 -0.519 1.948 1 88.94 166 MET B C 1
ATOM 2658 O O . MET B 1 166 ? -13.492 -0.528 1.321 1 88.94 166 MET B O 1
ATOM 2662 N N . PHE B 1 167 ? -12.227 -0.909 3.178 1 93 167 PHE B N 1
ATOM 2663 C CA . PHE B 1 167 ? -13.328 -1.478 3.938 1 93 167 PHE B CA 1
ATOM 2664 C C . PHE B 1 167 ? -13.469 -0.793 5.293 1 93 167 PHE B C 1
ATOM 2666 O O . PHE B 1 167 ? -12.93 -1.273 6.293 1 93 167 PHE B O 1
ATOM 2673 N N . TYR B 1 168 ? -14.289 0.185 5.328 1 83.94 168 TYR B N 1
ATOM 2674 C CA . TYR B 1 168 ? -14.352 1.096 6.469 1 83.94 168 TYR B CA 1
ATOM 2675 C C . TYR B 1 168 ? -14.891 0.386 7.703 1 83.94 168 TYR B C 1
ATOM 2677 O O . TYR B 1 168 ? -14.602 0.794 8.836 1 83.94 168 TYR B O 1
ATOM 2685 N N . ASP B 1 169 ? -15.648 -0.642 7.469 1 88.5 169 ASP B N 1
ATOM 2686 C CA . ASP B 1 169 ? -16.297 -1.3 8.602 1 88.5 169 ASP B CA 1
ATOM 2687 C C . ASP B 1 169 ? -15.508 -2.537 9.039 1 88.5 169 ASP B C 1
ATOM 2689 O O . ASP B 1 169 ? -15.992 -3.336 9.836 1 88.5 169 ASP B O 1
ATOM 2693 N N . LEU B 1 170 ? -14.312 -2.629 8.445 1 91.56 170 LEU B N 1
ATOM 2694 C CA . LEU B 1 170 ? -13.422 -3.662 8.961 1 91.56 170 LEU B CA 1
ATOM 2695 C C . LEU B 1 170 ? -13.016 -3.359 10.398 1 91.56 170 LEU B C 1
ATOM 2697 O O . LEU B 1 170 ? -12.742 -2.207 10.742 1 91.56 170 LEU B O 1
ATOM 2701 N N . PRO B 1 171 ? -12.938 -4.441 11.172 1 86.56 171 PRO B N 1
ATOM 2702 C CA . PRO B 1 171 ? -12.484 -4.195 12.547 1 86.56 171 PRO B CA 1
ATOM 2703 C C . PRO B 1 171 ? -11.086 -3.59 12.609 1 86.56 171 PRO B C 1
ATOM 2705 O O . PRO B 1 171 ? -10.305 -3.74 11.664 1 86.56 171 PRO B O 1
ATOM 2708 N N . GLU B 1 172 ? -10.844 -2.949 13.68 1 78.88 172 GLU B N 1
ATOM 2709 C CA . GLU B 1 172 ? -9.547 -2.312 13.883 1 78.88 172 GLU B CA 1
ATOM 2710 C C . GLU B 1 172 ? -8.422 -3.342 13.867 1 78.88 172 GLU B C 1
ATOM 2712 O O . GLU B 1 172 ? -7.348 -3.09 13.312 1 78.88 172 GLU B O 1
ATOM 2717 N N . LYS B 1 173 ? -8.844 -4.395 14.555 1 80.19 173 LYS B N 1
ATOM 2718 C CA . LYS B 1 173 ? -7.863 -5.477 14.57 1 80.19 173 LYS B CA 1
ATOM 2719 C C . LYS B 1 173 ? -8.234 -6.57 13.578 1 80.19 173 LYS B C 1
ATOM 2721 O O . LYS B 1 173 ? -9.305 -7.18 13.688 1 80.19 173 LYS B O 1
ATOM 2726 N N . VAL B 1 174 ? -7.555 -6.574 12.484 1 86.88 174 VAL B N 1
ATOM 2727 C CA . VAL B 1 174 ? -7.688 -7.645 11.5 1 86.88 174 VAL B CA 1
ATOM 2728 C C . VAL B 1 174 ? -6.492 -8.586 11.602 1 86.88 174 VAL B C 1
ATOM 2730 O O . VAL B 1 174 ? -5.344 -8.141 11.617 1 86.88 174 VAL B O 1
ATOM 2733 N N . ASN B 1 175 ? -6.812 -9.828 11.766 1 89.38 175 ASN B N 1
ATOM 2734 C CA . ASN B 1 175 ? -5.738 -10.812 11.773 1 89.38 175 ASN B CA 1
ATOM 2735 C C . ASN B 1 175 ? -5.145 -11.016 10.383 1 89.38 175 ASN B C 1
ATOM 2737 O O . ASN B 1 175 ? -5.785 -11.594 9.508 1 89.38 175 ASN B O 1
ATOM 2741 N N . LEU B 1 176 ? -4.047 -10.469 10.18 1 93.81 176 LEU B N 1
ATOM 2742 C CA . LEU B 1 176 ? -3.314 -10.68 8.938 1 93.81 176 LEU B CA 1
ATOM 2743 C C . LEU B 1 176 ? -2.16 -11.656 9.141 1 93.81 176 LEU B C 1
ATOM 2745 O O . LEU B 1 176 ? -1.419 -11.547 10.125 1 93.81 176 LEU B O 1
ATOM 2749 N N . PRO B 1 177 ? -2.078 -12.586 8.211 1 95.75 177 PRO B N 1
ATOM 2750 C CA . PRO B 1 177 ? -0.924 -13.484 8.297 1 95.75 177 PRO B CA 1
ATOM 2751 C C . PRO B 1 177 ? 0.408 -12.742 8.219 1 95.75 177 PRO B C 1
ATOM 2753 O O . PRO B 1 177 ? 0.477 -11.641 7.66 1 95.75 177 PRO B O 1
ATOM 2756 N N . PRO B 1 178 ? 1.396 -13.406 8.875 1 91.88 178 PRO B N 1
ATOM 2757 C CA . PRO B 1 178 ? 2.717 -12.781 8.758 1 91.88 178 PRO B CA 1
ATOM 2758 C C . PRO B 1 178 ? 3.24 -12.789 7.32 1 91.88 178 PRO B C 1
ATOM 2760 O O . PRO B 1 178 ? 2.93 -13.703 6.551 1 91.88 178 PRO B O 1
ATOM 2763 N N . VAL B 1 179 ? 3.957 -11.742 6.988 1 92.88 179 VAL B N 1
ATOM 2764 C CA . VAL B 1 179 ? 4.605 -11.641 5.684 1 92.88 179 VAL B CA 1
ATOM 2765 C C . VAL B 1 179 ? 6.121 -11.664 5.855 1 92.88 179 VAL B C 1
ATOM 2767 O O . VAL B 1 179 ? 6.656 -11.078 6.793 1 92.88 179 VAL B O 1
ATOM 2770 N N . SER B 1 180 ? 6.742 -12.375 4.957 1 90.25 180 SER B N 1
ATOM 2771 C CA . SER B 1 180 ? 8.195 -12.461 5.023 1 90.25 180 SER B CA 1
ATOM 2772 C C . SER B 1 180 ? 8.797 -12.711 3.643 1 90.25 180 SER B C 1
ATOM 2774 O O . SER B 1 180 ? 8.094 -13.102 2.711 1 90.25 180 SER B O 1
ATOM 2776 N N . SER B 1 181 ? 9.992 -12.32 3.475 1 89.56 181 SER B N 1
ATOM 2777 C CA . SER B 1 181 ? 10.852 -12.648 2.34 1 89.56 181 SER B CA 1
ATOM 2778 C C . SER B 1 181 ? 12.211 -13.164 2.801 1 89.56 181 SER B C 1
ATOM 2780 O O . SER B 1 181 ? 12.906 -12.5 3.57 1 89.56 181 SER B O 1
ATOM 2782 N N . ARG B 1 182 ? 12.508 -14.359 2.395 1 90 182 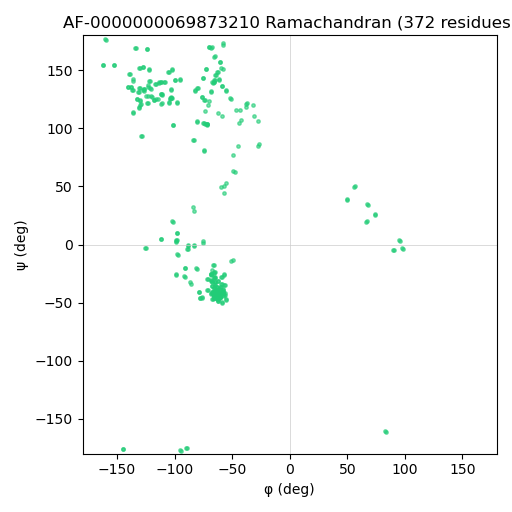ARG B N 1
ATOM 2783 C CA . ARG B 1 182 ? 13.797 -14.906 2.801 1 90 182 ARG B CA 1
ATOM 2784 C C . ARG B 1 182 ? 14.453 -15.664 1.654 1 90 182 ARG B C 1
ATOM 2786 O O . ARG B 1 182 ? 13.766 -16.25 0.814 1 90 182 ARG B O 1
ATOM 2793 N N . GLN B 1 183 ? 15.672 -15.617 1.622 1 90.5 183 GLN B N 1
ATOM 2794 C CA . GLN B 1 183 ? 16.422 -16.391 0.642 1 90.5 183 GLN B CA 1
ATOM 2795 C C . GLN B 1 183 ? 16.562 -17.844 1.079 1 90.5 183 GLN B C 1
ATOM 2797 O O . GLN B 1 183 ? 16.797 -18.125 2.258 1 90.5 183 GLN B O 1
ATOM 2802 N N . LEU B 1 184 ? 16.328 -18.656 0.129 1 95 184 LEU B N 1
ATOM 2803 C CA . LEU B 1 184 ? 16.516 -20.094 0.365 1 95 184 LEU B CA 1
ATOM 2804 C C . LEU B 1 184 ? 17.828 -20.562 -0.259 1 95 184 LEU B C 1
ATOM 2806 O O . LEU B 1 184 ? 18.328 -19.953 -1.211 1 95 184 LEU B O 1
ATOM 2810 N N . PRO B 1 185 ? 18.406 -21.609 0.386 1 93.06 185 PRO B N 1
ATOM 2811 C CA . PRO B 1 185 ? 19.578 -22.188 -0.287 1 93.06 185 PRO B CA 1
ATOM 2812 C C . PRO B 1 185 ? 19.25 -22.703 -1.686 1 93.06 185 PRO B C 1
ATOM 2814 O O . PRO B 1 185 ? 18.156 -23.234 -1.913 1 93.06 185 PRO B O 1
ATOM 2817 N N . VAL B 1 186 ? 20.188 -22.359 -2.562 1 89 186 VAL B N 1
ATOM 2818 C CA . VAL B 1 186 ? 20.016 -22.844 -3.934 1 89 186 VAL B CA 1
ATOM 2819 C C . VAL B 1 186 ? 20.547 -24.266 -4.055 1 89 186 VAL B C 1
ATOM 2821 O O . VAL B 1 186 ? 21.609 -24.594 -3.523 1 89 186 VAL B O 1
ATOM 2824 N N . GLY B 1 187 ? 19.766 -25.297 -3.832 1 64.88 187 GLY B N 1
ATOM 2825 C CA . GLY B 1 187 ? 20.281 -26.656 -3.928 1 64.88 187 GLY B CA 1
ATOM 2826 C C . GLY B 1 187 ? 21.281 -26.828 -5.051 1 64.88 187 GLY B C 1
ATOM 2827 O O . GLY B 1 187 ? 21.156 -26.219 -6.109 1 64.88 187 GLY B O 1
ATOM 2828 N N . GLN B 1 188 ? 22.547 -27.281 -4.715 1 47.53 188 GLN B N 1
ATOM 2829 C CA . GLN B 1 188 ? 23.5 -27.844 -5.66 1 47.53 188 GLN B CA 1
ATOM 2830 C C . GLN B 1 188 ? 22.844 -28.906 -6.535 1 47.53 188 GLN B C 1
ATOM 2832 O O . GLN B 1 188 ? 21.906 -29.578 -6.102 1 47.53 188 GLN B O 1
#

=== Feature glossary ===
Feature key, reading from the visual/contextual features back to the raw sequence:

Rendered structure images. Structure images are PyMOL renders from six orthogonal camera directions. Cartoon representation draws helices as coils and strands as arrows; sticks shows the backbone as bonds; surface shows the solvent-excluded envelope. Rainbow coloring maps sequence position to hue (blue→red, N→C); chain coloring assigns a distinct color per polypeptide.

Contact-map, Ramachandran, and PAE plots. Three diagnostic plots accompany the record. The Cα contact map visualizes the tertiary structure as a 2D adjacency matrix (8 Å cutoff, sequence-local contacts suppressed). The Ramachandran plot shows the distribution of backbone (φ, ψ) torsions, with points in the α and β basins reflecting secondary structure content. The PAE plot shows AlphaFold's inter-residue confidence as a color matrix.

InterPro / GO / CATH / organism. The annotation block draws on four external resources. InterPro: which protein families and domains the sequence belongs to. GO: standardized terms for what the protein does, what process it participates in, and where in the cell it acts. CATH: which structural fold it has in the CATH hierarchy. Organism: the species of origin.

Nearest PDB structures. Structural nearest neighbors (via Foldseek easy-search vs the PDB). Reported per hit: target PDB id, E-value, and alignment TM-score. A TM-score above ~0.5 is the conventional threshold for 'same fold'.

Predicted aligned error. Predicted aligned error is AlphaFold's pairwise confidence. Unlike pLDDT (per-residue), PAE is per-residue-pair and captures whether two parts of the structure are correctly placed relative to each other. Units are ångströms of expected positional error.

Solvent-accessible surface area. SASA measures how much of the protein is reachable by solvent. It is computed by rolling a water-sized probe over the atomic surface and summing the exposed area (Å²). Per-residue SASA distinguishes core (buried, low SASA) from surface (exposed, high SASA) residues; total SASA is a whole-molecule size measure.

B-factor. Crystallographic B-factors measure how much each atom's electron density is smeared out, in Å². They rise in mobile loops and surface residues and fall in the buried interior. In AlphaFold models this column is repurposed to hold pLDDT instead.

pLDDT. For AlphaFold models, the B-factor field carries pLDDT — the model's own estimate of local accuracy on a 0–100 scale. Regions with pLDDT<50 should be treated as essentially unmodeled; they often correspond to intrinsically disordered segments.

Backbone torsions (φ/ψ). φ (phi) and ψ (psi) are the two rotatable backbone dihedrals per residue: φ is the C(i-1)–N–Cα–C torsion, ψ is the N–Cα–C–N(i+1) torsion, both in degrees on (−180°, 180°]. α-helical residues cluster near (−60°, −45°); β-strand residues near (−120°, +130°). A Ramachandran plot is simply a scatter of (φ, ψ) for every residue.

Radius of gyration, Cα contacts, bounding box. Radius of gyration (Rg) is the root-mean-square distance of Cα atoms from their centroid — a single number for overall size and compactness. A globular domain of N residues has Rg ≈ 2.2·N^0.38 Å; an extended or disordered chain has a much larger Rg. The Cα contact count is the number of residue pairs whose Cα atoms are within 8 Å and are more than four positions apart in sequence — a standard proxy for tertiary packing density. The bounding box is the smallest axis-aligned box enclosing all Cα atoms.

Secondary structure (3-state, P-SEA). Three-state secondary structure (P-SEA) collapses the eight DSSP classes into helix (a), strand (b), and coil (c). P-SEA assigns these from Cα geometry alone — distances and angles — without requiring backbone oxygens, so it works on any Cα trace.

Secondary structure (8-state, DSSP). Secondary structure is the local, repeating backbone conformation. DSSP classifies it into eight states by reading the hydrogen-bond network: three helix types (H, G, I), two β types (E, B), two non-regular types (T, S), and unstructured coil (-).

Foldseek 3Di. The Foldseek 3Di string encodes local tertiary geometry as a 20-letter alphabet — one character per residue — derived from the relative positions of nearby Cα atoms. Unlike the amino-acid sequence, 3Di is a direct function of the 3D structure, so two proteins with the same fold have similar 3Di strings even at low sequence identity.

mmCIF coordinates. Structure coordinates are given as an mmCIF _atom_site loop: one row per atom with element, residue name, chain id, sequence number, and x/y/z position in Å. Only the four main-chain atoms per residue are included here; side chains are omitted to keep the record compact.

Sequence. This is the polypeptide sequence — one letter per residue, N-terminus first. Length ranges from a few dozen residues for small domains to over a thousand for large multi-domain proteins.